Protein AF-A0AAJ0G6F3-F1 (afdb_monomer)

Organism: NCBI:txid702011

Foldseek 3Di:
DPPDFDFWDWAAADQDFQFLGDLQTKTKDAQQADPQLDPVRLQVQLVVQQKHWPDKDFFFAFKKFFLQFKKKKAKQAWKFKKWKRDAPPDDSVSIDIDMDHHRMMIIGAGRIIMGTPDTDPTTMITIITGHVGDDTDIRRRPDGNVVNVVSSVSRVPHDQDCADSRGHNPHPRSVSRVVSVVVVVDDDDDDDDDPDDDDDDDDDDDDDDDDPDPPDPPDPPQLAFQAFFQLAAFEEEFEVCQKFLNVLLQVVSLVSHHAYEYEYQHHDPVSVVVQVPDDQLRYPYDYADLLDLVRLVVSQVVCCVSPVDGGQEYELEFAAQQAQCQAPLNPPDPDDRVRLSNLPVRLVSSVVVSLVSCQSVVHAHEYEYEAAVLLQDDDPRRRSSSVSSVNLLVVQQVCQCCCRRRNYAREYEHEYAEDICSLVVGPDPSVVVNVPDPLWHHYSNQSSVVSNCCGRHRVQGGSWYWYDTSVDTDTDDDDNPPPPPVPPDDDPPDDPPVSCVVVVVSVCVVPVDDDD

pLDDT: mean 82.52, std 22.45, range [24.8, 98.81]

Solvent-accessible surface area (backbone atoms only — not comparable to full-atom values): 28078 Å² total; per-residue (Å²): 130,86,77,80,84,77,81,55,50,80,44,77,44,50,60,54,64,34,29,35,10,32,80,41,54,33,36,37,38,78,68,73,56,63,93,68,48,46,72,68,50,47,42,54,59,24,39,75,21,50,23,40,78,76,46,79,44,56,85,45,68,67,31,28,24,25,29,62,29,47,43,30,43,38,27,50,29,42,35,35,35,35,40,26,28,34,32,89,82,51,64,70,87,75,32,47,73,52,77,48,37,51,26,21,36,40,36,38,42,18,15,37,19,32,28,34,81,45,58,45,96,63,26,31,31,35,42,29,29,51,57,88,53,59,87,71,48,88,40,65,28,75,46,52,58,69,56,19,51,53,38,33,54,46,16,68,69,47,74,81,51,74,39,14,59,86,58,17,72,84,24,68,52,38,55,54,41,51,52,43,53,54,54,67,75,54,69,77,89,75,77,92,77,83,94,79,79,91,82,86,91,82,91,81,88,79,81,90,74,82,88,76,71,85,78,70,80,89,67,77,68,75,60,40,65,58,54,71,42,72,49,57,78,34,32,34,38,26,30,31,21,20,42,38,45,26,26,35,31,47,50,54,40,38,78,50,47,17,29,30,40,30,25,17,81,60,64,38,76,68,46,46,59,49,48,73,71,42,55,64,69,40,32,40,81,42,80,25,55,62,76,38,68,65,38,57,52,44,54,51,56,49,32,32,71,54,59,75,35,72,56,36,31,40,28,46,45,44,66,67,80,44,49,68,95,34,21,87,90,57,60,86,70,95,71,81,58,54,44,44,38,34,42,38,49,26,44,55,51,50,50,54,50,47,53,53,52,23,56,78,65,75,41,63,35,37,36,48,38,60,46,24,48,43,30,80,39,92,41,86,93,42,51,61,39,20,51,24,18,30,49,43,50,53,49,26,44,74,36,23,61,31,5,39,71,64,15,34,26,25,29,27,41,18,44,47,59,55,65,32,57,87,39,71,76,46,92,56,77,66,34,61,60,68,67,60,54,80,93,64,44,33,52,25,53,67,52,16,54,49,52,50,48,51,52,29,37,45,90,50,48,36,20,39,33,34,39,40,47,85,87,48,74,46,78,59,69,88,74,84,73,75,80,74,63,89,63,82,67,89,79,84,74,82,70,74,65,86,72,49,55,65,58,49,50,54,58,46,67,78,56,80,64,81,91,128

Secondary structure (DSSP, 8-state):
-----PPPEEE-----SS----SSPEEEESS-S-SS--HHHHHHHHHTTTEEEEEEE----S-BB-SS--EEEEEEESEEEEEES--TTS-GGGSEEEEEETT-EEEE-TT--EEEEEE-TT-EEEEEEETTPPPPP-B-S---HHHHHHHHHHHHTSPPPSSBTTTBTTSHHHHHHHHHHHHHSS------------------------------GGG-----S------TT-EEEEETTTSHHHHHHHHHHHHTT-EEEEEES---HHHHHHHHHS-TTTEEEEE--TT-HHHHHHHHHHHHHHHSS--SEEEE-------GGG-TTS---SS--HHHIIIIIHHHHHHHHHHHHHHHTT--EEEEEE--GGGTS--GGGHHHHHHHHHHHHHHHHTTTHHHHHSEEEEEEEE-SB-SHHHHT--SGGGGGGGS-GGG-B-HHHHHHHHHHHHH-TTS-TT-EEEE-SS-EEE--SS---------S---PPP-GGGTHHHHHHHHHHHSS---

Sequence (516 aa):
MTSEVKQPEVYWTKPNKHCPNSNLPVLVYRNVLPDDMTELNVSKTISANNWKHGGTFKHYPAAHFHSNTHECYAAISGQTHCLYGVGPLDDESDGVEFDMKAGDIAVHAAGVAHRNTWSSDDYVYMGLYPQGAPKWNNNFCKADEGETKAKEQEAKEVEIPDWDPVYGRDGPLPKIWSEAQSKLYREPELPHIDFSTEGSIHQETTKSFSPYVAITFDKMTQYGPVDDFKLSGKTVAVTGGGGGIGFSFARLCHEKGARVLIGDLKLTSEAEQYVSKAKNSEVAFQKCDVSSWDDLHNLISTSVEKFSAVPDVYAPVAGIYEPAWSNFWNDESSGSYKTLRINVDHPIKFTRLAMRALAGAEKQGVVVLVASTAGIRANYLASLYTASKHAIVGFAKAMGEADVDQGVKINCVLPGLVSTPLWHDREDKLKDWAKFDDRKQLMPDDIGELMVRMVESKEYEGGTCVLKTPYEERIVEEGHTKQVQKMKEYDPSPRPEAALDRIKDVLQGERGKKWT

Radius of gyration: 29.15 Å; Cα contacts (8 Å, |Δi|>4): 1034; chains: 1; bounding box: 57×80×75 Å

InterPro domains:
  IPR002347 Short-chain dehydrogenase/reductase SDR [PF00106] (234-429)
  IPR002347 Short-chain dehydrogenase/reductase SDR [PR00081] (235-252)
  IPR002347 Short-chain dehydrogenase/reductase SDR [PR00081] (359-375)
  IPR002347 Short-chain dehydrogenase/reductase SDR [PR00081] (385-404)
  IPR002347 Short-chain dehydrogenase/reductase SDR [PR00081] (406-423)
  IPR011051 RmlC-like cupin do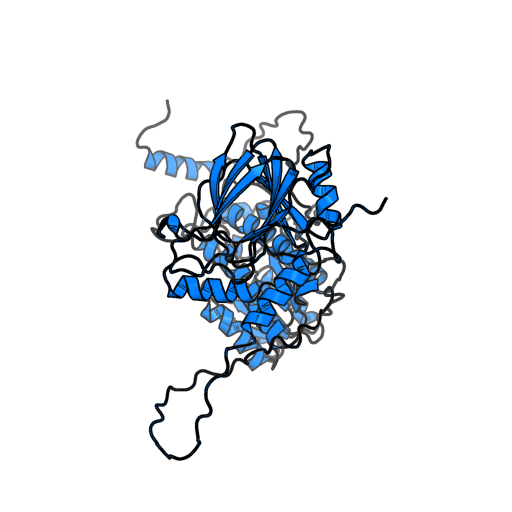main superfamily [SSF51182] (22-141)
  IPR014710 RmlC-like jelly roll fold [G3DSA:2.60.120.10] (45-168)
  IPR020904 Short-chain dehydrogenase/reductase, conserved site [PS00061] (372-400)
  IPR036291 NAD(P)-binding domain superfamily [SSF51735] (228-465)
  IPR047121 Uncharacterized protein YjlB-like [cd02219] (14-173)

Nearest PDB structures (foldseek):
  4cql-assembly3_P  TM=8.386E-01  e=1.102E-15  Homo sapiens
  3a28-assembly1_A  TM=8.212E-01  e=2.376E-15  Corynebacterium glutamicum
  5b1y-assembly1_A  TM=8.169E-01  e=5.122E-14  Aeropyrum pernix K1
  5epo-assembly1_D  TM=8.175E-01  e=2.839E-13  Clostridium sardiniense
  3i4f-assembly1_C  TM=8.319E-01  e=8.223E-12  Bacillus thuringiensis serovar kurstaki str. T03a001

Mean predicted aligned error: 18.14 Å

Structure (mmCIF, N/CA/C/O backbone):
data_AF-A0AAJ0G6F3-F1
#
_entry.id   AF-A0AAJ0G6F3-F1
#
loop_
_atom_site.group_PDB
_atom_site.id
_atom_site.type_symbol
_atom_site.label_atom_id
_atom_site.label_alt_id
_atom_site.label_comp_id
_atom_site.label_asym_id
_atom_site.label_entity_id
_atom_site.label_seq_id
_atom_site.pdbx_PDB_ins_code
_atom_site.Cartn_x
_atom_site.Cartn_y
_atom_site.Cartn_z
_atom_site.occupancy
_atom_site.B_iso_or_equiv
_atom_site.auth_seq_id
_atom_site.auth_comp_id
_atom_site.auth_asym_id
_atom_site.auth_atom_id
_atom_site.pdbx_PDB_model_num
ATOM 1 N N . MET A 1 1 ? -21.183 -36.563 -23.348 1.00 35.53 1 MET A N 1
ATOM 2 C CA . MET A 1 1 ? -20.419 -37.756 -22.932 1.00 35.53 1 MET A CA 1
ATOM 3 C C . MET A 1 1 ? -19.618 -37.326 -21.724 1.00 35.53 1 MET A C 1
ATOM 5 O O . MET A 1 1 ? -18.844 -36.392 -21.857 1.00 35.53 1 MET A O 1
ATOM 9 N N . THR A 1 2 ? -19.891 -37.876 -20.545 1.00 42.22 2 THR A N 1
ATOM 10 C CA . THR A 1 2 ? -19.088 -37.609 -19.344 1.00 42.22 2 THR A CA 1
ATOM 11 C C . THR A 1 2 ? -17.710 -38.217 -19.576 1.00 42.22 2 THR A C 1
ATOM 13 O O . THR A 1 2 ? -17.604 -39.436 -19.695 1.00 42.22 2 THR A O 1
ATOM 16 N N . SER A 1 3 ? -16.686 -37.382 -19.754 1.00 57.78 3 SER A N 1
ATOM 17 C CA . SER A 1 3 ? -15.300 -37.837 -19.859 1.00 57.78 3 SER A CA 1
ATOM 18 C C . SER A 1 3 ? -14.928 -38.584 -18.581 1.00 57.78 3 SER A C 1
ATOM 20 O O . SER A 1 3 ? -15.147 -38.076 -17.484 1.00 57.78 3 SER A O 1
ATOM 22 N N . GLU A 1 4 ? -14.408 -39.797 -18.724 1.00 77.19 4 GLU A N 1
ATOM 23 C CA . GLU A 1 4 ? -13.924 -40.611 -17.612 1.00 77.19 4 GLU A CA 1
ATOM 24 C C . GLU A 1 4 ? -12.799 -39.871 -16.865 1.00 77.19 4 GLU A C 1
ATOM 26 O O . GLU A 1 4 ? -11.843 -39.402 -17.486 1.00 77.19 4 GLU A O 1
ATOM 31 N N . VAL A 1 5 ? -12.927 -39.733 -15.540 1.00 82.88 5 VAL A N 1
ATOM 32 C CA . VAL A 1 5 ? -11.916 -39.080 -14.692 1.00 82.88 5 VAL A CA 1
ATOM 33 C C . VAL A 1 5 ? -10.681 -39.977 -14.624 1.00 82.88 5 VAL A C 1
ATOM 35 O O . VAL A 1 5 ? -10.711 -41.040 -14.000 1.00 82.88 5 VAL A O 1
ATOM 38 N N . LYS A 1 6 ? -9.579 -39.554 -15.251 1.00 88.69 6 LYS A N 1
ATOM 39 C CA . LYS A 1 6 ? -8.294 -40.262 -15.160 1.00 88.69 6 LYS A CA 1
ATOM 40 C C . LYS A 1 6 ? -7.630 -39.965 -13.817 1.00 88.69 6 LYS A C 1
ATOM 42 O O . LYS A 1 6 ? -7.515 -38.803 -13.431 1.00 88.69 6 LYS A O 1
ATOM 47 N N . GLN A 1 7 ? -7.157 -41.008 -13.138 1.00 93.50 7 GLN A N 1
ATOM 48 C CA . GLN A 1 7 ? -6.366 -40.859 -11.914 1.00 93.50 7 GLN A CA 1
ATOM 49 C C . GLN A 1 7 ? -4.972 -40.295 -12.236 1.00 93.50 7 GLN A C 1
ATOM 51 O O . GLN A 1 7 ? -4.376 -40.736 -13.224 1.00 93.50 7 GLN A O 1
ATOM 56 N N . PRO A 1 8 ? -4.448 -39.347 -11.438 1.00 97.25 8 PRO A N 1
ATOM 57 C CA . PRO A 1 8 ? -3.091 -38.854 -11.606 1.00 97.25 8 PRO A CA 1
ATOM 58 C C . PRO A 1 8 ? -2.062 -39.875 -11.112 1.00 97.25 8 PRO A C 1
ATOM 60 O O . PRO A 1 8 ? -2.326 -40.690 -10.225 1.00 97.25 8 PRO A O 1
ATOM 63 N N . GLU A 1 9 ? -0.855 -39.781 -11.654 1.00 98.06 9 GLU A N 1
ATOM 64 C CA . GLU A 1 9 ? 0.337 -40.362 -11.043 1.00 98.06 9 GLU A CA 1
ATOM 65 C C . GLU A 1 9 ? 0.680 -39.576 -9.768 1.00 98.06 9 GLU A C 1
ATOM 67 O O . GLU A 1 9 ? 0.488 -38.360 -9.713 1.00 98.06 9 GLU A O 1
ATOM 72 N N . VAL A 1 10 ? 1.171 -40.266 -8.736 1.00 97.56 10 VAL A N 1
ATOM 73 C CA . VAL A 1 10 ? 1.404 -39.692 -7.403 1.00 97.56 10 VAL A CA 1
ATOM 74 C C . VAL A 1 10 ? 2.879 -39.821 -7.044 1.00 97.56 10 VAL A C 1
ATOM 76 O O . VAL A 1 10 ? 3.397 -40.933 -6.927 1.00 97.56 10 VAL A O 1
ATOM 79 N N . TYR A 1 11 ? 3.537 -38.688 -6.820 1.00 97.06 11 TYR A N 1
ATOM 80 C CA . TYR A 1 11 ? 4.966 -38.594 -6.537 1.00 97.06 11 TYR A CA 1
ATOM 81 C C . TYR A 1 11 ? 5.204 -37.923 -5.181 1.00 97.06 11 TYR A C 1
ATOM 83 O O . TYR A 1 11 ? 4.679 -36.846 -4.905 1.00 97.06 11 TYR A O 1
ATOM 91 N N . TRP A 1 12 ? 5.996 -38.560 -4.317 1.00 95.75 12 TRP A N 1
ATOM 92 C CA . TRP A 1 12 ? 6.216 -38.103 -2.942 1.00 95.75 12 TRP A CA 1
ATOM 93 C C . TRP A 1 12 ? 7.598 -37.492 -2.774 1.00 95.75 12 TRP A C 1
ATOM 95 O O . TRP A 1 12 ? 8.602 -38.183 -2.923 1.00 95.75 12 TRP A O 1
ATOM 105 N N . THR A 1 13 ? 7.645 -36.221 -2.395 1.00 95.25 13 THR A N 1
ATOM 106 C CA . THR A 1 13 ? 8.877 -35.545 -1.976 1.00 95.25 13 THR A CA 1
ATOM 107 C C . THR A 1 13 ? 9.067 -35.655 -0.466 1.00 95.25 13 THR A C 1
ATOM 109 O O . THR A 1 13 ? 8.106 -35.894 0.265 1.00 95.25 13 THR A O 1
ATOM 112 N N . LYS A 1 14 ? 10.297 -35.466 0.020 1.00 91.31 14 LYS A N 1
ATOM 113 C CA . LYS A 1 14 ? 10.610 -35.494 1.456 1.00 91.31 14 LYS A CA 1
ATOM 114 C C . LYS A 1 14 ? 11.148 -34.139 1.917 1.00 91.31 14 LYS A C 1
ATOM 116 O O . LYS A 1 14 ? 11.996 -33.591 1.211 1.00 91.31 14 LYS A O 1
ATOM 121 N N . PRO A 1 15 ? 10.719 -33.614 3.078 1.00 93.00 15 PRO A N 1
ATOM 122 C CA . PRO A 1 15 ? 11.368 -32.467 3.706 1.00 93.00 15 PRO A CA 1
ATOM 123 C C . PRO A 1 15 ? 12.872 -32.687 3.829 1.00 93.00 15 PRO A C 1
ATOM 125 O O . PRO A 1 15 ? 13.317 -33.772 4.210 1.00 93.00 15 PRO A O 1
ATOM 128 N N . ASN A 1 16 ? 13.651 -31.658 3.515 1.00 93.19 16 ASN A N 1
ATOM 129 C CA . ASN A 1 16 ? 15.100 -31.687 3.653 1.00 93.19 16 ASN A CA 1
ATOM 130 C C . ASN A 1 16 ? 15.602 -30.380 4.290 1.00 93.19 16 ASN A C 1
ATOM 132 O O . ASN A 1 16 ? 14.822 -29.554 4.765 1.00 93.19 16 ASN A O 1
ATOM 136 N N . LYS A 1 17 ? 16.925 -30.206 4.343 1.00 93.44 17 LYS A N 1
ATOM 137 C CA . LYS A 1 17 ? 17.564 -29.078 5.025 1.00 93.44 17 LYS A CA 1
ATOM 138 C C . LYS A 1 17 ? 17.166 -27.707 4.463 1.00 93.44 17 LYS A C 1
ATOM 140 O O . LYS A 1 17 ? 17.104 -26.738 5.218 1.00 93.44 17 LYS A O 1
ATOM 145 N N . HIS A 1 18 ? 16.950 -27.635 3.153 1.00 93.19 18 HIS A N 1
ATOM 146 C CA . HIS A 1 18 ? 16.829 -26.393 2.389 1.00 93.19 18 HIS A CA 1
ATOM 147 C C . HIS A 1 18 ? 15.455 -26.215 1.727 1.00 93.19 18 HIS A C 1
ATOM 149 O O . HIS A 1 18 ? 15.126 -25.120 1.257 1.00 93.19 18 HIS A O 1
ATOM 155 N N . CYS A 1 19 ? 14.665 -27.287 1.680 1.00 95.31 19 CYS A N 1
ATOM 156 C CA . CYS A 1 19 ? 13.375 -27.369 1.018 1.00 95.31 19 CYS A CA 1
ATOM 157 C C . CYS A 1 19 ? 12.336 -27.931 2.000 1.00 95.31 19 CYS A C 1
ATOM 159 O O . CYS A 1 19 ? 12.498 -29.062 2.471 1.00 95.31 19 CYS A O 1
ATOM 161 N N . PRO A 1 20 ? 11.245 -27.193 2.285 1.00 95.94 20 PRO A N 1
ATOM 162 C CA . PRO A 1 20 ? 10.193 -27.682 3.166 1.00 95.94 20 PRO A CA 1
ATOM 163 C C . PRO A 1 20 ? 9.560 -28.984 2.679 1.00 95.94 20 PRO A C 1
ATOM 165 O O . PRO A 1 20 ? 9.282 -29.846 3.499 1.00 95.94 20 PRO A O 1
ATOM 168 N N . ASN A 1 21 ? 9.347 -29.098 1.360 1.00 95.88 21 ASN A N 1
ATOM 169 C CA . ASN A 1 21 ? 8.714 -30.212 0.654 1.00 95.88 21 ASN A CA 1
ATOM 170 C C . ASN A 1 21 ? 7.495 -30.771 1.381 1.00 95.88 21 ASN A C 1
ATOM 172 O O . ASN A 1 21 ? 7.598 -31.700 2.179 1.00 95.88 21 ASN A O 1
ATOM 176 N N . SER A 1 22 ? 6.331 -30.204 1.060 1.00 93.81 22 SER A N 1
ATOM 177 C CA . SER A 1 22 ? 5.063 -30.615 1.654 1.00 93.81 22 SER A CA 1
ATOM 178 C C . SER A 1 22 ? 4.884 -32.132 1.671 1.00 93.81 22 SER A C 1
ATOM 180 O O . SER A 1 22 ? 5.237 -32.842 0.731 1.00 93.81 22 SER A O 1
ATOM 182 N N . ASN A 1 23 ? 4.238 -32.606 2.732 1.00 90.94 23 ASN A N 1
ATOM 183 C CA . ASN A 1 23 ? 3.783 -33.986 2.843 1.00 90.94 23 ASN A CA 1
ATOM 184 C C . ASN A 1 23 ? 2.568 -34.281 1.943 1.00 90.94 23 ASN A C 1
ATOM 186 O O . ASN A 1 23 ? 1.995 -35.362 2.026 1.00 90.94 23 ASN A O 1
ATOM 190 N N . LEU A 1 24 ? 2.119 -33.325 1.128 1.00 96.19 24 LEU A N 1
ATOM 191 C CA . LEU A 1 24 ? 1.141 -33.559 0.074 1.00 96.19 24 LEU A CA 1
ATOM 192 C C . LEU A 1 24 ? 1.883 -33.956 -1.211 1.00 96.19 24 LEU A C 1
ATOM 194 O O . LEU A 1 24 ? 2.829 -33.266 -1.598 1.00 96.19 24 LEU A O 1
ATOM 198 N N . PRO A 1 25 ? 1.480 -35.045 -1.885 1.00 97.44 25 PRO A N 1
ATOM 199 C CA . PRO A 1 25 ? 2.199 -35.522 -3.055 1.00 97.44 25 PRO A CA 1
ATOM 200 C C . PRO A 1 25 ? 1.999 -34.605 -4.263 1.00 97.44 25 PRO A C 1
ATOM 202 O O . PRO A 1 25 ? 0.944 -33.990 -4.438 1.00 97.44 25 PRO A O 1
ATOM 205 N N . VAL A 1 26 ? 2.991 -34.598 -5.146 1.00 98.44 26 VAL A N 1
ATOM 206 C CA . VAL A 1 26 ? 2.867 -34.051 -6.497 1.00 98.44 26 VAL A CA 1
ATOM 207 C C . VAL A 1 26 ? 1.963 -34.977 -7.305 1.00 98.44 26 VAL A C 1
ATOM 209 O O . VAL A 1 26 ? 2.150 -36.198 -7.293 1.00 98.44 26 VAL A O 1
ATOM 212 N N . LEU A 1 27 ? 0.981 -34.404 -7.997 1.00 98.56 27 LEU A N 1
ATOM 213 C CA . LEU A 1 27 ? 0.045 -35.142 -8.840 1.00 98.56 27 LEU A CA 1
ATOM 214 C C . LEU A 1 27 ? 0.307 -34.811 -10.306 1.00 98.56 27 LEU A C 1
ATOM 216 O O . LEU A 1 27 ? 0.355 -33.637 -10.671 1.00 98.56 27 LEU A O 1
ATOM 220 N N . VAL A 1 28 ? 0.454 -35.834 -11.147 1.00 98.56 28 VAL A N 1
ATOM 221 C CA . VAL A 1 28 ? 0.714 -35.664 -12.583 1.00 98.56 28 VAL A CA 1
ATOM 222 C C . VAL A 1 28 ? -0.410 -36.297 -13.397 1.00 98.56 28 VAL A C 1
ATOM 224 O O . VAL A 1 28 ? -0.639 -37.504 -13.357 1.00 98.56 28 VAL A O 1
ATOM 227 N N . TYR A 1 29 ? -1.122 -35.470 -14.154 1.00 97.81 29 TYR A N 1
ATOM 228 C CA . TYR A 1 29 ? -2.224 -35.852 -15.027 1.00 97.81 29 TYR A CA 1
ATOM 229 C C . TYR A 1 29 ? -1.735 -35.959 -16.468 1.00 97.81 29 TYR A C 1
ATOM 231 O O . TYR A 1 29 ? -1.170 -35.012 -17.017 1.00 97.81 29 TYR A O 1
ATOM 239 N N . ARG A 1 30 ? -1.994 -37.106 -17.101 1.00 97.06 30 ARG A N 1
ATOM 240 C CA . ARG A 1 30 ? -1.518 -37.402 -18.457 1.00 97.06 30 ARG A CA 1
ATOM 241 C C . ARG A 1 30 ? -2.559 -37.091 -19.525 1.00 97.06 30 ARG A C 1
ATOM 243 O O . ARG A 1 30 ? -3.642 -37.689 -19.527 1.00 97.06 30 ARG A O 1
ATOM 250 N N . ASN A 1 31 ? -2.185 -36.239 -20.479 1.00 96.00 31 ASN A N 1
ATOM 251 C CA . ASN A 1 31 ? -2.989 -35.870 -21.644 1.00 96.00 31 ASN A CA 1
ATOM 252 C C . ASN A 1 31 ? -4.439 -35.502 -21.270 1.00 96.00 31 ASN A C 1
ATOM 254 O O . ASN A 1 31 ? -5.387 -36.243 -21.570 1.00 96.00 31 ASN A O 1
ATOM 258 N N . VAL A 1 32 ? -4.571 -34.407 -20.521 1.00 94.88 32 VAL A N 1
ATOM 259 C CA . VAL A 1 32 ? -5.836 -33.894 -19.967 1.00 94.88 32 VAL A CA 1
ATOM 260 C C . VAL A 1 32 ? -6.198 -32.491 -20.456 1.00 94.88 32 VAL A C 1
ATOM 262 O O . VAL A 1 32 ? -7.319 -32.042 -20.231 1.00 94.88 32 VAL A O 1
ATOM 265 N N . LEU A 1 33 ? -5.275 -31.800 -21.127 1.00 94.19 33 LEU A N 1
ATOM 266 C CA . LEU A 1 33 ? -5.561 -30.524 -21.780 1.00 94.19 33 LEU A CA 1
ATOM 267 C C . LEU A 1 33 ? -6.402 -30.716 -23.056 1.00 94.19 33 LEU A C 1
ATOM 269 O O . LEU A 1 33 ? -6.395 -31.803 -23.637 1.00 94.19 33 LEU A O 1
ATOM 273 N N . PRO A 1 34 ? -7.134 -29.677 -23.505 1.00 89.50 34 PRO A N 1
ATOM 274 C CA . PRO A 1 34 ? -7.869 -29.723 -24.769 1.00 89.50 34 PRO A CA 1
ATOM 275 C C . PRO A 1 34 ? -6.927 -29.900 -25.968 1.00 89.50 34 PRO A C 1
ATOM 277 O O . PRO A 1 34 ? -5.798 -29.424 -25.930 1.00 89.50 34 PRO A O 1
ATOM 280 N N . ASP A 1 35 ? -7.420 -30.493 -27.063 1.00 88.56 35 ASP A N 1
ATOM 281 C CA . ASP A 1 35 ? -6.629 -30.712 -28.290 1.00 88.56 35 ASP A CA 1
ATOM 282 C C . ASP A 1 35 ? -6.031 -29.407 -28.859 1.00 88.56 35 ASP A C 1
ATOM 284 O O . ASP A 1 35 ? -4.900 -29.386 -29.345 1.00 88.56 35 ASP A O 1
ATOM 288 N N . ASP A 1 36 ? -6.779 -28.299 -28.780 1.00 90.62 36 ASP A N 1
ATOM 289 C CA . ASP A 1 36 ? -6.307 -26.959 -29.145 1.00 90.62 36 ASP A CA 1
ATOM 290 C C . ASP A 1 36 ? -5.663 -26.261 -27.934 1.00 90.62 36 ASP A C 1
ATOM 292 O O . ASP A 1 36 ? -6.309 -25.490 -27.212 1.00 90.62 36 ASP A O 1
ATOM 296 N N . MET A 1 37 ? -4.373 -26.544 -27.726 1.00 93.56 37 MET A N 1
ATOM 297 C CA . MET A 1 37 ? -3.557 -26.091 -26.588 1.00 93.56 37 MET A CA 1
ATOM 298 C C . MET A 1 37 ? -3.037 -24.647 -26.714 1.00 93.56 37 MET A C 1
ATOM 300 O O . MET A 1 37 ? -1.913 -24.334 -26.322 1.00 93.56 37 MET A O 1
ATOM 304 N N . THR A 1 38 ? -3.842 -23.725 -27.244 1.00 91.06 38 THR A N 1
ATOM 305 C CA . THR A 1 38 ? -3.511 -22.295 -27.146 1.00 91.06 38 THR A CA 1
ATOM 306 C C . THR A 1 38 ? -3.603 -21.818 -25.696 1.00 91.06 38 THR A C 1
ATOM 308 O O . THR A 1 38 ? -4.461 -22.269 -24.934 1.00 91.06 38 THR A O 1
ATOM 311 N N . GLU A 1 39 ? -2.773 -20.839 -25.323 1.00 89.44 39 GLU A N 1
ATOM 312 C CA . GLU A 1 39 ? -2.785 -20.233 -23.981 1.00 89.44 39 GLU A CA 1
ATOM 313 C C . GLU A 1 39 ? -4.196 -19.783 -23.562 1.00 89.44 39 GLU A C 1
ATOM 315 O O . GLU A 1 39 ? -4.618 -19.989 -22.424 1.00 89.44 39 GLU A O 1
ATOM 320 N N . LEU A 1 40 ? -4.965 -19.231 -24.507 1.00 89.56 40 LEU A N 1
ATOM 321 C CA . LEU A 1 40 ? -6.342 -18.798 -24.284 1.00 89.56 40 LEU A CA 1
ATOM 322 C C . LEU A 1 40 ? -7.276 -19.966 -23.934 1.00 89.56 40 LEU A C 1
ATOM 324 O O . LEU A 1 40 ? -8.086 -19.843 -23.015 1.00 89.56 40 LEU A O 1
ATOM 328 N N . ASN A 1 41 ? -7.204 -21.079 -24.664 1.00 90.69 41 ASN A N 1
ATOM 329 C CA . ASN A 1 41 ? -8.099 -22.217 -24.450 1.00 90.69 41 ASN A CA 1
ATOM 330 C C . ASN A 1 41 ? -7.744 -22.993 -23.187 1.00 90.69 41 ASN A C 1
ATOM 332 O O . ASN A 1 41 ? -8.639 -23.386 -22.436 1.00 90.69 41 ASN A O 1
ATOM 336 N N . VAL A 1 42 ? -6.449 -23.170 -22.926 1.00 91.88 42 VAL A N 1
ATOM 337 C CA . VAL A 1 42 ? -5.970 -23.803 -21.696 1.00 91.88 42 VAL A CA 1
ATOM 338 C C . VAL A 1 42 ? -6.344 -22.944 -20.488 1.00 91.88 42 VAL A C 1
ATOM 340 O O . VAL A 1 42 ? -6.949 -23.467 -19.553 1.00 91.88 42 VAL A O 1
ATOM 343 N N . SER A 1 43 ? -6.132 -21.620 -20.551 1.00 89.44 43 SER A N 1
ATOM 344 C CA . SER A 1 43 ? -6.587 -20.687 -19.505 1.00 89.44 43 SER A CA 1
ATOM 345 C C . SER A 1 43 ? -8.085 -20.819 -19.251 1.00 89.44 43 SER A C 1
ATOM 347 O O . SER A 1 43 ? -8.502 -20.975 -18.113 1.00 89.44 43 SER A O 1
ATOM 349 N N . LYS A 1 44 ? -8.916 -20.800 -20.303 1.00 88.44 44 LYS A N 1
ATOM 350 C CA . LYS A 1 44 ? -10.375 -20.929 -20.157 1.00 88.44 44 LYS A CA 1
ATOM 351 C C . LYS A 1 44 ? -10.785 -22.248 -19.508 1.00 88.44 44 LYS A C 1
ATOM 353 O O . LYS A 1 44 ? -11.676 -22.248 -18.666 1.00 88.44 44 LYS A O 1
ATOM 358 N N . THR A 1 45 ? -10.147 -23.347 -19.906 1.00 87.94 45 THR A N 1
ATOM 359 C CA . THR A 1 45 ? -10.456 -24.686 -19.389 1.00 87.94 45 THR A CA 1
ATOM 360 C C . THR A 1 45 ? -10.119 -24.781 -17.905 1.00 87.94 45 THR A C 1
ATOM 362 O O . THR A 1 45 ? -10.946 -25.217 -17.114 1.00 87.94 45 THR A O 1
ATOM 365 N N . ILE A 1 46 ? -8.937 -24.308 -17.513 1.00 89.25 46 ILE A N 1
ATOM 366 C CA . ILE A 1 46 ? -8.450 -24.429 -16.136 1.00 89.25 46 ILE A CA 1
ATOM 367 C C . ILE A 1 46 ? -9.089 -23.378 -15.213 1.00 89.25 46 ILE A C 1
ATOM 369 O O . ILE A 1 46 ? -9.447 -23.683 -14.077 1.00 89.25 46 ILE A O 1
ATOM 373 N N . SER A 1 47 ? -9.343 -22.159 -15.696 1.00 87.06 47 SER A N 1
ATOM 374 C CA . SER A 1 47 ? -10.044 -21.128 -14.916 1.00 87.06 47 SER A CA 1
ATOM 375 C C . SER A 1 47 ? -11.509 -21.443 -14.653 1.00 87.06 47 SER A C 1
ATOM 377 O O . SER A 1 47 ? -12.039 -20.983 -13.643 1.00 87.06 47 SER A O 1
ATOM 379 N N . ALA A 1 48 ? -12.147 -22.289 -15.467 1.00 88.75 48 ALA A N 1
ATOM 380 C CA . ALA A 1 48 ? -13.461 -22.840 -15.133 1.00 88.75 48 ALA A CA 1
ATOM 381 C C . ALA A 1 48 ? -13.440 -23.686 -13.843 1.00 88.75 48 ALA A C 1
ATOM 383 O O . ALA A 1 48 ? -14.471 -23.822 -13.187 1.00 88.75 48 ALA A O 1
ATOM 384 N N . ASN A 1 49 ? -12.268 -24.192 -13.450 1.00 93.44 49 ASN A N 1
ATOM 385 C CA . ASN A 1 49 ? -12.061 -24.963 -12.231 1.00 93.44 49 ASN A CA 1
ATOM 386 C C . ASN A 1 49 ? -11.501 -24.121 -11.073 1.00 93.44 49 ASN A C 1
ATOM 388 O O . ASN A 1 49 ? -10.944 -24.684 -10.143 1.00 93.44 49 ASN A O 1
ATOM 392 N N . ASN A 1 50 ? -11.626 -22.788 -11.094 1.00 93.75 50 ASN A N 1
ATOM 393 C CA . ASN A 1 50 ? -11.054 -21.897 -10.072 1.00 93.75 50 ASN A CA 1
ATOM 394 C C . ASN A 1 50 ? -9.524 -21.987 -9.953 1.00 93.75 50 ASN A C 1
ATOM 396 O O . ASN A 1 50 ? -8.972 -21.943 -8.855 1.00 93.75 50 ASN A O 1
ATOM 400 N N . TRP A 1 51 ? -8.830 -22.051 -11.087 1.00 95.94 51 TRP A N 1
ATOM 401 C CA . TRP A 1 51 ? -7.380 -21.876 -11.160 1.00 95.94 51 TRP A CA 1
ATOM 402 C C . TRP A 1 51 ? -7.038 -20.755 -12.148 1.00 95.94 51 TRP A C 1
ATOM 404 O O . TRP A 1 51 ? -7.429 -20.782 -13.316 1.00 95.94 51 TRP A O 1
ATOM 414 N N . LYS A 1 52 ? -6.312 -19.735 -11.693 1.00 93.81 52 LYS A N 1
ATOM 415 C CA . LYS A 1 52 ? -5.942 -18.572 -12.507 1.00 93.81 52 LYS A CA 1
ATOM 416 C C . LYS A 1 52 ? -4.594 -18.761 -13.186 1.00 93.81 52 LYS A C 1
ATOM 418 O O . LYS A 1 52 ? -3.650 -19.282 -12.594 1.00 93.81 52 LYS A O 1
ATOM 423 N N . HIS A 1 53 ? -4.498 -18.260 -14.412 1.00 94.25 53 HIS A N 1
ATOM 424 C CA . HIS A 1 53 ? -3.242 -18.162 -15.143 1.00 94.25 53 HIS A CA 1
ATOM 425 C C . HIS A 1 53 ? -2.338 -17.083 -14.526 1.00 94.25 53 HIS A C 1
ATOM 427 O O . HIS A 1 53 ? -2.733 -15.922 -14.427 1.00 94.25 53 HIS A O 1
ATOM 433 N N . GLY A 1 54 ? -1.138 -17.474 -14.087 1.00 90.00 54 GLY A N 1
ATOM 434 C CA . GLY A 1 54 ? -0.134 -16.572 -13.517 1.00 90.00 54 GLY A CA 1
ATOM 435 C C . GLY A 1 54 ? 0.967 -16.162 -14.498 1.00 90.00 54 GLY A C 1
ATOM 436 O O . GLY A 1 54 ? 1.544 -15.085 -14.350 1.00 90.00 54 GLY A O 1
ATOM 437 N N . GLY A 1 55 ? 1.239 -16.974 -15.518 1.00 92.94 55 GLY A N 1
ATOM 438 C CA . GLY A 1 55 ? 2.161 -16.631 -16.596 1.00 92.94 55 GLY A CA 1
ATOM 439 C C . GLY A 1 55 ? 2.546 -17.826 -17.463 1.00 92.94 55 GLY A C 1
ATOM 440 O O . GLY A 1 55 ? 2.411 -18.980 -17.056 1.00 92.94 55 GLY A O 1
ATOM 441 N N . THR A 1 56 ? 3.062 -17.521 -18.651 1.00 95.88 56 THR A N 1
ATOM 442 C CA . THR A 1 56 ? 3.555 -18.506 -19.616 1.00 95.88 56 THR A CA 1
ATOM 443 C C . THR A 1 56 ? 5.077 -18.496 -19.612 1.00 95.88 56 THR A C 1
ATOM 445 O O . THR A 1 56 ? 5.708 -17.447 -19.769 1.00 95.88 56 THR A O 1
ATOM 448 N N . PHE A 1 57 ? 5.674 -19.671 -19.453 1.00 95.88 57 PHE A N 1
ATOM 449 C CA . PHE A 1 57 ? 7.102 -19.843 -19.237 1.00 95.88 57 PHE A CA 1
ATOM 450 C C . PHE A 1 57 ? 7.688 -20.895 -20.180 1.00 95.88 57 PHE A C 1
ATOM 452 O O . PHE A 1 57 ? 6.986 -21.693 -20.801 1.00 95.88 57 PHE A O 1
ATOM 459 N N . LYS A 1 58 ? 9.014 -20.866 -20.293 1.00 97.25 58 LYS A N 1
ATOM 460 C CA . LYS A 1 58 ? 9.830 -21.882 -20.968 1.00 97.25 58 LYS A CA 1
ATOM 461 C C . LYS A 1 58 ? 10.688 -22.592 -19.922 1.00 97.25 58 LYS A C 1
ATOM 463 O O . LYS A 1 58 ? 10.469 -22.404 -18.733 1.00 97.25 58 LYS A O 1
ATOM 468 N N . HIS A 1 59 ? 11.685 -23.355 -20.360 1.00 96.38 59 HIS A N 1
ATOM 469 C CA . HIS A 1 59 ? 12.673 -23.996 -19.492 1.00 96.38 59 HIS A CA 1
ATOM 470 C C . HIS A 1 59 ? 13.136 -23.101 -18.322 1.00 96.38 59 HIS A C 1
ATOM 472 O O . HIS A 1 59 ? 13.696 -22.022 -18.542 1.00 96.38 59 HIS A O 1
ATOM 478 N N . TYR A 1 60 ? 12.927 -23.570 -17.088 1.00 94.88 60 TYR A N 1
ATOM 479 C CA . TYR A 1 60 ? 13.309 -22.877 -15.860 1.00 94.88 60 TYR A CA 1
ATOM 480 C C . TYR A 1 60 ? 14.218 -23.766 -14.985 1.00 94.88 60 TYR A C 1
ATOM 482 O O . TYR A 1 60 ? 13.727 -24.642 -14.266 1.00 94.88 60 TYR A O 1
ATOM 490 N N . PRO A 1 61 ? 15.551 -23.563 -15.016 1.00 95.44 61 PRO A N 1
ATOM 491 C CA . PRO A 1 61 ? 16.506 -24.461 -14.358 1.00 95.44 61 PRO A CA 1
ATOM 492 C C . PRO A 1 61 ? 16.735 -24.167 -12.871 1.00 95.44 61 PRO A C 1
ATOM 494 O O . PRO A 1 61 ? 17.390 -24.941 -12.172 1.00 95.44 61 PRO A O 1
ATOM 497 N N . ALA A 1 62 ? 16.254 -23.031 -12.363 1.00 95.62 62 ALA A N 1
ATOM 498 C CA . ALA A 1 62 ? 16.480 -22.659 -10.973 1.00 95.62 62 ALA A CA 1
ATOM 499 C C . ALA A 1 62 ? 15.481 -23.382 -10.055 1.00 95.62 62 ALA A C 1
ATOM 501 O O . ALA A 1 62 ? 14.278 -23.141 -10.134 1.00 95.62 62 ALA A O 1
ATOM 502 N N . ALA A 1 63 ? 15.991 -24.242 -9.166 1.00 96.56 63 ALA A N 1
ATOM 503 C CA . ALA A 1 63 ? 15.180 -24.888 -8.134 1.00 96.56 63 ALA A CA 1
ATOM 504 C C . ALA A 1 63 ? 14.551 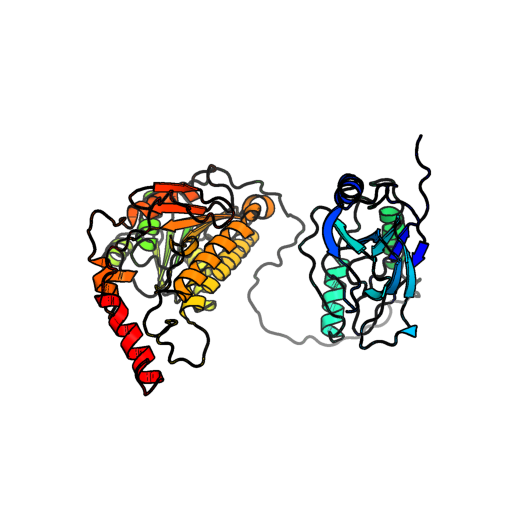-23.838 -7.217 1.00 96.56 63 ALA A C 1
ATOM 506 O O . ALA A 1 63 ? 15.253 -23.007 -6.629 1.00 96.56 63 ALA A O 1
ATOM 507 N N . HIS A 1 64 ? 13.229 -23.881 -7.106 1.00 98.12 64 HIS A N 1
ATOM 508 C CA . HIS A 1 64 ? 12.472 -22.961 -6.274 1.00 98.12 64 HIS A CA 1
ATOM 509 C C . HIS A 1 64 ? 11.213 -23.612 -5.707 1.00 98.12 64 HIS A C 1
ATOM 511 O O . HIS A 1 64 ? 10.797 -24.677 -6.152 1.00 98.12 64 HIS A O 1
ATOM 517 N N . PHE A 1 65 ? 10.621 -22.961 -4.708 1.00 98.19 65 PHE A N 1
ATOM 518 C CA . PHE A 1 65 ? 9.292 -23.278 -4.199 1.00 98.19 65 PHE A CA 1
ATOM 519 C C . PHE A 1 65 ? 8.550 -22.009 -3.775 1.00 98.19 65 PHE A C 1
ATOM 521 O O . PHE A 1 65 ? 9.158 -20.987 -3.422 1.00 98.19 65 PHE A O 1
ATOM 528 N N . HIS A 1 66 ? 7.226 -22.119 -3.728 1.00 97.94 66 HIS A N 1
ATOM 529 C CA . HIS A 1 66 ? 6.333 -21.112 -3.166 1.00 97.94 66 HIS A CA 1
ATOM 530 C C . HIS A 1 66 ? 5.828 -21.602 -1.818 1.00 97.94 66 HIS A C 1
ATOM 532 O O . HIS A 1 66 ? 5.187 -22.644 -1.754 1.00 97.94 66 HIS A O 1
ATOM 538 N N . SER A 1 67 ? 6.123 -20.898 -0.728 1.00 96.88 67 SER A N 1
ATOM 539 C CA . SER A 1 67 ? 5.620 -21.283 0.598 1.00 96.88 67 SER A CA 1
ATOM 540 C C . SER A 1 67 ? 4.204 -20.786 0.863 1.00 96.88 67 SER A C 1
ATOM 542 O O . SER A 1 67 ? 3.590 -21.251 1.804 1.00 96.88 67 SER A O 1
ATOM 544 N N . ASN A 1 68 ? 3.667 -19.875 0.050 1.00 96.81 68 ASN A N 1
ATOM 545 C CA . ASN A 1 68 ? 2.370 -19.240 0.297 1.00 96.81 68 ASN A CA 1
ATOM 546 C C . ASN A 1 68 ? 1.258 -19.639 -0.689 1.00 96.81 68 ASN A C 1
ATOM 548 O O . ASN A 1 68 ? 0.162 -19.089 -0.616 1.00 96.81 68 ASN A O 1
ATOM 552 N N . THR A 1 69 ? 1.523 -20.537 -1.643 1.00 97.69 69 THR A N 1
ATOM 553 C CA . THR A 1 69 ? 0.505 -21.021 -2.587 1.00 97.69 69 THR A CA 1
ATOM 554 C C . THR A 1 69 ? 0.870 -22.373 -3.186 1.00 97.69 69 THR A C 1
ATOM 556 O O . THR A 1 69 ? 2.044 -22.686 -3.373 1.00 97.69 69 THR A O 1
ATOM 559 N N . HIS A 1 70 ? -0.156 -23.147 -3.538 1.00 98.25 70 HIS A N 1
ATOM 560 C CA . HIS A 1 70 ? -0.046 -24.278 -4.455 1.00 98.25 70 HIS A CA 1
ATOM 561 C C . HIS A 1 70 ? 0.144 -23.797 -5.889 1.00 98.25 70 HIS A C 1
ATOM 563 O O . HIS A 1 70 ? -0.240 -22.673 -6.224 1.00 98.25 70 HIS A O 1
ATOM 569 N N . GLU A 1 71 ? 0.695 -24.655 -6.735 1.00 97.75 71 GLU A N 1
ATOM 570 C CA . GLU A 1 71 ? 0.976 -24.322 -8.124 1.00 97.75 71 GLU A CA 1
ATOM 571 C C . GLU A 1 71 ? 0.746 -25.525 -9.036 1.00 97.75 71 GLU A C 1
ATOM 573 O O . GLU A 1 71 ? 0.877 -26.683 -8.642 1.00 97.75 71 GLU A O 1
ATOM 578 N N . CYS A 1 72 ? 0.364 -25.220 -10.269 1.00 96.75 72 CYS A N 1
ATOM 579 C CA . CYS A 1 72 ? 0.057 -26.162 -11.321 1.00 96.75 72 CYS A CA 1
ATOM 580 C C . CYS A 1 72 ? 0.790 -25.748 -12.602 1.00 96.75 72 CYS A C 1
ATOM 582 O O . CYS A 1 72 ? 0.645 -24.623 -13.078 1.00 96.75 72 CYS A O 1
ATOM 584 N N . TYR A 1 73 ? 1.552 -26.665 -13.187 1.00 97.56 73 TYR A N 1
ATOM 585 C CA . TYR A 1 73 ? 2.177 -26.528 -14.497 1.00 97.56 73 TYR A CA 1
ATOM 586 C C . TYR A 1 73 ? 1.336 -27.248 -15.542 1.00 97.56 73 TYR A C 1
ATOM 588 O O . TYR A 1 73 ? 1.156 -28.459 -15.459 1.00 97.56 73 TYR A O 1
ATOM 596 N N . ALA A 1 74 ? 0.863 -26.518 -16.550 1.00 97.88 74 ALA A N 1
ATOM 597 C CA . ALA A 1 74 ? 0.220 -27.094 -17.729 1.00 97.88 74 ALA A CA 1
ATOM 598 C C . ALA A 1 74 ? 1.156 -26.986 -18.935 1.00 97.88 74 ALA A C 1
ATOM 600 O O . ALA A 1 74 ? 1.413 -25.884 -19.419 1.00 97.88 74 ALA A O 1
ATOM 601 N N . ALA A 1 75 ? 1.680 -28.113 -19.418 1.00 97.94 75 ALA A N 1
ATOM 602 C CA . ALA A 1 75 ? 2.555 -28.137 -20.586 1.00 97.94 75 ALA A CA 1
ATOM 603 C C . ALA A 1 75 ? 1.716 -27.998 -21.865 1.00 97.94 75 ALA A C 1
ATOM 605 O O . ALA A 1 75 ? 0.910 -28.873 -22.179 1.00 97.94 75 ALA A O 1
ATOM 606 N N . ILE A 1 76 ? 1.908 -26.908 -22.611 1.00 97.75 76 ILE A N 1
ATOM 607 C CA . ILE A 1 76 ? 1.112 -26.591 -23.811 1.00 97.75 76 ILE A CA 1
ATOM 608 C C . ILE A 1 76 ? 1.875 -26.827 -25.122 1.00 97.75 76 ILE A C 1
ATOM 610 O O . ILE A 1 76 ? 1.269 -26.888 -26.187 1.00 97.75 76 ILE A O 1
ATOM 614 N N . SER A 1 77 ? 3.201 -26.974 -25.056 1.00 97.81 77 SER A N 1
ATOM 615 C CA . SER A 1 77 ? 4.069 -27.272 -26.200 1.00 97.81 77 SER A CA 1
ATOM 616 C C . SER A 1 77 ? 5.340 -27.986 -25.735 1.00 97.81 77 SER A C 1
ATOM 618 O O . SER A 1 77 ? 5.778 -27.774 -24.604 1.00 97.81 77 SER A O 1
ATOM 620 N N . GLY A 1 78 ? 5.937 -28.808 -26.602 1.00 98.00 78 GLY A N 1
ATOM 621 C CA . GLY A 1 78 ? 7.195 -29.515 -26.349 1.00 98.00 78 GLY A CA 1
ATOM 622 C C . GLY A 1 78 ? 7.152 -30.545 -25.214 1.00 98.00 78 GLY A C 1
ATOM 623 O O . GLY A 1 78 ? 6.099 -31.082 -24.862 1.00 98.00 78 GLY A O 1
ATOM 624 N N . GLN A 1 79 ? 8.325 -30.839 -24.651 1.00 98.31 79 GLN A N 1
ATOM 625 C CA . GLN A 1 79 ? 8.518 -31.782 -23.546 1.00 98.31 79 GLN A CA 1
ATOM 626 C C . GLN A 1 79 ? 9.644 -31.338 -22.606 1.00 98.31 79 GLN A C 1
ATOM 628 O O . GLN A 1 79 ? 10.553 -30.610 -23.003 1.00 98.31 79 GLN A O 1
ATOM 633 N N . THR A 1 80 ? 9.593 -31.787 -21.356 1.00 98.56 80 THR A N 1
ATOM 634 C CA . THR A 1 80 ? 10.545 -31.426 -20.303 1.00 98.56 80 THR A CA 1
ATOM 635 C C . THR A 1 80 ? 10.806 -32.600 -19.367 1.00 98.56 80 THR A C 1
ATOM 637 O O . THR A 1 80 ? 9.933 -33.445 -19.174 1.00 98.56 80 THR A O 1
ATOM 640 N N . HIS A 1 81 ? 11.995 -32.612 -18.772 1.00 98.56 81 HIS A N 1
ATOM 641 C CA . HIS A 1 81 ? 12.343 -33.458 -17.640 1.00 98.56 81 HIS A CA 1
ATOM 642 C C . HIS A 1 81 ? 12.286 -32.608 -16.365 1.00 98.56 81 HIS A C 1
ATOM 644 O O . HIS A 1 81 ? 12.908 -31.539 -16.277 1.00 98.56 81 HIS A O 1
ATOM 650 N N . CYS A 1 82 ? 11.490 -33.053 -15.398 1.00 98.06 82 CYS A N 1
ATOM 651 C CA . CYS A 1 82 ? 11.226 -32.348 -14.152 1.00 98.06 82 CYS A CA 1
ATOM 652 C C . CYS A 1 82 ? 11.965 -33.015 -12.995 1.00 98.06 82 CYS A C 1
ATOM 654 O O . CYS A 1 82 ? 11.927 -34.234 -12.875 1.00 98.06 82 CYS A O 1
ATOM 656 N N . LEU A 1 83 ? 12.559 -32.206 -12.114 1.00 98.19 83 LEU A N 1
ATOM 657 C CA . LEU A 1 83 ? 13.126 -32.656 -10.842 1.00 98.19 83 LEU A CA 1
ATOM 658 C C . LEU A 1 83 ? 12.452 -31.907 -9.696 1.00 98.19 83 LEU A C 1
ATOM 660 O O . LEU A 1 83 ? 12.434 -30.673 -9.675 1.00 98.19 83 LEU A O 1
ATOM 664 N N . TYR A 1 84 ? 11.908 -32.670 -8.755 1.00 98.31 84 TYR A N 1
ATOM 665 C CA . TYR A 1 84 ? 11.151 -32.188 -7.608 1.00 98.31 84 TYR A CA 1
ATOM 666 C C . TYR A 1 84 ? 11.785 -32.652 -6.293 1.00 98.31 84 TYR A C 1
ATOM 668 O O . TYR A 1 84 ? 12.443 -33.686 -6.230 1.00 98.31 84 TYR A O 1
ATOM 676 N N . GLY A 1 85 ? 11.554 -31.903 -5.217 1.00 96.94 85 GLY A N 1
ATOM 677 C CA . GLY A 1 85 ? 11.940 -32.277 -3.856 1.00 96.94 85 GLY A CA 1
ATOM 678 C C . GLY A 1 85 ? 13.373 -31.929 -3.450 1.00 96.94 85 GLY A C 1
ATOM 679 O O . GLY A 1 85 ? 13.736 -32.165 -2.303 1.00 96.94 85 GLY A O 1
ATOM 680 N N . VAL A 1 86 ? 14.187 -31.356 -4.334 1.00 96.75 86 VAL A N 1
ATOM 681 C CA . VAL A 1 86 ? 15.596 -31.046 -4.043 1.00 96.75 86 VAL A CA 1
ATOM 682 C C . VAL A 1 86 ? 16.009 -29.682 -4.590 1.00 96.75 86 VAL A C 1
ATOM 684 O O . VAL A 1 86 ? 15.576 -29.251 -5.662 1.00 96.75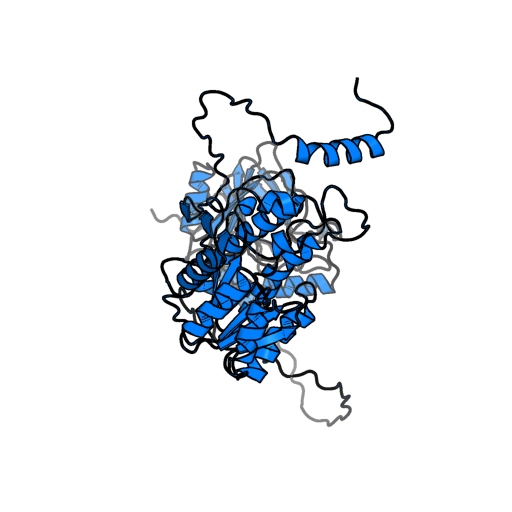 86 VAL A O 1
ATOM 687 N N . GLY A 1 87 ? 16.847 -28.992 -3.822 1.00 94.56 87 GLY A N 1
ATOM 688 C CA . GLY A 1 87 ? 17.484 -27.729 -4.159 1.00 94.56 87 GLY A CA 1
ATOM 689 C C . GLY A 1 87 ? 18.914 -27.901 -4.684 1.00 94.56 87 GLY A C 1
ATOM 690 O O . GLY A 1 87 ? 19.427 -29.009 -4.785 1.00 94.56 87 GLY A O 1
ATOM 691 N N . PRO A 1 88 ? 19.619 -26.797 -4.993 1.00 92.75 88 PRO A N 1
ATOM 692 C CA . PRO A 1 88 ? 20.988 -26.839 -5.512 1.00 92.75 88 PRO A CA 1
ATOM 693 C C . PRO A 1 88 ? 22.043 -27.230 -4.461 1.00 92.75 88 PRO A C 1
ATOM 695 O O . PRO A 1 88 ? 23.216 -27.344 -4.803 1.00 92.75 88 PRO A O 1
ATOM 698 N N . LEU A 1 89 ? 21.650 -27.338 -3.188 1.00 92.75 89 LEU A N 1
ATOM 699 C CA . LEU A 1 89 ? 22.513 -27.723 -2.067 1.00 92.75 89 LEU A CA 1
ATOM 700 C C . LEU A 1 89 ? 22.234 -29.152 -1.569 1.00 92.75 89 LEU A C 1
ATOM 702 O O . LEU A 1 89 ? 22.928 -29.615 -0.667 1.00 92.75 89 LEU A O 1
ATOM 706 N N . ASP A 1 90 ? 21.228 -29.818 -2.137 1.00 91.19 90 ASP A N 1
ATOM 707 C CA . ASP A 1 90 ? 20.819 -31.174 -1.775 1.00 91.19 90 ASP A CA 1
ATOM 708 C C . ASP A 1 90 ? 21.437 -32.201 -2.743 1.00 91.19 90 ASP A C 1
ATOM 710 O O . ASP A 1 90 ? 21.902 -31.845 -3.830 1.00 91.19 90 ASP A O 1
ATOM 714 N N . ASP A 1 91 ? 21.443 -33.480 -2.360 1.00 89.94 91 ASP A N 1
ATOM 715 C CA . ASP A 1 91 ? 21.797 -34.572 -3.271 1.00 89.94 91 ASP A CA 1
ATOM 716 C C . ASP A 1 91 ? 20.648 -34.789 -4.265 1.00 89.94 91 ASP A C 1
ATOM 718 O O . ASP A 1 91 ? 19.516 -35.060 -3.868 1.00 89.94 91 ASP A O 1
ATOM 722 N N . GLU A 1 92 ? 20.918 -34.663 -5.567 1.00 87.56 92 GLU A N 1
ATOM 723 C CA . GLU A 1 92 ? 19.880 -34.800 -6.597 1.00 87.56 92 GLU A CA 1
ATOM 724 C C . GLU A 1 92 ? 19.219 -36.188 -6.589 1.00 87.56 92 GLU A C 1
ATOM 726 O O . GLU A 1 92 ? 18.050 -36.298 -6.955 1.00 87.56 92 GLU A O 1
ATOM 731 N N . SER A 1 93 ? 19.917 -37.227 -6.108 1.00 89.06 93 SER A N 1
ATOM 732 C CA . SER A 1 93 ? 19.377 -38.590 -6.017 1.00 89.06 93 SER A CA 1
ATOM 733 C C . SER A 1 93 ? 18.271 -38.766 -4.967 1.00 89.06 93 SER A C 1
ATOM 735 O O . SER A 1 93 ? 17.537 -39.754 -5.022 1.00 89.06 93 SER A O 1
ATOM 737 N N . ASP A 1 94 ? 18.107 -37.802 -4.054 1.00 89.06 94 ASP A N 1
ATOM 738 C CA . ASP A 1 94 ? 16.987 -37.751 -3.104 1.00 89.06 94 ASP A CA 1
ATOM 739 C C . ASP A 1 94 ? 15.715 -37.136 -3.715 1.00 89.06 94 ASP A C 1
ATOM 741 O O . ASP A 1 94 ? 14.639 -37.170 -3.105 1.00 89.06 94 ASP A O 1
ATOM 745 N N . GLY A 1 95 ? 15.835 -36.552 -4.909 1.00 93.81 95 GLY A N 1
ATOM 746 C CA . GLY A 1 95 ? 14.736 -35.943 -5.639 1.00 93.81 95 GLY A CA 1
ATOM 747 C C . GLY A 1 95 ? 13.842 -36.956 -6.343 1.00 93.81 95 GLY A C 1
ATOM 748 O O . GLY A 1 95 ? 14.119 -38.152 -6.432 1.00 93.81 95 GLY A O 1
ATOM 749 N N . VAL A 1 96 ? 12.726 -36.450 -6.859 1.00 96.88 96 VAL A N 1
ATOM 750 C CA . VAL A 1 96 ? 11.785 -37.226 -7.662 1.00 96.88 96 VAL A CA 1
ATOM 751 C C . VAL A 1 96 ? 11.734 -36.660 -9.066 1.00 96.88 96 VAL A C 1
ATOM 753 O O . VAL A 1 96 ? 11.539 -35.458 -9.252 1.00 96.88 96 VAL A O 1
ATOM 756 N N . GLU A 1 97 ? 11.884 -37.545 -10.044 1.00 97.31 97 GLU A N 1
ATOM 757 C CA . GLU A 1 97 ? 11.958 -37.194 -11.455 1.00 97.31 97 GLU A CA 1
ATOM 758 C C . GLU A 1 97 ? 10.794 -37.784 -12.244 1.00 97.31 97 GLU A C 1
ATOM 760 O O . GLU A 1 97 ? 10.355 -38.913 -12.007 1.00 97.31 97 GLU A O 1
ATOM 765 N N . PHE A 1 98 ? 10.303 -37.014 -13.209 1.00 98.12 98 PHE A N 1
ATOM 766 C CA . PHE A 1 98 ? 9.346 -37.475 -14.207 1.00 98.12 98 PHE A CA 1
ATOM 767 C C . PHE A 1 98 ? 9.386 -36.570 -15.437 1.00 98.12 98 PHE A C 1
ATOM 769 O O . PHE A 1 98 ? 9.724 -35.388 -15.360 1.00 98.12 98 PHE A O 1
ATOM 776 N N . ASP A 1 99 ? 8.998 -37.119 -16.583 1.00 98.25 99 ASP A N 1
ATOM 777 C CA . ASP A 1 99 ? 8.840 -36.339 -17.807 1.00 98.25 99 ASP A CA 1
ATOM 778 C C . ASP A 1 99 ? 7.450 -35.713 -17.874 1.00 98.25 99 ASP A C 1
ATOM 780 O O . ASP A 1 99 ? 6.474 -36.292 -17.393 1.00 98.25 99 ASP A O 1
ATOM 784 N N . MET A 1 100 ? 7.342 -34.563 -18.533 1.00 98.31 100 MET A N 1
ATOM 785 C CA . MET A 1 100 ? 6.078 -33.978 -18.979 1.00 98.31 100 MET A CA 1
ATOM 786 C C . MET A 1 100 ? 6.159 -33.634 -20.462 1.00 98.31 100 MET A C 1
ATOM 788 O O . MET A 1 100 ? 7.212 -33.253 -20.971 1.00 98.31 100 MET A O 1
ATOM 792 N N . LYS A 1 101 ? 5.027 -33.714 -21.156 1.00 98.19 101 LYS A N 1
ATOM 793 C CA . LYS A 1 101 ? 4.882 -33.266 -22.547 1.00 98.19 101 LYS A CA 1
ATOM 794 C C . LYS A 1 101 ? 3.614 -32.447 -22.727 1.00 98.19 101 LYS A C 1
ATOM 796 O O . LYS A 1 101 ? 2.747 -32.458 -21.856 1.00 98.19 101 LYS A O 1
ATOM 801 N N . ALA A 1 102 ? 3.499 -31.777 -23.871 1.00 98.12 102 ALA A N 1
ATOM 802 C CA . ALA A 1 102 ? 2.281 -31.084 -24.270 1.00 98.12 102 ALA A CA 1
ATOM 803 C C . ALA A 1 102 ? 1.044 -31.973 -24.038 1.00 98.12 102 ALA A C 1
ATOM 805 O O . ALA A 1 102 ? 0.989 -33.108 -24.519 1.00 98.12 102 ALA A O 1
ATOM 806 N N . GLY A 1 103 ? 0.091 -31.462 -23.260 1.00 97.25 103 GLY A N 1
ATOM 807 C CA . GLY A 1 103 ? -1.109 -32.183 -22.839 1.00 97.25 103 GLY A CA 1
ATOM 808 C C . GLY A 1 103 ? -1.123 -32.581 -21.361 1.00 97.25 103 GLY A C 1
ATOM 809 O O . GLY A 1 103 ? -2.201 -32.831 -20.814 1.00 97.25 103 GLY A O 1
ATOM 810 N N . ASP A 1 104 ? 0.040 -32.637 -20.711 1.00 98.38 104 ASP A N 1
ATOM 811 C CA . ASP A 1 104 ? 0.173 -33.048 -19.314 1.00 98.38 104 ASP A CA 1
ATOM 812 C C . ASP A 1 104 ? 0.046 -31.863 -18.344 1.00 98.38 104 ASP A C 1
ATOM 814 O O . ASP A 1 104 ? 0.411 -30.723 -18.655 1.00 98.38 104 ASP A O 1
ATOM 818 N N . ILE A 1 105 ? -0.428 -32.158 -17.132 1.00 97.94 105 ILE A N 1
ATOM 819 C CA . ILE A 1 105 ? -0.459 -31.225 -16.004 1.00 97.94 105 ILE A CA 1
ATOM 820 C C . ILE A 1 105 ? 0.275 -31.834 -14.811 1.00 97.94 105 ILE A C 1
ATOM 822 O O . ILE A 1 105 ? 0.017 -32.982 -14.469 1.00 97.94 105 ILE A O 1
ATOM 826 N N . ALA A 1 106 ? 1.129 -31.062 -14.143 1.00 98.38 106 ALA A N 1
ATOM 827 C CA . ALA A 1 106 ? 1.665 -31.396 -12.826 1.00 98.38 106 ALA A CA 1
ATOM 828 C C . ALA A 1 106 ? 1.198 -30.357 -11.809 1.00 98.38 106 ALA A C 1
ATOM 830 O O . ALA A 1 106 ? 1.274 -29.162 -12.073 1.00 98.38 106 ALA A O 1
ATOM 831 N N . VAL A 1 107 ? 0.717 -30.798 -10.654 1.00 98.25 107 VAL A N 1
ATOM 832 C CA . VAL A 1 107 ? 0.281 -29.922 -9.564 1.00 98.25 107 VAL A CA 1
ATOM 833 C C . VAL A 1 107 ? 0.975 -30.327 -8.279 1.00 98.25 107 VAL A C 1
ATOM 835 O O . VAL A 1 107 ? 1.042 -31.505 -7.922 1.00 98.25 107 VAL A O 1
ATOM 838 N N . HIS A 1 108 ? 1.521 -29.335 -7.591 1.00 98.19 108 HIS A N 1
ATOM 839 C CA . HIS A 1 108 ? 2.345 -29.516 -6.409 1.00 98.19 108 HIS A CA 1
ATOM 840 C C . HIS A 1 108 ? 1.941 -28.542 -5.313 1.00 98.19 108 HIS A C 1
ATOM 842 O O . HIS A 1 108 ? 1.475 -27.424 -5.550 1.00 98.19 108 HIS A O 1
ATOM 848 N N . ALA A 1 109 ? 2.089 -29.008 -4.077 1.00 98.12 109 ALA A N 1
ATOM 849 C CA . ALA A 1 109 ? 1.707 -28.234 -2.916 1.00 98.12 109 ALA A CA 1
ATOM 850 C C . ALA A 1 109 ? 2.723 -27.124 -2.600 1.00 98.12 109 ALA A C 1
ATOM 852 O O . ALA A 1 109 ? 3.852 -27.113 -3.096 1.00 98.12 109 ALA A O 1
ATOM 853 N N . ALA A 1 110 ? 2.318 -26.194 -1.733 1.00 98.12 110 ALA A N 1
ATOM 854 C CA . ALA A 1 110 ? 3.192 -25.132 -1.268 1.00 98.12 110 ALA A CA 1
ATOM 855 C C . ALA A 1 110 ? 4.406 -25.753 -0.565 1.00 98.12 110 ALA A C 1
ATOM 857 O O . ALA A 1 110 ? 4.298 -26.787 0.089 1.00 98.12 110 ALA A O 1
ATOM 858 N N . GLY A 1 111 ? 5.579 -25.151 -0.717 1.00 97.25 111 GLY A N 1
ATOM 859 C CA . GLY A 1 111 ? 6.825 -25.636 -0.131 1.00 97.25 111 GLY A CA 1
ATOM 860 C C . GLY A 1 111 ? 7.520 -26.752 -0.915 1.00 97.25 111 GLY A C 1
ATOM 861 O O . GLY A 1 111 ? 8.642 -27.096 -0.555 1.00 97.25 111 GLY A O 1
ATOM 862 N N . VAL A 1 112 ? 6.913 -27.311 -1.970 1.00 98.38 112 VAL A N 1
ATOM 863 C CA . VAL A 1 112 ? 7.551 -28.343 -2.806 1.00 98.38 112 VAL A CA 1
ATOM 864 C C . VAL A 1 112 ? 8.545 -27.708 -3.780 1.00 98.38 112 VAL A C 1
ATOM 866 O O . VAL A 1 112 ? 8.160 -26.933 -4.660 1.00 98.38 112 VAL A O 1
ATOM 869 N N . ALA A 1 113 ? 9.827 -28.044 -3.621 1.00 98.19 113 ALA A N 1
ATOM 870 C CA . ALA A 1 113 ? 10.892 -27.590 -4.510 1.00 98.19 113 ALA A CA 1
ATOM 871 C C . ALA A 1 113 ? 10.780 -28.239 -5.890 1.00 98.19 113 ALA A C 1
ATOM 873 O O . ALA A 1 113 ? 10.507 -29.434 -5.988 1.00 98.19 113 ALA A O 1
ATOM 874 N N . HIS A 1 114 ? 10.999 -27.462 -6.949 1.00 98.44 114 HIS A N 1
ATOM 875 C CA . HIS A 1 114 ? 10.891 -27.947 -8.321 1.00 98.44 114 HIS A CA 1
ATOM 876 C C . HIS A 1 114 ? 11.731 -27.128 -9.315 1.00 98.44 114 HIS A C 1
ATOM 878 O O . HIS A 1 114 ? 12.035 -25.951 -9.090 1.00 98.44 114 HIS A O 1
ATOM 884 N N . ARG A 1 115 ? 12.130 -27.773 -10.421 1.00 97.44 115 ARG A N 1
ATOM 885 C CA . ARG A 1 115 ? 12.781 -27.164 -11.599 1.00 97.44 115 ARG A CA 1
ATOM 886 C C . ARG A 1 115 ? 12.684 -28.061 -12.835 1.00 97.44 115 ARG A C 1
ATOM 888 O O . ARG A 1 115 ? 12.399 -29.253 -12.732 1.00 97.44 115 ARG A O 1
ATOM 895 N N . ASN A 1 116 ? 13.034 -27.507 -13.996 1.00 97.31 116 ASN A N 1
ATOM 896 C CA . ASN A 1 116 ? 13.350 -28.293 -15.188 1.00 97.31 116 ASN A CA 1
ATOM 897 C C . ASN A 1 116 ? 14.852 -28.602 -15.240 1.00 97.31 116 ASN A C 1
ATOM 899 O O . ASN A 1 116 ? 15.675 -27.702 -15.093 1.00 97.31 116 ASN A O 1
ATOM 903 N N . THR A 1 117 ? 15.224 -29.851 -15.497 1.00 96.94 117 THR A N 1
ATOM 904 C CA . THR A 1 117 ? 16.628 -30.255 -15.720 1.00 96.94 117 THR A CA 1
ATOM 905 C C . THR A 1 117 ? 16.961 -30.341 -17.206 1.00 96.94 117 THR A C 1
ATOM 907 O O . THR A 1 117 ? 18.106 -30.137 -17.604 1.00 96.94 117 THR A O 1
ATOM 910 N N . TRP A 1 118 ? 15.947 -30.552 -18.046 1.00 98.19 118 TRP A N 1
ATOM 911 C CA . TRP A 1 118 ? 16.054 -30.519 -19.500 1.00 98.19 118 TRP A CA 1
ATOM 912 C C . TRP A 1 118 ? 14.705 -30.150 -20.127 1.00 98.19 118 TRP A C 1
ATOM 914 O O . TRP A 1 118 ? 13.667 -30.500 -19.577 1.00 98.19 118 TRP A O 1
ATOM 924 N N . SER A 1 119 ? 14.692 -29.470 -21.275 1.00 98.25 119 SER A N 1
ATOM 925 C CA . SER A 1 119 ? 13.469 -29.253 -22.064 1.00 98.25 119 SER A CA 1
ATOM 926 C C . SER A 1 119 ? 13.776 -29.191 -23.561 1.00 98.25 119 SER A C 1
ATOM 928 O O . SER A 1 119 ? 14.887 -28.824 -23.944 1.00 98.25 119 SER A O 1
ATOM 930 N N . SER A 1 120 ? 12.796 -29.515 -24.409 1.00 98.06 120 SER A N 1
ATOM 931 C CA . SER A 1 120 ? 12.881 -29.270 -25.853 1.00 98.06 120 SER A CA 1
ATOM 932 C C . SER A 1 120 ? 12.813 -27.769 -26.178 1.00 98.06 120 SER A C 1
ATOM 934 O O . SER A 1 120 ? 12.287 -26.975 -25.396 1.00 98.06 120 SER A O 1
ATOM 936 N N . ASP A 1 121 ? 13.327 -27.362 -27.344 1.00 96.25 121 ASP A N 1
ATOM 937 C CA . ASP A 1 121 ? 13.405 -25.945 -27.757 1.00 96.25 121 ASP A CA 1
ATOM 938 C C . ASP A 1 121 ? 12.032 -25.255 -27.855 1.00 96.25 121 ASP A C 1
ATOM 940 O O . ASP A 1 121 ? 11.898 -24.042 -27.660 1.00 96.25 121 ASP A O 1
ATOM 944 N N . ASP A 1 122 ? 11.006 -26.041 -28.170 1.00 97.00 122 ASP A N 1
ATOM 945 C CA . ASP A 1 122 ? 9.611 -25.632 -28.287 1.00 97.00 122 ASP A CA 1
ATOM 946 C C . ASP A 1 122 ? 8.823 -25.786 -26.976 1.00 97.00 122 ASP A C 1
ATOM 948 O O . ASP A 1 122 ? 7.614 -25.547 -26.976 1.00 97.00 122 ASP A O 1
ATOM 952 N N . TYR A 1 123 ? 9.471 -26.170 -25.868 1.00 98.31 123 TYR A N 1
ATOM 953 C CA . TYR A 1 123 ? 8.794 -26.359 -24.590 1.00 98.31 123 TYR A CA 1
ATOM 954 C C . TYR A 1 123 ? 8.232 -25.044 -24.048 1.00 98.31 123 TYR A C 1
ATOM 956 O O . TYR A 1 123 ? 8.951 -24.056 -23.855 1.00 98.31 123 TYR A O 1
ATOM 964 N N . VAL A 1 124 ? 6.928 -25.057 -23.780 1.00 97.44 124 VAL A N 1
ATOM 965 C CA . VAL A 1 124 ? 6.190 -23.955 -23.165 1.00 97.44 124 VAL A CA 1
ATOM 966 C C . VAL A 1 124 ? 5.188 -24.543 -22.183 1.00 97.44 124 VAL A C 1
ATOM 968 O O . VAL A 1 124 ? 4.450 -25.472 -22.520 1.00 97.44 124 VAL A O 1
ATOM 971 N N . TYR A 1 125 ? 5.130 -23.972 -20.985 1.00 98.06 125 TYR A N 1
ATOM 972 C CA . TYR A 1 125 ? 4.126 -24.317 -19.988 1.00 98.06 125 TYR A CA 1
ATOM 973 C C . TYR A 1 125 ? 3.489 -23.073 -19.385 1.00 98.06 125 TYR A C 1
ATOM 975 O O . TYR A 1 125 ? 4.058 -21.982 -19.403 1.00 98.06 125 TYR A O 1
ATOM 983 N N . MET A 1 126 ? 2.296 -23.250 -18.837 1.00 97.38 126 MET A N 1
ATOM 984 C CA . MET A 1 126 ? 1.584 -22.225 -18.091 1.00 97.38 126 MET A CA 1
ATOM 985 C C . MET A 1 126 ? 1.684 -22.515 -16.597 1.00 97.38 126 MET A C 1
ATOM 987 O O . MET A 1 126 ? 1.378 -23.628 -16.166 1.00 97.38 126 MET A O 1
ATOM 991 N N . GLY A 1 127 ? 2.092 -21.510 -15.824 1.00 96.56 127 GLY A N 1
ATOM 992 C CA . GLY A 1 127 ? 2.015 -21.507 -14.367 1.00 96.56 127 GLY A CA 1
ATOM 993 C C . GLY A 1 127 ? 0.627 -21.059 -13.923 1.00 96.56 127 GLY A C 1
ATOM 994 O O . GLY A 1 127 ? 0.148 -19.986 -14.308 1.00 96.56 127 GLY A O 1
ATOM 995 N N . LEU A 1 128 ? -0.042 -21.903 -13.150 1.00 96.19 128 LEU A N 1
ATOM 996 C CA . LEU A 1 128 ? -1.430 -21.749 -12.735 1.00 96.19 128 LEU A CA 1
ATOM 997 C C . LEU A 1 128 ? -1.519 -21.884 -11.219 1.00 96.19 128 LEU A C 1
ATOM 999 O O . LEU A 1 128 ? -0.827 -22.701 -10.616 1.00 96.19 128 LEU A O 1
ATOM 1003 N N . TYR A 1 129 ? -2.401 -21.106 -10.605 1.00 97.31 129 TYR A N 1
ATOM 1004 C CA . TYR A 1 129 ? -2.533 -21.033 -9.150 1.00 97.31 129 TYR A CA 1
ATOM 1005 C C . TYR A 1 129 ? -4.008 -21.096 -8.759 1.00 97.31 129 TYR A C 1
ATOM 1007 O O . TYR A 1 129 ? -4.840 -20.631 -9.545 1.00 97.31 129 TYR A O 1
ATOM 1015 N N . PRO A 1 130 ? -4.367 -21.602 -7.568 1.00 96.25 130 PRO A N 1
ATOM 1016 C CA . PRO A 1 130 ? -5.747 -21.550 -7.102 1.00 96.25 130 PRO A CA 1
ATOM 1017 C C . PRO A 1 130 ? -6.309 -20.121 -7.163 1.00 96.25 130 PRO A C 1
ATOM 1019 O O . PRO A 1 130 ? -5.609 -19.130 -6.927 1.00 96.25 130 PRO A O 1
ATOM 1022 N N . GLN A 1 131 ? -7.584 -19.984 -7.511 1.00 90.62 131 GLN A N 1
ATOM 1023 C CA . GLN A 1 131 ? -8.273 -18.698 -7.511 1.00 90.62 131 GLN A CA 1
ATOM 1024 C C . GLN A 1 131 ? -8.253 -18.124 -6.088 1.00 90.62 131 GLN A C 1
ATOM 1026 O O . GLN A 1 131 ? -8.527 -18.829 -5.125 1.00 90.62 131 GLN A O 1
ATOM 1031 N N . GLY A 1 132 ? -7.901 -16.845 -5.952 1.00 89.00 132 GLY A N 1
ATOM 1032 C CA . GLY A 1 132 ? -7.708 -16.216 -4.638 1.00 89.00 132 GLY A CA 1
ATOM 1033 C C . GLY A 1 132 ? -6.332 -16.456 -4.008 1.00 89.00 132 GLY A C 1
ATOM 1034 O O . GLY A 1 132 ? -6.005 -15.776 -3.040 1.00 89.00 132 GLY A O 1
ATOM 1035 N N . ALA A 1 133 ? -5.479 -17.315 -4.588 1.00 87.62 133 ALA A N 1
ATOM 1036 C CA . ALA A 1 133 ? -4.106 -17.465 -4.116 1.00 87.62 133 ALA A CA 1
ATOM 1037 C C . ALA A 1 133 ? -3.371 -16.110 -4.106 1.00 87.62 133 ALA A C 1
ATOM 1039 O O . ALA A 1 133 ? -3.513 -15.330 -5.070 1.00 87.62 133 ALA A O 1
ATOM 1040 N N . PRO A 1 134 ? -2.567 -15.822 -3.064 1.00 89.62 134 PRO A N 1
ATOM 1041 C CA . PRO A 1 134 ? -1.761 -14.612 -3.013 1.00 89.62 134 PRO A CA 1
ATOM 1042 C C . PRO A 1 134 ? -0.746 -14.604 -4.159 1.00 89.62 134 PRO A C 1
ATOM 1044 O O . PRO A 1 134 ? -0.525 -15.601 -4.850 1.00 89.62 134 PRO A O 1
ATOM 1047 N N . LYS A 1 135 ? -0.079 -13.468 -4.370 1.00 91.06 135 LYS A N 1
ATOM 1048 C CA . LYS A 1 135 ? 1.081 -13.459 -5.263 1.00 91.06 135 LYS A CA 1
ATOM 1049 C C . LYS A 1 135 ? 2.139 -14.416 -4.703 1.00 91.06 135 LYS A C 1
ATOM 1051 O O . LYS A 1 135 ? 2.564 -14.253 -3.557 1.00 91.06 135 LYS A O 1
ATOM 1056 N N . TRP A 1 136 ? 2.547 -15.396 -5.504 1.00 91.38 136 TRP A N 1
ATOM 1057 C CA . TRP A 1 136 ? 3.512 -16.411 -5.098 1.00 91.38 136 TRP A CA 1
ATOM 1058 C C . TRP A 1 136 ? 4.850 -15.776 -4.705 1.00 91.38 136 TRP A C 1
ATOM 1060 O O . TRP A 1 136 ? 5.323 -14.823 -5.336 1.00 91.38 136 TRP A O 1
ATOM 1070 N N . ASN A 1 137 ? 5.456 -16.287 -3.636 1.00 94.44 137 ASN A N 1
ATOM 1071 C CA . ASN A 1 137 ? 6.809 -15.918 -3.238 1.00 94.44 137 ASN A CA 1
ATOM 1072 C C . ASN A 1 137 ? 7.831 -16.876 -3.870 1.00 94.44 137 ASN A C 1
ATOM 1074 O O . ASN A 1 137 ? 7.559 -18.052 -4.050 1.00 94.44 137 ASN A O 1
ATOM 1078 N N . ASN A 1 138 ? 9.020 -16.392 -4.224 1.00 93.81 138 ASN A N 1
ATOM 1079 C CA . ASN A 1 138 ? 10.059 -17.241 -4.815 1.00 93.81 138 ASN A CA 1
ATOM 1080 C C . ASN A 1 138 ? 11.145 -17.519 -3.781 1.00 93.81 138 ASN A C 1
ATOM 1082 O O . ASN A 1 138 ? 11.915 -16.618 -3.444 1.00 93.81 138 ASN A O 1
ATOM 1086 N N . ASN A 1 139 ? 11.216 -18.758 -3.297 1.00 96.62 139 ASN A N 1
ATOM 1087 C CA . ASN A 1 139 ? 12.272 -19.219 -2.401 1.00 96.62 139 ASN A CA 1
ATOM 1088 C C . ASN A 1 139 ? 13.196 -20.161 -3.177 1.00 96.62 139 ASN A C 1
ATOM 1090 O O . ASN A 1 139 ? 12.736 -21.142 -3.747 1.00 96.62 139 ASN A O 1
ATOM 1094 N N . PHE A 1 140 ? 14.497 -19.873 -3.202 1.00 96.19 140 PHE A N 1
ATOM 1095 C CA . PHE A 1 140 ? 15.457 -20.531 -4.104 1.00 96.19 140 PHE A CA 1
ATOM 1096 C C . PHE A 1 140 ? 16.245 -21.681 -3.459 1.00 96.19 140 PHE A C 1
ATOM 1098 O O . PHE A 1 140 ? 17.384 -21.930 -3.851 1.00 96.19 140 PHE A O 1
ATOM 1105 N N . CYS A 1 141 ? 15.671 -22.348 -2.452 1.00 93.38 141 CYS A N 1
ATOM 1106 C CA . CYS A 1 141 ? 16.244 -23.546 -1.818 1.00 93.38 141 CYS A CA 1
ATOM 1107 C C . CYS A 1 141 ? 17.678 -23.349 -1.271 1.00 93.38 141 CYS A C 1
ATOM 1109 O O . CYS A 1 141 ? 18.563 -24.176 -1.477 1.00 93.38 141 CYS A O 1
ATOM 1111 N N . LYS A 1 142 ? 17.937 -22.198 -0.635 1.00 91.38 142 LYS A N 1
ATOM 1112 C CA . LYS A 1 142 ? 19.250 -21.828 -0.056 1.00 91.38 142 LYS A CA 1
ATOM 1113 C C . LYS A 1 142 ? 19.173 -21.401 1.411 1.00 91.38 142 LYS A C 1
ATOM 1115 O O . LYS A 1 142 ? 20.182 -20.984 1.974 1.00 91.38 142 LYS A O 1
ATOM 1120 N N . ALA A 1 143 ? 17.980 -21.459 1.993 1.00 84.94 143 ALA A N 1
ATOM 1121 C CA . ALA A 1 143 ? 17.729 -21.101 3.379 1.00 84.94 143 ALA A CA 1
ATOM 1122 C C . ALA A 1 143 ? 18.426 -22.087 4.329 1.00 84.94 143 ALA A C 1
ATOM 1124 O O . ALA A 1 143 ? 18.656 -23.244 3.970 1.00 84.94 143 ALA A O 1
ATOM 1125 N N . ASP A 1 144 ? 18.763 -21.645 5.539 1.00 90.38 144 ASP A N 1
ATOM 1126 C CA . ASP A 1 144 ? 19.182 -22.564 6.600 1.00 90.38 144 ASP A CA 1
ATOM 1127 C C . ASP A 1 144 ? 17.983 -23.346 7.175 1.00 90.38 144 ASP A C 1
ATOM 1129 O O . ASP A 1 144 ? 16.835 -23.129 6.787 1.00 90.38 144 ASP A O 1
ATOM 1133 N N . GLU A 1 145 ? 18.230 -24.282 8.095 1.00 87.75 145 GLU A N 1
ATOM 1134 C CA . GLU A 1 145 ? 17.168 -25.121 8.676 1.00 87.75 145 GLU A CA 1
ATOM 1135 C C . GLU A 1 145 ? 16.120 -24.322 9.456 1.00 87.75 145 GLU A C 1
ATOM 1137 O O . GLU A 1 145 ? 14.953 -24.711 9.496 1.00 87.75 145 GLU A O 1
ATOM 1142 N N . GLY A 1 146 ? 16.519 -23.223 10.101 1.00 88.75 146 GLY A N 1
ATOM 1143 C CA . GLY A 1 146 ? 15.609 -22.393 10.884 1.00 88.75 146 GLY A CA 1
ATOM 1144 C C . GLY A 1 146 ? 14.643 -21.642 9.976 1.00 88.75 146 GLY A C 1
ATOM 1145 O O . GLY A 1 146 ? 13.429 -21.680 10.187 1.00 88.75 146 GLY A O 1
ATOM 1146 N N . GLU A 1 147 ? 15.171 -21.015 8.926 1.00 90.19 147 GLU A N 1
ATOM 1147 C CA . GLU A 1 147 ? 14.361 -20.341 7.913 1.00 90.19 147 GLU A CA 1
ATOM 1148 C C . GLU A 1 147 ? 13.517 -21.342 7.105 1.00 90.19 147 GLU A C 1
ATOM 1150 O O . GLU A 1 147 ? 12.330 -21.099 6.882 1.00 90.19 147 GLU A O 1
ATOM 1155 N N . THR A 1 148 ? 14.067 -22.508 6.751 1.00 92.38 148 THR A N 1
ATOM 1156 C CA . THR A 1 148 ? 13.327 -23.573 6.051 1.00 92.38 148 THR A CA 1
ATOM 1157 C C . THR A 1 148 ? 12.147 -24.071 6.885 1.00 92.38 148 THR A C 1
ATOM 1159 O O . THR A 1 148 ? 11.049 -24.211 6.352 1.00 92.38 148 THR A O 1
ATOM 1162 N N . LYS A 1 149 ? 12.308 -24.239 8.205 1.00 91.44 149 LYS A N 1
ATOM 1163 C CA . LYS A 1 149 ? 11.191 -24.572 9.108 1.00 91.44 149 LYS A CA 1
ATOM 1164 C C . LYS A 1 149 ? 10.132 -23.475 9.171 1.00 91.44 149 LYS A C 1
ATOM 1166 O O . LYS A 1 149 ? 8.948 -23.788 9.212 1.00 91.44 149 LYS A O 1
ATOM 1171 N N . ALA A 1 150 ? 10.517 -22.199 9.158 1.00 91.12 150 ALA A N 1
ATOM 1172 C CA . ALA A 1 150 ? 9.540 -21.108 9.098 1.00 91.12 150 ALA A CA 1
ATOM 1173 C C . ALA A 1 150 ? 8.736 -21.151 7.786 1.00 91.12 150 ALA A C 1
ATOM 1175 O O . ALA A 1 150 ? 7.518 -20.975 7.794 1.00 91.12 150 ALA A O 1
ATOM 1176 N N . LYS A 1 151 ? 9.405 -21.463 6.670 1.00 95.00 151 LYS A N 1
ATOM 1177 C CA . LYS A 1 151 ? 8.771 -21.661 5.360 1.00 95.00 151 LYS A CA 1
ATOM 1178 C C . LYS A 1 151 ? 7.893 -22.905 5.296 1.00 95.00 151 LYS A C 1
ATOM 1180 O O . LYS A 1 151 ? 6.882 -22.892 4.605 1.00 95.00 151 LYS A O 1
ATOM 1185 N N . GLU A 1 152 ? 8.248 -23.951 6.031 1.00 94.25 152 GLU A N 1
ATOM 1186 C CA . GLU A 1 152 ? 7.417 -25.138 6.208 1.00 94.25 152 GLU A CA 1
ATOM 1187 C C . GLU A 1 152 ? 6.109 -24.811 6.935 1.00 94.25 152 GLU A C 1
ATOM 1189 O O . GLU A 1 152 ? 5.058 -25.287 6.516 1.00 94.25 152 GLU A O 1
ATOM 1194 N N . GLN A 1 153 ? 6.147 -23.984 7.987 1.00 92.38 153 GLN A N 1
ATOM 1195 C CA . GLN A 1 153 ? 4.921 -23.555 8.671 1.00 92.38 153 GLN A CA 1
ATOM 1196 C C . GLN A 1 153 ? 4.034 -22.712 7.749 1.00 92.38 153 GLN A C 1
ATOM 1198 O O . GLN A 1 153 ? 2.851 -23.007 7.635 1.00 92.38 153 GLN A O 1
ATOM 1203 N N . GLU A 1 154 ? 4.615 -21.758 7.010 1.00 93.88 154 GLU A N 1
ATOM 1204 C CA . GLU A 1 154 ? 3.888 -20.970 5.999 1.00 93.88 154 GLU A CA 1
ATOM 1205 C C . GLU A 1 154 ? 3.222 -21.885 4.950 1.00 93.88 154 GLU A C 1
ATOM 1207 O O . GLU A 1 154 ? 2.049 -21.722 4.635 1.00 93.88 154 GLU A O 1
ATOM 1212 N N . ALA A 1 155 ? 3.933 -22.914 4.473 1.00 94.50 155 ALA A N 1
ATOM 1213 C CA . ALA A 1 155 ? 3.399 -23.875 3.506 1.00 94.50 155 ALA A CA 1
ATOM 1214 C C . ALA A 1 155 ? 2.273 -24.761 4.062 1.00 94.50 155 ALA A C 1
ATOM 1216 O O . ALA A 1 155 ? 1.384 -25.150 3.305 1.00 94.50 155 ALA A O 1
ATOM 1217 N N . LYS A 1 156 ? 2.293 -25.083 5.363 1.00 92.56 156 LYS A N 1
ATOM 1218 C CA . LYS A 1 156 ? 1.236 -25.864 6.032 1.00 92.56 156 LYS A CA 1
ATOM 1219 C C . LYS A 1 156 ? -0.062 -25.080 6.217 1.00 92.56 156 LYS A C 1
ATOM 1221 O O . LYS A 1 156 ? -1.111 -25.704 6.338 1.00 92.56 156 LYS A O 1
ATOM 1226 N N . GLU A 1 157 ? 0.014 -23.751 6.244 1.00 92.69 157 GLU A N 1
ATOM 1227 C CA . GLU A 1 157 ? -1.152 -22.865 6.340 1.00 92.69 157 GLU A CA 1
ATOM 1228 C C . GLU A 1 157 ? -1.901 -22.728 5.004 1.00 92.69 157 GLU A C 1
ATOM 1230 O O . GLU A 1 157 ? -3.037 -22.258 4.986 1.00 92.69 157 GLU A O 1
ATOM 1235 N N . VAL A 1 158 ? -1.302 -23.152 3.884 1.00 95.50 158 VAL A N 1
ATOM 1236 C CA . VAL A 1 158 ? -1.962 -23.121 2.574 1.00 95.50 158 VAL A CA 1
ATOM 1237 C C . VAL A 1 158 ? -3.006 -24.236 2.499 1.00 95.50 158 VAL A C 1
ATOM 1239 O O . VAL A 1 158 ? -2.674 -25.423 2.521 1.00 95.50 158 VAL A O 1
ATOM 1242 N N . GLU A 1 159 ? -4.276 -23.841 2.416 1.00 95.38 159 GLU A N 1
ATOM 1243 C CA . GLU A 1 159 ? -5.411 -24.761 2.367 1.00 95.38 159 GLU A CA 1
ATOM 1244 C C . GLU A 1 159 ? -5.433 -25.598 1.085 1.00 95.38 159 GLU A C 1
ATOM 1246 O O . GLU A 1 159 ? -5.194 -25.103 -0.020 1.00 95.38 159 GLU A O 1
ATOM 1251 N N . ILE A 1 160 ? -5.812 -26.870 1.239 1.00 96.00 160 ILE A N 1
ATOM 1252 C CA . ILE A 1 160 ? -6.053 -27.771 0.111 1.00 96.00 160 ILE A CA 1
ATOM 1253 C C . ILE A 1 160 ? -7.193 -27.186 -0.738 1.00 96.00 160 ILE A C 1
ATOM 1255 O O . ILE A 1 160 ? -8.277 -26.957 -0.203 1.00 96.00 160 ILE A O 1
ATOM 1259 N N . PRO A 1 161 ? -6.998 -26.976 -2.053 1.00 95.06 161 PRO A N 1
ATOM 1260 C CA . PRO A 1 161 ? -8.032 -26.416 -2.906 1.00 95.06 161 PRO A CA 1
ATOM 1261 C C . PRO A 1 161 ? -9.247 -27.338 -2.986 1.00 95.06 161 PRO A C 1
ATOM 1263 O O . PRO A 1 161 ? -9.108 -28.535 -3.225 1.00 95.06 161 PRO A O 1
ATOM 1266 N N . ASP A 1 162 ? -10.442 -26.753 -2.909 1.00 94.69 162 ASP A N 1
ATOM 1267 C CA . ASP A 1 162 ? -11.717 -27.440 -3.162 1.00 94.69 162 ASP A CA 1
ATOM 1268 C C . ASP A 1 162 ? -11.855 -27.958 -4.605 1.00 94.69 162 ASP A C 1
ATOM 1270 O O . ASP A 1 162 ? -12.722 -28.785 -4.893 1.00 94.69 162 ASP A O 1
ATOM 1274 N N . TRP A 1 163 ? -11.066 -27.412 -5.535 1.00 95.94 163 TRP A N 1
ATOM 1275 C CA . TRP A 1 163 ? -11.175 -27.678 -6.965 1.00 95.94 163 TRP A CA 1
ATOM 1276 C C . TRP A 1 163 ? -9.871 -28.242 -7.514 1.00 95.94 163 TRP A C 1
ATOM 1278 O O . T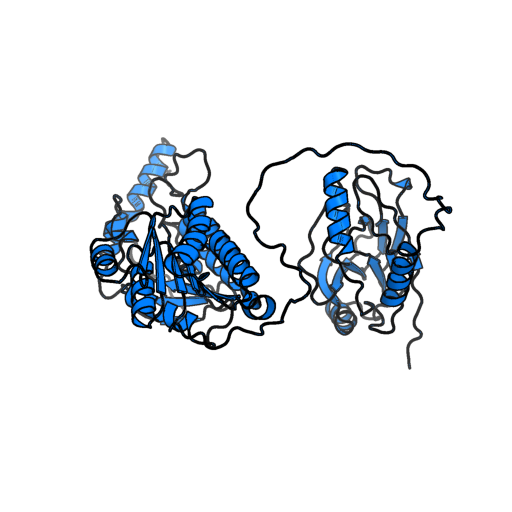RP A 1 163 ? -8.812 -27.623 -7.425 1.00 95.94 163 TRP A O 1
ATOM 1288 N N . ASP A 1 164 ? -9.971 -29.396 -8.156 1.00 97.00 164 ASP A N 1
ATOM 1289 C CA . ASP A 1 164 ? -8.924 -29.957 -8.994 1.00 97.00 164 ASP A CA 1
ATOM 1290 C C . ASP A 1 164 ? -8.742 -29.109 -10.272 1.00 97.00 164 ASP A C 1
ATOM 1292 O O . ASP A 1 164 ? -9.745 -28.736 -10.889 1.00 97.00 164 ASP A O 1
ATOM 1296 N N . PRO A 1 165 ? -7.504 -28.816 -10.715 1.00 95.19 165 PRO A N 1
ATOM 1297 C CA . PRO A 1 165 ? -7.269 -27.973 -11.891 1.00 95.19 165 PRO A CA 1
ATOM 1298 C C . PRO A 1 165 ? -7.816 -28.572 -13.196 1.00 95.19 165 PRO A C 1
ATOM 1300 O O . PRO A 1 165 ? -8.108 -27.829 -14.134 1.00 95.19 165 PRO A O 1
ATOM 1303 N N . VAL A 1 166 ? -7.994 -29.895 -13.263 1.00 94.56 166 VAL A N 1
ATOM 1304 C CA . VAL A 1 166 ? -8.469 -30.623 -14.446 1.00 94.56 166 VAL A CA 1
ATOM 1305 C C . VAL A 1 166 ? -9.972 -30.880 -14.376 1.00 94.56 166 VAL A C 1
ATOM 1307 O O . VAL A 1 166 ? -10.695 -30.586 -15.328 1.00 94.56 166 VAL A O 1
ATOM 1310 N N . TYR A 1 167 ? -10.448 -31.430 -13.258 1.00 94.38 167 TYR A N 1
ATOM 1311 C CA . TYR A 1 167 ? -11.812 -31.967 -13.144 1.00 94.38 167 TYR A CA 1
ATOM 1312 C C . TYR A 1 167 ? -12.715 -31.195 -12.166 1.00 94.38 167 TYR A C 1
ATOM 1314 O O . TYR A 1 167 ? -13.857 -31.595 -11.937 1.00 94.38 167 TYR A O 1
ATOM 1322 N N . GLY A 1 168 ? -12.233 -30.096 -11.585 1.00 92.75 168 GLY A N 1
ATOM 1323 C CA . GLY A 1 168 ? -12.994 -29.276 -10.647 1.00 92.75 168 GLY A CA 1
ATOM 1324 C C . GLY A 1 168 ? -13.281 -29.981 -9.317 1.00 92.75 168 GLY A C 1
ATOM 1325 O O . GLY A 1 168 ? -12.442 -30.720 -8.808 1.00 92.75 168 GLY A O 1
ATOM 1326 N N . ARG A 1 169 ? -14.453 -29.742 -8.713 1.00 90.69 169 ARG A N 1
ATOM 1327 C CA . ARG A 1 169 ? -14.787 -30.255 -7.362 1.00 90.69 169 ARG A CA 1
ATOM 1328 C C . ARG A 1 169 ? -14.746 -31.779 -7.229 1.00 90.69 169 ARG A C 1
ATOM 1330 O O . ARG A 1 169 ? -14.450 -32.285 -6.154 1.00 90.69 169 ARG A O 1
ATOM 1337 N N . ASP A 1 170 ? -15.040 -32.494 -8.311 1.00 88.50 170 ASP A N 1
ATOM 1338 C CA . ASP A 1 170 ? -15.098 -33.960 -8.320 1.00 88.50 170 ASP A CA 1
ATOM 1339 C C . ASP A 1 170 ? -13.759 -34.602 -8.719 1.00 88.50 170 ASP A C 1
ATOM 1341 O O . ASP A 1 170 ? -13.673 -35.816 -8.930 1.00 8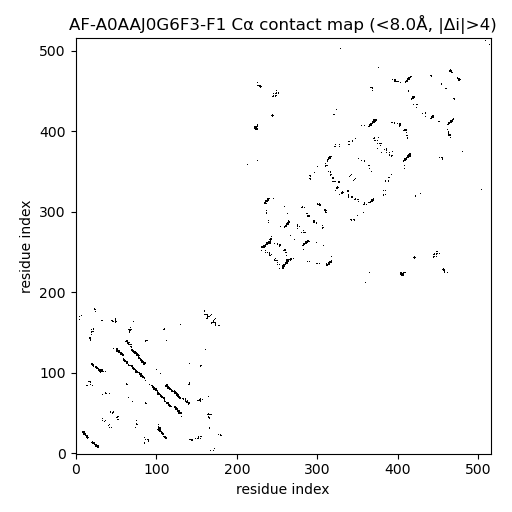8.50 170 ASP A O 1
ATOM 1345 N N . GLY A 1 171 ? -12.706 -33.794 -8.867 1.00 94.12 171 GLY A N 1
ATOM 1346 C CA . GLY A 1 171 ? -11.403 -34.282 -9.277 1.00 94.12 171 GLY A CA 1
ATOM 1347 C C . GLY A 1 171 ? -10.622 -35.003 -8.174 1.00 94.12 171 GLY A C 1
ATOM 1348 O O . GLY A 1 171 ? -10.963 -34.928 -6.993 1.00 94.12 171 GLY A O 1
ATOM 1349 N N . PRO A 1 172 ? -9.552 -35.728 -8.542 1.00 96.06 172 PRO A N 1
ATOM 1350 C CA . PRO A 1 172 ? -8.766 -36.504 -7.587 1.00 96.06 172 PRO A CA 1
ATOM 1351 C C . PRO A 1 172 ? -8.006 -35.665 -6.548 1.00 96.06 172 PRO A C 1
ATOM 1353 O O . PRO A 1 172 ? -7.809 -36.151 -5.433 1.00 96.06 172 PRO A O 1
ATOM 1356 N N . LEU A 1 173 ? -7.589 -34.432 -6.874 1.00 97.44 173 LEU A N 1
ATOM 1357 C CA . LEU A 1 173 ? -6.688 -33.641 -6.026 1.00 97.44 173 LEU A CA 1
ATOM 1358 C C . LEU A 1 173 ? -7.212 -33.400 -4.603 1.00 97.44 173 LEU A C 1
ATOM 1360 O O . LEU A 1 173 ? -6.500 -33.797 -3.675 1.00 97.44 173 LEU A O 1
ATOM 1364 N N . PRO A 1 174 ? -8.414 -32.819 -4.382 1.00 95.94 174 PRO A N 1
ATOM 1365 C CA . PRO A 1 174 ? -8.876 -32.508 -3.029 1.00 95.94 174 PRO A CA 1
ATOM 1366 C C . PRO A 1 174 ? -8.913 -33.763 -2.154 1.00 95.94 174 PRO A C 1
ATOM 1368 O O . PRO A 1 174 ? -8.434 -33.766 -1.024 1.00 95.94 174 PRO A O 1
ATOM 1371 N N . LYS A 1 175 ? -9.380 -34.884 -2.717 1.00 94.62 175 LYS A N 1
ATOM 1372 C CA . LYS A 1 175 ? -9.452 -36.165 -2.013 1.00 94.62 175 LYS A CA 1
ATOM 1373 C C . LYS A 1 175 ? -8.070 -36.723 -1.673 1.00 94.62 175 LYS A C 1
ATOM 1375 O O . LYS A 1 175 ? -7.838 -37.084 -0.521 1.00 94.62 175 LYS A O 1
ATOM 1380 N N . ILE A 1 176 ? -7.160 -36.806 -2.648 1.00 96.62 176 ILE A N 1
ATOM 1381 C CA . ILE A 1 176 ? -5.818 -37.371 -2.433 1.00 96.62 176 ILE A CA 1
ATOM 1382 C C . ILE A 1 176 ? -5.054 -36.540 -1.398 1.00 96.62 176 ILE A C 1
ATOM 1384 O O . ILE A 1 176 ? -4.436 -37.105 -0.493 1.00 96.62 176 ILE A O 1
ATOM 1388 N N . TRP A 1 177 ? -5.115 -35.210 -1.496 1.00 97.06 177 TRP A N 1
ATOM 1389 C CA . TRP A 1 177 ? -4.427 -34.322 -0.563 1.00 97.06 177 TRP A CA 1
ATOM 1390 C C . TRP A 1 177 ? -5.057 -34.342 0.832 1.00 97.06 177 TRP A C 1
ATOM 1392 O O . TRP A 1 177 ? -4.318 -34.443 1.810 1.00 97.06 177 TRP A O 1
ATOM 1402 N N . SER A 1 178 ? -6.388 -34.350 0.969 1.00 93.31 178 SER A N 1
ATOM 1403 C CA . SER A 1 178 ? -7.027 -34.461 2.290 1.00 93.31 178 SER A CA 1
ATOM 1404 C C . SER A 1 178 ? -6.758 -35.818 2.947 1.00 93.31 178 SER A C 1
ATOM 1406 O O . SER A 1 178 ? -6.504 -35.886 4.150 1.00 93.31 178 SER A O 1
ATOM 1408 N N . GLU A 1 179 ? -6.746 -36.911 2.177 1.00 92.06 179 GLU A N 1
ATOM 1409 C CA . GLU A 1 179 ? -6.364 -38.231 2.688 1.00 92.06 179 GLU A CA 1
ATOM 1410 C C . GLU A 1 179 ? -4.901 -38.252 3.151 1.00 92.06 179 GLU A C 1
ATOM 1412 O O . GLU A 1 179 ? -4.621 -38.744 4.247 1.00 92.06 179 GLU A O 1
ATOM 1417 N N . ALA A 1 180 ? -3.977 -37.691 2.362 1.00 90.12 180 ALA A N 1
ATOM 1418 C CA . ALA A 1 180 ? -2.568 -37.555 2.734 1.00 90.12 180 ALA A CA 1
ATOM 1419 C C . ALA A 1 180 ? -2.397 -36.731 4.020 1.00 90.12 180 ALA A C 1
ATOM 1421 O O . ALA A 1 180 ? -1.711 -37.170 4.944 1.00 90.12 180 ALA A O 1
ATOM 1422 N N . GLN A 1 181 ? -3.094 -35.596 4.125 1.00 87.19 181 GLN A N 1
ATOM 1423 C CA . GLN A 1 181 ? -3.069 -34.738 5.307 1.00 87.19 181 GLN A CA 1
ATOM 1424 C C . GLN A 1 181 ? -3.624 -35.458 6.544 1.00 87.19 181 GLN A C 1
ATOM 1426 O O . GLN A 1 181 ? -3.011 -35.428 7.608 1.00 87.19 181 GLN A O 1
ATOM 1431 N N . SER A 1 182 ? -4.738 -36.185 6.412 1.00 80.44 182 SER A N 1
ATOM 1432 C CA . SER A 1 182 ? -5.353 -36.921 7.526 1.00 80.44 182 SER A CA 1
ATOM 1433 C C . SER A 1 182 ? -4.479 -38.059 8.072 1.00 80.44 182 SER A C 1
ATOM 1435 O O . SER A 1 182 ? -4.529 -38.359 9.267 1.00 80.44 182 SER A O 1
ATOM 1437 N N . LYS A 1 183 ? -3.652 -38.680 7.219 1.00 74.94 183 LYS A N 1
ATOM 1438 C CA . LYS A 1 183 ? -2.705 -39.728 7.625 1.00 74.94 183 LYS A CA 1
ATOM 1439 C C . LYS A 1 183 ? -1.555 -39.181 8.475 1.00 74.94 183 LYS A C 1
ATOM 1441 O O . LYS A 1 183 ? -1.009 -39.943 9.260 1.00 74.94 183 LYS A O 1
ATOM 1446 N N . LEU A 1 184 ? -1.234 -37.888 8.377 1.00 60.22 184 LEU A N 1
ATOM 1447 C CA . LEU A 1 184 ? -0.233 -37.226 9.230 1.00 60.22 184 LEU A CA 1
ATOM 1448 C C . LEU A 1 184 ? -0.766 -36.934 10.639 1.00 60.22 184 LEU A C 1
ATOM 1450 O O . LEU A 1 184 ? -0.001 -36.957 11.594 1.00 60.22 184 LEU A O 1
ATOM 1454 N N . TYR A 1 185 ? -2.075 -36.693 10.783 1.00 49.44 185 TYR A N 1
ATOM 1455 C CA . TYR A 1 185 ? -2.725 -36.467 12.085 1.00 49.44 185 TYR A CA 1
ATOM 1456 C C . TYR A 1 185 ? -3.036 -37.762 12.853 1.00 49.44 185 TYR A C 1
ATOM 1458 O O . TYR A 1 185 ? -3.449 -37.713 14.011 1.00 49.44 185 TYR A O 1
ATOM 1466 N N . ARG A 1 186 ? -2.832 -38.928 12.230 1.00 40.06 186 ARG A N 1
ATOM 1467 C CA . ARG A 1 186 ? -2.798 -40.226 12.910 1.00 40.06 186 ARG A CA 1
ATOM 1468 C C . ARG A 1 186 ? -1.339 -40.588 13.175 1.00 40.06 186 ARG A C 1
ATOM 1470 O O . ARG A 1 186 ? -0.725 -41.280 12.370 1.00 40.06 186 ARG A O 1
ATOM 1477 N N . GLU A 1 187 ? -0.775 -40.112 14.281 1.00 36.84 187 GLU A N 1
ATOM 1478 C CA . GLU A 1 187 ? 0.521 -40.634 14.725 1.00 36.84 187 GLU A CA 1
ATOM 1479 C C . GLU A 1 187 ? 0.436 -42.144 15.043 1.00 36.84 187 GLU A C 1
ATOM 1481 O O . GLU A 1 187 ? -0.648 -42.653 15.359 1.00 36.84 187 GLU A O 1
ATOM 1486 N N . PRO A 1 188 ? 1.564 -42.879 14.955 1.00 38.09 188 PRO A N 1
ATOM 1487 C CA . PRO A 1 188 ? 1.642 -44.268 15.391 1.00 38.09 188 PRO A CA 1
ATOM 1488 C C . PRO A 1 188 ? 1.351 -44.346 16.892 1.00 38.09 188 PRO A C 1
ATOM 1490 O O . PRO A 1 188 ? 1.748 -43.459 17.643 1.00 38.09 188 PRO A O 1
ATOM 1493 N N . GLU A 1 189 ? 0.687 -45.415 17.330 1.00 37.75 189 GLU A N 1
ATOM 1494 C CA . GLU A 1 189 ? 0.423 -45.701 18.745 1.00 37.75 189 GLU A CA 1
ATOM 1495 C C . GLU A 1 189 ? 1.673 -45.462 19.616 1.00 37.75 189 GLU A C 1
ATOM 1497 O O . GLU A 1 189 ? 2.644 -46.220 19.564 1.00 37.75 189 GLU A O 1
ATOM 1502 N N . LEU A 1 190 ? 1.653 -44.399 20.427 1.00 32.69 190 LEU A N 1
ATOM 1503 C CA . LEU A 1 190 ? 2.635 -44.188 21.487 1.00 32.69 190 LEU A CA 1
ATOM 1504 C C . LEU A 1 190 ? 2.314 -45.136 22.658 1.00 32.69 190 LEU A C 1
ATOM 1506 O O . LEU A 1 190 ? 1.143 -45.293 23.017 1.00 32.69 190 LEU A O 1
ATOM 1510 N N . PRO A 1 191 ? 3.325 -45.782 23.265 1.00 34.62 191 PRO A N 1
ATOM 1511 C CA . PRO A 1 191 ? 3.111 -46.783 24.301 1.00 34.62 191 PRO A CA 1
ATOM 1512 C C . PRO A 1 191 ? 2.548 -46.143 25.573 1.00 34.62 191 PRO A C 1
ATOM 1514 O O . PRO A 1 191 ? 2.925 -45.032 25.945 1.00 34.62 191 PRO A O 1
ATOM 1517 N N . HIS A 1 192 ? 1.669 -46.875 26.262 1.00 29.39 192 HIS A N 1
ATOM 1518 C CA . HIS A 1 192 ? 1.159 -46.523 27.586 1.00 29.39 192 HIS A CA 1
ATOM 1519 C C . HIS A 1 192 ? 2.309 -46.157 28.541 1.00 29.39 192 HIS A C 1
ATOM 1521 O O . HIS A 1 192 ? 3.123 -47.013 28.889 1.00 29.39 192 HIS A O 1
ATOM 1527 N N . ILE A 1 193 ? 2.347 -44.898 28.986 1.00 30.03 193 ILE A N 1
ATOM 1528 C CA . ILE A 1 193 ? 3.205 -44.440 30.083 1.00 30.03 193 ILE A CA 1
ATOM 1529 C C . ILE A 1 193 ? 2.330 -44.281 31.328 1.00 30.03 193 ILE A C 1
ATOM 1531 O O . ILE A 1 193 ? 1.340 -43.549 31.327 1.00 30.03 193 ILE A O 1
ATOM 1535 N N . ASP A 1 194 ? 2.705 -45.024 32.364 1.00 30.84 194 ASP A N 1
ATOM 1536 C CA . ASP A 1 194 ? 2.107 -45.040 33.696 1.00 30.84 194 ASP A CA 1
ATOM 1537 C C . ASP A 1 194 ? 2.493 -43.770 34.475 1.00 30.84 194 ASP A C 1
ATOM 1539 O O . ASP A 1 194 ? 3.671 -43.414 34.575 1.00 30.84 194 ASP A O 1
ATOM 1543 N N . PHE A 1 195 ? 1.499 -43.068 35.021 1.00 31.73 195 PHE A N 1
ATOM 1544 C CA . PHE A 1 195 ? 1.698 -41.856 35.814 1.00 31.73 195 PHE A CA 1
ATOM 1545 C C . PHE A 1 195 ? 1.938 -42.218 37.280 1.00 31.73 195 PHE A C 1
ATOM 1547 O O . PHE A 1 195 ? 1.068 -42.054 38.135 1.00 31.73 195 PHE A O 1
ATOM 1554 N N . SER A 1 196 ? 3.158 -42.646 37.591 1.00 29.92 196 SER A N 1
ATOM 1555 C CA . SER A 1 196 ? 3.637 -42.680 38.970 1.00 29.92 196 SER A CA 1
ATOM 1556 C C . SER A 1 196 ? 5.123 -42.342 39.048 1.00 29.92 196 SER A C 1
ATOM 1558 O O . SER A 1 196 ? 5.950 -43.242 39.062 1.00 29.92 196 SER A O 1
ATOM 1560 N N . THR A 1 197 ? 5.459 -41.051 39.108 1.00 29.88 197 THR A N 1
ATOM 1561 C CA . THR A 1 197 ? 6.550 -40.517 39.951 1.00 29.88 197 THR A CA 1
ATOM 1562 C C . THR A 1 197 ? 6.584 -38.991 39.866 1.00 29.88 197 THR A C 1
ATOM 1564 O O . THR A 1 197 ? 6.631 -38.418 38.780 1.00 29.88 197 THR A O 1
ATOM 1567 N N . GLU A 1 198 ? 6.572 -38.348 41.032 1.00 39.31 198 GLU A N 1
ATOM 1568 C CA . GLU A 1 198 ? 6.833 -36.922 41.228 1.00 39.31 198 GLU A CA 1
ATOM 1569 C C . GLU A 1 198 ? 8.278 -36.560 40.846 1.00 39.31 198 GLU A C 1
ATOM 1571 O O . GLU A 1 198 ? 9.215 -37.306 41.134 1.00 39.31 198 GLU A O 1
ATOM 1576 N N . GLY A 1 199 ? 8.467 -35.382 40.248 1.00 27.97 199 GLY A N 1
ATOM 1577 C CA . GLY A 1 199 ? 9.782 -34.834 39.924 1.00 27.97 199 GLY A CA 1
ATOM 1578 C C . GLY A 1 199 ? 9.699 -33.347 39.593 1.00 27.97 199 GLY A C 1
ATOM 1579 O O . GLY A 1 199 ? 9.257 -32.953 38.523 1.00 27.97 199 GLY A O 1
ATOM 1580 N N . SER A 1 200 ? 10.080 -32.535 40.569 1.00 27.98 200 SER A N 1
ATOM 1581 C CA . SER A 1 200 ? 10.053 -31.072 40.643 1.00 27.98 200 SER A CA 1
ATOM 1582 C C . SER A 1 200 ? 11.145 -30.349 39.822 1.00 27.98 200 SER A C 1
ATOM 1584 O O . SER A 1 200 ? 12.143 -30.977 39.481 1.00 27.98 200 SER A O 1
ATOM 1586 N N . ILE A 1 201 ? 11.024 -28.999 39.748 1.00 28.14 201 ILE A N 1
ATOM 1587 C CA . ILE A 1 201 ? 12.074 -27.954 39.527 1.00 28.14 201 ILE A CA 1
ATOM 1588 C C . ILE A 1 201 ? 12.203 -27.467 38.051 1.00 28.14 201 ILE A C 1
ATOM 1590 O O . ILE A 1 201 ? 12.281 -28.299 37.163 1.00 28.14 201 ILE A O 1
ATOM 1594 N N . HIS A 1 202 ? 12.253 -26.181 37.643 1.00 28.17 202 HIS A N 1
ATOM 1595 C CA . HIS A 1 202 ? 12.292 -24.843 38.269 1.00 28.17 202 HIS A CA 1
ATOM 1596 C C . HIS A 1 202 ? 11.627 -23.802 37.333 1.00 28.17 202 HIS A C 1
ATOM 1598 O O . HIS A 1 202 ? 11.749 -23.883 36.113 1.00 28.17 202 HIS A O 1
ATOM 1604 N N . GLN A 1 203 ? 10.997 -22.783 37.926 1.00 32.03 203 GLN A N 1
ATOM 1605 C CA . GLN A 1 203 ? 10.665 -21.503 37.291 1.00 32.03 203 GLN A CA 1
ATOM 1606 C C . GLN A 1 203 ? 11.925 -20.641 37.136 1.00 32.03 203 GLN A C 1
ATOM 1608 O O . GLN A 1 203 ? 12.623 -20.416 38.123 1.00 32.03 203 GLN A O 1
ATOM 1613 N N . GLU A 1 204 ? 12.123 -20.051 35.957 1.00 27.02 204 GLU A N 1
ATOM 1614 C CA . GLU A 1 204 ? 12.887 -18.812 35.813 1.00 27.02 204 GLU A CA 1
ATOM 1615 C C . GLU A 1 204 ? 12.048 -17.745 35.107 1.00 27.02 204 GLU A C 1
ATOM 1617 O O . GLU A 1 204 ? 11.404 -17.956 34.082 1.00 27.02 204 GLU A O 1
ATOM 1622 N N . THR A 1 205 ? 12.022 -16.588 35.753 1.00 32.06 205 THR A N 1
ATOM 1623 C CA . THR A 1 205 ? 11.245 -15.395 35.451 1.00 32.06 205 THR A CA 1
ATOM 1624 C C . THR A 1 205 ? 11.891 -14.556 34.352 1.00 32.06 205 THR A C 1
ATOM 1626 O O . THR A 1 205 ? 12.990 -14.037 34.553 1.00 32.06 205 THR A O 1
ATOM 1629 N N . THR A 1 206 ? 11.162 -14.266 33.272 1.00 28.77 206 THR A N 1
ATOM 1630 C CA . THR A 1 206 ? 11.449 -13.110 32.408 1.00 28.77 206 THR A CA 1
ATOM 1631 C C . THR A 1 206 ? 10.288 -12.123 32.413 1.00 28.77 206 THR A C 1
ATOM 1633 O O . THR A 1 206 ? 9.179 -12.402 31.969 1.00 28.77 206 THR A O 1
ATOM 1636 N N . LYS A 1 207 ? 10.623 -10.969 32.988 1.00 28.17 207 LYS A N 1
ATOM 1637 C CA . LYS A 1 207 ? 9.951 -9.671 33.068 1.00 28.17 207 LYS A CA 1
ATOM 1638 C C . LYS A 1 207 ? 8.927 -9.359 31.967 1.00 28.17 207 LYS A C 1
ATOM 1640 O O . LYS A 1 207 ? 9.179 -9.517 30.779 1.00 28.17 207 LYS A O 1
ATOM 1645 N N . SER A 1 208 ? 7.820 -8.789 32.438 1.00 33.56 208 SER A N 1
ATOM 1646 C CA . SER A 1 208 ? 6.698 -8.218 31.699 1.00 33.56 208 SER A CA 1
ATOM 1647 C C . SER A 1 208 ? 7.100 -7.342 30.506 1.00 33.56 208 SER A C 1
ATOM 1649 O O . SER A 1 208 ? 7.693 -6.276 30.683 1.00 33.56 208 SER A O 1
ATOM 1651 N N . PHE A 1 209 ? 6.636 -7.733 29.322 1.00 29.86 209 PHE A N 1
ATOM 1652 C CA . PHE A 1 209 ? 6.239 -6.804 28.271 1.00 29.86 209 PHE A CA 1
ATOM 1653 C C . PHE A 1 209 ? 4.703 -6.820 28.169 1.00 29.86 209 PHE A C 1
ATOM 1655 O O . PHE A 1 209 ? 4.069 -7.858 28.334 1.00 29.86 209 PHE A O 1
ATOM 1662 N N . SER A 1 210 ? 4.136 -5.626 27.997 1.00 29.97 210 SER A N 1
ATOM 1663 C CA . SER A 1 210 ? 2.707 -5.268 28.005 1.00 29.97 210 SER A CA 1
ATOM 1664 C C . SER A 1 210 ? 1.802 -6.180 27.145 1.00 29.97 210 SER A C 1
ATOM 1666 O O . SER A 1 210 ? 2.231 -6.584 26.062 1.00 29.97 210 SER A O 1
ATOM 1668 N N . PRO A 1 211 ? 0.543 -6.461 27.552 1.00 29.92 211 PRO A N 1
ATOM 1669 C CA . PRO A 1 211 ? -0.368 -7.332 26.818 1.00 29.92 211 PRO A CA 1
ATOM 1670 C C . PRO A 1 211 ? -0.998 -6.575 25.642 1.00 29.92 211 PRO A C 1
ATOM 1672 O O . PRO A 1 211 ? -2.105 -6.051 25.741 1.00 29.92 211 PRO A O 1
ATOM 1675 N N . TYR A 1 212 ? -0.320 -6.532 24.498 1.00 30.98 212 TYR A N 1
ATOM 1676 C CA . TYR A 1 212 ? -1.047 -6.398 23.237 1.00 30.98 212 TYR A CA 1
ATOM 1677 C C . TYR A 1 212 ? -1.571 -7.786 22.882 1.00 30.98 212 TYR A C 1
ATOM 1679 O O . TYR A 1 212 ? -0.826 -8.652 22.437 1.00 30.98 212 TYR A O 1
ATOM 1687 N N . VAL A 1 213 ? -2.843 -7.979 23.227 1.00 32.94 213 VAL A N 1
ATOM 1688 C CA . VAL A 1 213 ? -3.751 -9.078 22.886 1.00 32.94 213 VAL A CA 1
ATOM 1689 C C . VAL A 1 213 ? -3.248 -9.931 21.716 1.00 32.94 213 VAL A C 1
ATOM 1691 O O . VAL A 1 213 ? -3.104 -9.447 20.594 1.00 32.94 213 VAL A O 1
ATOM 1694 N N . ALA A 1 214 ? -3.028 -11.220 21.983 1.00 27.78 214 ALA A N 1
ATOM 1695 C CA . ALA A 1 214 ? -3.074 -12.244 20.953 1.00 27.78 214 ALA A CA 1
ATOM 1696 C C . ALA A 1 214 ? -4.472 -12.181 20.326 1.00 27.78 214 ALA A C 1
ATOM 1698 O O . ALA A 1 214 ? -5.449 -12.608 20.939 1.00 27.78 214 ALA A O 1
ATOM 1699 N N . ILE A 1 215 ? -4.581 -11.560 19.151 1.00 33.25 215 ILE A N 1
ATOM 1700 C CA . ILE A 1 215 ? -5.810 -11.585 18.366 1.00 33.25 215 ILE A CA 1
ATOM 1701 C C . ILE A 1 215 ? -5.957 -13.028 17.893 1.00 33.25 215 ILE A C 1
ATOM 1703 O O . ILE A 1 215 ? -5.220 -13.500 17.031 1.00 33.25 215 ILE A O 1
ATOM 1707 N N . THR A 1 216 ? -6.870 -13.754 18.522 1.00 24.80 216 THR A N 1
ATOM 1708 C CA . THR A 1 216 ? -7.391 -15.021 18.021 1.00 24.80 216 THR A CA 1
ATOM 1709 C C . THR A 1 216 ? -8.010 -14.770 16.644 1.00 24.80 216 THR A C 1
ATOM 1711 O O . THR A 1 216 ? -8.987 -14.032 16.551 1.00 24.80 216 THR A O 1
ATOM 1714 N N . PHE A 1 217 ? -7.471 -15.382 15.584 1.00 35.72 217 PHE A N 1
ATOM 1715 C CA . PHE A 1 217 ? -8.002 -15.317 14.209 1.00 35.72 217 PHE A CA 1
ATOM 1716 C C . PHE A 1 217 ? -9.353 -16.040 14.023 1.00 35.72 217 PHE A C 1
ATOM 1718 O O . PHE A 1 217 ? -9.848 -16.157 12.909 1.00 35.72 217 PHE A O 1
ATOM 1725 N N . ASP A 1 218 ? -9.999 -16.466 15.108 1.00 28.14 218 ASP A N 1
ATOM 1726 C CA . ASP A 1 218 ? -11.291 -17.166 15.106 1.00 28.14 218 ASP A CA 1
ATOM 1727 C C . ASP A 1 218 ? -12.494 -16.279 14.721 1.00 28.14 218 ASP A C 1
ATOM 1729 O O . ASP A 1 218 ? -13.637 -16.738 14.718 1.00 28.14 218 ASP A O 1
ATOM 1733 N N . LYS A 1 219 ? -12.275 -14.995 14.403 1.00 31.02 219 LYS A N 1
ATOM 1734 C CA . LYS A 1 219 ? -13.324 -14.058 13.974 1.00 31.02 219 LYS A CA 1
ATOM 1735 C C . LYS A 1 219 ? -12.811 -13.035 12.956 1.00 31.02 219 LYS A C 1
ATOM 1737 O O . LYS A 1 219 ? -12.790 -11.841 13.238 1.00 31.02 219 LYS A O 1
ATOM 1742 N N . MET A 1 220 ? -12.443 -13.452 11.743 1.00 36.53 220 MET A N 1
ATOM 1743 C CA . MET A 1 220 ? -12.529 -12.511 10.616 1.00 36.53 220 MET A CA 1
ATOM 1744 C C . MET A 1 220 ? -14.007 -12.354 10.256 1.00 36.53 220 MET A C 1
ATOM 1746 O O . MET A 1 220 ? -14.553 -13.073 9.425 1.00 36.53 220 MET A O 1
ATOM 1750 N N . THR A 1 221 ? -14.693 -11.429 10.928 1.00 37.53 221 THR A N 1
ATOM 1751 C CA . THR A 1 221 ? -15.916 -10.852 10.372 1.00 37.53 221 THR A CA 1
ATOM 1752 C C . THR A 1 221 ? -15.543 -10.222 9.040 1.00 37.53 221 THR A C 1
ATOM 1754 O O . THR A 1 221 ? -14.788 -9.253 9.013 1.00 37.53 221 THR A O 1
ATOM 1757 N N . GLN A 1 222 ? -16.047 -10.774 7.939 1.00 42.34 222 GLN A N 1
ATOM 1758 C CA . GLN A 1 222 ? -16.020 -10.108 6.643 1.00 42.34 222 GLN A CA 1
ATOM 1759 C C . GLN A 1 222 ? -16.780 -8.782 6.820 1.00 42.34 222 GLN A C 1
ATOM 1761 O O . GLN A 1 222 ? -18.002 -8.784 6.966 1.00 42.34 222 GLN A O 1
ATOM 1766 N N . TYR A 1 223 ? -16.058 -7.661 6.933 1.00 48.78 223 TYR A N 1
ATOM 1767 C CA . TYR A 1 223 ? -16.659 -6.355 7.235 1.00 48.78 223 TYR A CA 1
ATOM 1768 C C . TYR A 1 223 ? -17.545 -5.857 6.082 1.00 48.78 223 TYR A C 1
ATOM 1770 O O . TYR A 1 223 ? -18.450 -5.053 6.313 1.00 48.78 223 TYR A O 1
ATOM 1778 N N . GLY A 1 224 ? -17.303 -6.354 4.861 1.00 51.12 224 GLY A N 1
ATOM 1779 C CA . GLY A 1 224 ? -17.838 -5.768 3.636 1.00 51.12 224 GLY A CA 1
ATOM 1780 C C . GLY A 1 224 ? -17.177 -4.413 3.341 1.00 51.12 224 GLY A C 1
ATOM 1781 O O . GLY A 1 224 ? -16.484 -3.870 4.207 1.00 51.12 224 GLY A O 1
ATOM 1782 N N . PRO A 1 225 ? -17.369 -3.855 2.131 1.00 69.69 225 PRO A N 1
ATOM 1783 C CA . PRO A 1 225 ? -16.803 -2.556 1.786 1.00 69.69 225 PRO A CA 1
ATOM 1784 C C . PRO A 1 225 ? -17.227 -1.498 2.811 1.00 69.69 225 PRO A C 1
ATOM 1786 O O . PRO A 1 225 ? -18.362 -1.484 3.297 1.00 69.69 225 PRO A O 1
ATOM 1789 N N . VAL A 1 226 ? -16.304 -0.602 3.152 1.00 75.94 226 VAL A N 1
ATOM 1790 C CA . VAL A 1 226 ? -16.582 0.506 4.068 1.00 75.94 226 VAL A CA 1
ATOM 1791 C C . VAL A 1 226 ? -17.470 1.515 3.339 1.00 75.94 226 VAL A C 1
ATOM 1793 O O . VAL A 1 226 ? -17.011 2.247 2.462 1.00 75.94 226 VAL A O 1
ATOM 1796 N N . ASP A 1 227 ? -18.743 1.545 3.725 1.00 84.44 227 ASP A N 1
ATOM 1797 C CA . ASP A 1 227 ? -19.778 2.439 3.193 1.00 84.44 227 ASP A CA 1
ATOM 1798 C C . ASP A 1 227 ? -19.569 3.898 3.699 1.00 84.44 227 ASP A C 1
ATOM 1800 O O . ASP A 1 227 ? -18.450 4.328 4.012 1.00 84.44 227 ASP A O 1
ATOM 1804 N N . ASP A 1 228 ? -20.635 4.694 3.776 1.00 91.56 228 ASP A N 1
ATOM 1805 C CA . ASP A 1 228 ? -20.602 6.073 4.259 1.00 91.56 228 ASP A CA 1
ATOM 1806 C C . ASP A 1 228 ? -20.026 6.165 5.691 1.00 91.56 228 ASP A C 1
ATOM 1808 O O . ASP A 1 228 ? -20.540 5.572 6.645 1.00 91.56 228 ASP A O 1
ATOM 1812 N N . PHE A 1 229 ? -18.972 6.969 5.870 1.00 93.88 229 PHE A N 1
ATOM 1813 C CA . PHE A 1 229 ? -18.169 7.022 7.098 1.00 93.88 229 PHE A CA 1
ATOM 1814 C C . PHE A 1 229 ? -18.226 8.401 7.771 1.00 93.88 229 PHE A C 1
ATOM 1816 O O . PHE A 1 229 ? -17.309 9.213 7.668 1.00 93.88 229 PHE A O 1
ATOM 1823 N N . LYS A 1 230 ? -19.325 8.688 8.479 1.00 96.81 230 LYS A N 1
ATOM 1824 C CA . LYS A 1 230 ? -19.546 9.993 9.134 1.00 96.81 230 LYS A CA 1
ATOM 1825 C C . LYS A 1 230 ? -18.456 10.318 10.159 1.00 96.81 230 LYS A C 1
ATOM 1827 O O . LYS A 1 230 ? -18.197 9.513 11.052 1.00 96.81 230 LYS A O 1
ATOM 1832 N N . LEU A 1 231 ? -17.901 11.530 10.091 1.00 97.81 231 LEU A N 1
ATOM 1833 C CA . LEU A 1 231 ? -16.831 11.986 10.994 1.00 97.81 231 LEU A CA 1
ATOM 1834 C C . LEU A 1 231 ? -17.304 12.317 12.418 1.00 97.81 231 LEU A C 1
ATOM 1836 O O . LEU A 1 231 ? -16.506 12.301 13.354 1.00 97.81 231 LEU A O 1
ATOM 1840 N N . SER A 1 232 ? -18.591 12.609 12.609 1.00 97.62 232 SER A N 1
ATOM 1841 C CA . SER A 1 232 ? -19.127 12.973 13.925 1.00 97.62 232 SER A CA 1
ATOM 1842 C C . SER A 1 232 ? -18.900 11.858 14.954 1.00 97.62 232 SER A C 1
ATOM 1844 O O . SER A 1 232 ? -19.290 10.710 14.742 1.00 97.62 232 SER A O 1
ATOM 1846 N N . GLY A 1 233 ? -18.245 12.193 16.071 1.00 96.56 233 GLY A N 1
ATOM 1847 C CA . GLY A 1 233 ? -17.902 11.252 17.141 1.00 96.56 233 GLY A CA 1
ATOM 1848 C C . GLY A 1 233 ? -16.703 10.339 16.849 1.00 96.56 233 GLY A C 1
ATOM 1849 O O . GLY A 1 233 ? -16.303 9.573 17.730 1.00 96.56 233 GLY A O 1
ATOM 1850 N N . LYS A 1 234 ? -16.106 10.420 15.653 1.00 98.31 234 LYS A N 1
ATOM 1851 C CA . LYS A 1 234 ? -14.903 9.664 15.281 1.00 98.31 234 LYS A CA 1
ATOM 1852 C C . LYS A 1 234 ? -13.641 10.308 15.839 1.00 98.31 234 LYS A C 1
ATOM 1854 O O . LYS A 1 234 ? -13.634 11.474 16.228 1.00 98.31 234 LYS A O 1
ATOM 1859 N N . THR A 1 235 ? -12.562 9.541 15.867 1.00 98.69 235 THR A N 1
ATOM 1860 C CA . THR A 1 235 ? -11.225 10.028 16.205 1.00 98.69 235 THR A CA 1
ATOM 1861 C C . THR A 1 235 ? -10.333 10.013 14.965 1.00 98.69 235 THR A C 1
ATOM 1863 O O . THR A 1 235 ? -10.246 9.004 14.271 1.00 98.69 235 THR A O 1
ATOM 1866 N N . VAL A 1 236 ? -9.652 11.123 14.688 1.00 98.81 236 VAL A N 1
ATOM 1867 C CA . VAL A 1 236 ? -8.799 11.323 13.510 1.00 98.81 236 VAL A CA 1
ATOM 1868 C C . VAL A 1 236 ? -7.357 11.540 13.953 1.00 98.81 236 VAL A C 1
ATOM 1870 O O . VAL A 1 236 ? -7.101 12.388 14.802 1.00 98.81 236 VAL A O 1
ATOM 1873 N N . ALA A 1 237 ? -6.409 10.815 13.366 1.00 98.81 237 ALA A N 1
ATOM 1874 C CA . ALA A 1 237 ? -4.978 11.048 13.543 1.00 98.81 237 ALA A CA 1
ATOM 1875 C C . ALA A 1 237 ? -4.363 11.587 12.244 1.00 98.81 237 ALA A C 1
ATOM 1877 O O . ALA A 1 237 ? -4.421 10.929 11.205 1.00 98.81 237 ALA A O 1
ATOM 1878 N N . VAL A 1 238 ? -3.754 12.773 12.299 1.00 98.81 238 VAL A N 1
ATOM 1879 C CA . VAL A 1 238 ? -3.179 13.458 11.129 1.00 98.81 238 VAL A CA 1
ATOM 1880 C C . VAL A 1 238 ? -1.696 13.710 11.363 1.00 98.81 238 VAL A C 1
ATOM 1882 O O . VAL A 1 238 ? -1.346 14.408 12.312 1.00 98.81 238 VAL A O 1
ATOM 1885 N N . THR A 1 239 ? -0.817 13.191 10.502 1.00 98.81 239 THR A N 1
ATOM 1886 C CA . THR A 1 239 ? 0.599 13.600 10.496 1.00 98.81 239 THR A CA 1
ATOM 1887 C C . THR A 1 239 ? 0.811 14.748 9.518 1.00 98.81 239 THR A C 1
ATOM 1889 O O . THR A 1 239 ? 0.151 14.796 8.485 1.00 98.81 239 THR A O 1
ATOM 1892 N N . GLY A 1 240 ? 1.726 15.675 9.803 1.00 98.06 240 GLY A N 1
ATOM 1893 C CA . GLY A 1 240 ? 1.841 16.908 9.012 1.00 98.06 240 GLY A CA 1
ATOM 1894 C C . GLY A 1 240 ? 0.663 17.858 9.254 1.00 98.06 240 GLY A C 1
ATOM 1895 O O . GLY A 1 240 ? 0.326 18.670 8.394 1.00 98.06 240 GLY A O 1
ATOM 1896 N N . GLY A 1 241 ? -0.028 17.691 10.388 1.00 97.81 241 GLY A N 1
ATOM 1897 C CA . GLY A 1 241 ? -1.219 18.457 10.746 1.00 97.81 241 GLY A CA 1
ATOM 1898 C C . GLY A 1 241 ? -0.920 19.804 11.407 1.00 97.81 241 GLY A C 1
ATOM 1899 O O . GLY A 1 241 ? -1.847 20.494 11.817 1.00 97.81 241 GLY A O 1
ATOM 1900 N N . GLY A 1 242 ? 0.353 20.180 11.541 1.00 97.00 242 GLY A N 1
ATOM 1901 C CA . GLY A 1 242 ? 0.771 21.440 12.145 1.00 97.00 242 GLY A CA 1
ATOM 1902 C C . GLY A 1 242 ? 0.642 22.646 11.220 1.00 97.00 242 GLY A C 1
ATOM 1903 O O . GLY A 1 242 ? 0.717 23.774 11.698 1.00 97.00 242 GLY A O 1
ATOM 1904 N N . GLY A 1 243 ? 0.417 22.441 9.919 1.00 95.19 243 GLY A N 1
ATOM 1905 C CA . GLY A 1 243 ? 0.149 23.508 8.955 1.00 95.19 243 GLY A CA 1
ATOM 1906 C C . GLY A 1 243 ? -0.369 22.991 7.611 1.00 95.19 243 GLY A C 1
ATOM 1907 O O . GLY A 1 243 ? -0.512 21.788 7.397 1.00 95.19 243 GLY A O 1
ATOM 1908 N N . GLY A 1 244 ? -0.648 23.912 6.683 1.00 96.06 244 GLY A N 1
ATOM 1909 C CA . GLY A 1 244 ? -1.032 23.586 5.306 1.00 96.06 244 GLY A CA 1
ATOM 1910 C C . GLY A 1 244 ? -2.234 22.638 5.205 1.00 96.06 244 GLY A C 1
ATOM 1911 O O . GLY A 1 244 ? -3.208 22.775 5.943 1.00 96.06 244 GLY A O 1
ATOM 1912 N N . ILE A 1 245 ? -2.159 21.677 4.277 1.00 98.12 245 ILE A N 1
ATOM 1913 C CA . ILE A 1 245 ? -3.242 20.717 3.989 1.00 98.12 245 ILE A CA 1
ATOM 1914 C C . ILE A 1 245 ? -3.621 19.908 5.235 1.00 98.12 245 ILE A C 1
ATOM 1916 O O . ILE A 1 245 ? -4.803 19.730 5.512 1.00 98.12 245 ILE A O 1
ATOM 1920 N N . GLY A 1 246 ? -2.632 19.431 5.998 1.00 98.38 246 GLY A N 1
ATOM 1921 C CA . GLY A 1 246 ? -2.892 18.594 7.166 1.00 98.38 246 GLY A CA 1
ATOM 1922 C C . GLY A 1 246 ? -3.636 19.353 8.262 1.00 98.38 246 GLY A C 1
ATOM 1923 O O . GLY A 1 246 ? -4.588 18.819 8.824 1.00 98.38 246 GLY A O 1
ATOM 1924 N N . PHE A 1 247 ? -3.254 20.607 8.531 1.00 98.56 247 PHE A N 1
ATOM 1925 C CA . PHE A 1 247 ? -3.970 21.438 9.504 1.00 98.56 247 PHE A CA 1
ATOM 1926 C C . PHE A 1 247 ? -5.396 21.765 9.047 1.00 98.56 247 PHE A C 1
ATOM 1928 O O . PHE A 1 247 ? -6.329 21.663 9.839 1.00 98.56 247 PHE A O 1
ATOM 1935 N N . SER A 1 248 ? -5.580 22.100 7.767 1.00 98.62 248 SER A N 1
ATOM 1936 C CA . SER A 1 248 ? -6.911 22.333 7.197 1.00 98.62 248 SER A CA 1
ATOM 1937 C C . SER A 1 248 ? -7.817 21.107 7.358 1.00 98.62 248 SER A C 1
ATOM 1939 O O . SER A 1 248 ? -8.910 21.210 7.913 1.00 98.62 248 SER A O 1
ATOM 1941 N N . PHE A 1 249 ? -7.330 19.919 6.983 1.00 98.81 249 PHE A N 1
ATOM 1942 C CA . PHE A 1 249 ? -8.064 18.667 7.161 1.00 98.81 249 PHE A CA 1
ATOM 1943 C C . PHE A 1 249 ? -8.386 18.383 8.637 1.00 98.81 249 PHE A C 1
ATOM 1945 O O . PHE A 1 249 ? -9.523 18.042 8.964 1.00 98.81 249 PHE A O 1
ATOM 1952 N N . ALA A 1 250 ? -7.415 18.573 9.537 1.00 98.75 250 ALA A N 1
ATOM 1953 C CA . ALA A 1 250 ? -7.600 18.421 10.979 1.00 98.75 250 ALA A CA 1
ATOM 1954 C C . ALA A 1 250 ? -8.702 19.352 11.518 1.00 98.75 250 ALA A C 1
ATOM 1956 O O . ALA A 1 250 ? -9.614 18.900 12.211 1.00 98.75 250 ALA A O 1
ATOM 1957 N N . ARG A 1 251 ? -8.658 20.638 11.153 1.00 98.62 251 ARG A N 1
ATOM 1958 C CA . ARG A 1 251 ? -9.664 21.637 11.531 1.00 98.62 251 ARG A CA 1
ATOM 1959 C C . ARG A 1 251 ? -11.057 21.264 11.017 1.00 98.62 251 ARG A C 1
ATOM 1961 O O . ARG A 1 251 ? -11.998 21.251 11.804 1.00 98.62 251 ARG A O 1
ATOM 1968 N N . LEU A 1 252 ? -11.187 20.918 9.735 1.00 98.81 252 LEU A N 1
ATOM 1969 C CA . LEU A 1 252 ? -12.469 20.546 9.124 1.00 98.81 252 LEU A CA 1
ATOM 1970 C C . LEU A 1 252 ? -13.068 19.277 9.756 1.00 98.81 252 LEU A C 1
ATOM 1972 O O . LEU A 1 252 ? -14.279 19.199 9.966 1.00 98.81 252 LEU A O 1
ATOM 1976 N N . CYS A 1 253 ? -12.236 18.293 10.112 1.00 98.75 253 CYS A N 1
ATOM 1977 C CA . CYS A 1 253 ? -12.689 17.109 10.846 1.00 98.75 253 CYS A CA 1
ATOM 1978 C C . CYS A 1 253 ? -13.226 17.471 12.237 1.00 98.75 253 CYS A C 1
ATOM 1980 O O . CYS A 1 253 ? -14.286 16.984 12.635 1.00 98.75 253 CYS A O 1
ATOM 1982 N N . HIS A 1 254 ? -12.524 18.344 12.964 1.00 98.69 254 HIS A N 1
ATOM 1983 C CA . HIS A 1 254 ? -12.966 18.810 14.278 1.00 98.69 254 HIS A CA 1
ATOM 1984 C C . HIS A 1 254 ? -14.273 19.616 14.192 1.00 98.69 254 HIS A C 1
ATOM 1986 O O . HIS A 1 254 ? -15.196 19.373 14.966 1.00 98.69 254 HIS A O 1
ATOM 1992 N N . GLU A 1 255 ? -14.413 20.499 13.199 1.00 98.25 255 GLU A N 1
ATOM 1993 C CA . GLU A 1 255 ? -15.653 21.248 12.929 1.00 98.25 255 GLU A CA 1
ATOM 1994 C C . GLU A 1 255 ? -16.846 20.328 12.606 1.00 98.25 255 GLU A C 1
ATOM 1996 O O . GLU A 1 255 ? -17.992 20.668 12.901 1.00 98.25 255 GLU A O 1
ATOM 2001 N N . LYS A 1 256 ? -16.587 19.127 12.073 1.00 98.31 256 LYS A N 1
ATOM 2002 C CA . LYS A 1 256 ? -17.585 18.062 11.859 1.00 98.31 256 LYS A CA 1
ATOM 2003 C C . LYS A 1 256 ? -17.861 17.196 13.095 1.00 98.31 256 LYS A C 1
ATOM 2005 O O . LYS A 1 256 ? -18.636 16.239 13.022 1.00 98.31 256 LYS A O 1
ATOM 2010 N N . GLY A 1 257 ? -17.281 17.540 14.242 1.00 98.00 257 GLY A N 1
ATOM 2011 C CA . GLY A 1 257 ? -17.502 16.867 15.520 1.00 98.00 257 GLY A CA 1
ATOM 2012 C C . GLY A 1 257 ? -16.629 15.633 15.741 1.00 98.00 257 GLY A C 1
ATOM 2013 O O . GLY A 1 257 ? -16.990 14.785 16.560 1.00 98.00 257 GLY A O 1
ATOM 2014 N N . ALA A 1 258 ? -15.518 15.498 15.014 1.00 98.62 258 ALA A N 1
ATOM 2015 C CA . ALA A 1 258 ? -14.505 14.493 15.310 1.00 98.62 258 ALA A CA 1
ATOM 2016 C C . ALA A 1 258 ? -13.543 14.980 16.407 1.00 98.62 258 ALA A C 1
ATOM 2018 O O . ALA A 1 258 ? -13.332 16.177 16.584 1.00 98.62 258 ALA A O 1
ATOM 2019 N N . ARG A 1 259 ? -12.902 14.045 17.107 1.00 98.75 259 ARG A N 1
ATOM 2020 C CA . ARG A 1 259 ? -11.711 14.322 17.923 1.00 98.75 259 ARG A CA 1
ATOM 2021 C C . ARG A 1 259 ? -10.476 14.208 17.049 1.00 98.75 259 ARG A C 1
ATOM 2023 O O . ARG A 1 259 ? -10.422 13.315 16.207 1.00 98.75 259 ARG A O 1
ATOM 2030 N N . VAL A 1 260 ? -9.483 15.068 17.238 1.00 98.75 260 VAL A N 1
ATOM 2031 C CA . VAL A 1 260 ? -8.348 15.163 16.315 1.00 98.75 260 VAL A CA 1
ATOM 2032 C C . VAL A 1 260 ? -7.016 15.156 17.054 1.00 98.75 260 VAL A C 1
ATOM 2034 O O . VAL A 1 260 ? -6.727 16.030 17.867 1.00 98.75 260 VAL A O 1
ATOM 2037 N N . LEU A 1 261 ? -6.180 14.169 16.738 1.00 98.75 261 LEU A N 1
ATOM 2038 C CA . LEU A 1 261 ? -4.783 14.112 17.141 1.00 98.75 261 LEU A CA 1
ATOM 2039 C C . LEU A 1 261 ? -3.901 14.631 16.003 1.00 98.75 261 LEU A C 1
ATOM 2041 O O . LEU A 1 261 ? -3.836 14.033 14.927 1.00 98.75 261 LEU A O 1
ATOM 2045 N N . ILE A 1 262 ? -3.192 15.724 16.264 1.00 98.81 262 ILE A N 1
ATOM 2046 C CA . ILE A 1 262 ? -2.249 16.347 15.341 1.00 98.81 262 ILE A CA 1
ATOM 2047 C C . ILE A 1 262 ? -0.834 15.876 15.681 1.00 98.81 262 ILE A C 1
ATOM 2049 O O . ILE A 1 262 ? -0.307 16.192 16.747 1.00 98.81 262 ILE A O 1
ATOM 2053 N N . GLY A 1 263 ? -0.218 15.146 14.755 1.00 98.69 263 GLY A N 1
ATOM 2054 C CA . GLY A 1 263 ? 1.191 14.774 14.771 1.00 98.69 263 GLY A CA 1
ATOM 2055 C C . GLY A 1 263 ? 2.010 15.672 13.848 1.00 98.69 263 GLY A C 1
ATOM 2056 O O . GLY A 1 263 ? 1.780 15.694 12.640 1.00 98.69 263 GLY A O 1
ATOM 2057 N N . ASP A 1 264 ? 2.980 16.406 14.380 1.00 98.56 264 ASP A N 1
ATOM 2058 C CA . ASP A 1 264 ? 3.923 17.177 13.558 1.00 98.56 264 ASP A CA 1
ATOM 2059 C C . ASP A 1 264 ? 5.193 17.514 14.349 1.00 98.56 264 ASP A C 1
ATOM 2061 O O . ASP A 1 264 ? 5.245 17.351 15.568 1.00 98.56 264 ASP A O 1
ATOM 2065 N N . LEU A 1 265 ? 6.218 18.036 13.683 1.00 97.38 265 LEU A N 1
ATOM 2066 C CA . LEU A 1 265 ? 7.414 18.561 14.339 1.00 97.38 265 LEU A CA 1
ATOM 2067 C C . LEU A 1 265 ? 7.108 19.832 15.144 1.00 97.38 265 LEU A C 1
ATOM 2069 O O . LEU A 1 265 ? 7.714 20.054 16.196 1.00 97.38 265 LEU A O 1
ATOM 2073 N N . LYS A 1 266 ? 6.196 20.667 14.633 1.00 96.69 266 LYS A N 1
ATOM 2074 C CA . LYS A 1 266 ? 5.754 21.939 15.223 1.00 96.69 266 LYS A CA 1
ATOM 2075 C C . LYS A 1 266 ? 4.385 22.347 14.670 1.00 96.69 266 LYS A C 1
ATOM 2077 O O . LYS A 1 266 ? 3.990 21.888 13.603 1.00 96.69 266 LYS A O 1
ATOM 2082 N N . LEU A 1 267 ? 3.709 23.261 15.360 1.00 97.25 267 LEU A N 1
ATOM 2083 C CA . LEU A 1 267 ? 2.514 23.943 14.861 1.00 97.25 267 LEU A CA 1
ATOM 2084 C C . LEU A 1 267 ? 2.901 25.281 14.210 1.00 97.25 267 LEU A C 1
ATOM 2086 O O . LEU A 1 267 ? 3.850 25.938 14.643 1.00 97.25 267 LEU A O 1
ATOM 2090 N N . THR A 1 268 ? 2.174 25.703 13.176 1.00 95.31 268 THR A N 1
ATOM 2091 C CA . THR A 1 268 ? 2.175 27.107 12.741 1.00 95.31 268 THR A CA 1
ATOM 2092 C C . THR A 1 268 ? 1.438 27.964 13.769 1.00 95.31 268 THR A C 1
ATOM 2094 O O . THR A 1 268 ? 0.653 27.456 14.569 1.00 95.31 268 THR A O 1
ATOM 2097 N N . SER A 1 269 ? 1.632 29.285 13.731 1.00 95.00 269 SER A N 1
ATOM 2098 C CA . SER A 1 269 ? 0.940 30.196 14.655 1.00 95.00 269 SER A CA 1
ATOM 2099 C C . SER A 1 269 ? -0.585 30.096 14.559 1.00 95.00 269 SER A C 1
ATOM 2101 O O . SER A 1 269 ? -1.272 30.217 15.567 1.00 95.00 269 SER A O 1
ATOM 2103 N N . GLU A 1 270 ? -1.118 29.850 13.362 1.00 94.75 270 GLU A N 1
ATOM 2104 C CA . GLU A 1 270 ? -2.548 29.618 13.152 1.00 94.75 270 GLU A CA 1
ATOM 2105 C C . GLU A 1 270 ? -3.011 28.318 13.823 1.00 94.75 270 GLU A C 1
ATOM 2107 O O . GLU A 1 270 ? -3.982 28.324 14.583 1.00 94.75 270 GLU A O 1
ATOM 2112 N N . ALA A 1 271 ? -2.281 27.218 13.608 1.00 96.88 271 ALA A N 1
ATOM 2113 C CA . ALA A 1 271 ? -2.611 25.929 14.202 1.00 96.88 271 ALA A CA 1
ATOM 2114 C C . ALA A 1 271 ? -2.503 25.953 15.730 1.00 96.88 271 ALA A C 1
ATOM 2116 O O . ALA A 1 271 ? -3.362 25.417 16.425 1.00 96.88 271 ALA A O 1
ATOM 2117 N N . GLU A 1 272 ? -1.504 26.642 16.274 1.00 97.75 272 GLU A N 1
ATOM 2118 C CA . GLU A 1 272 ? -1.331 26.806 17.716 1.00 97.75 272 GLU A CA 1
ATOM 2119 C C . GLU A 1 272 ? -2.460 27.635 18.349 1.00 97.75 272 GLU A C 1
ATOM 2121 O O . GLU A 1 272 ? -2.999 27.276 19.401 1.00 97.75 272 GLU A O 1
ATOM 2126 N N . GLN A 1 273 ? -2.906 28.704 17.680 1.00 97.75 273 GLN A N 1
ATOM 2127 C CA . GLN A 1 273 ? -4.077 29.472 18.115 1.00 97.75 273 GLN A CA 1
ATOM 2128 C C . GLN A 1 273 ? -5.368 28.649 18.076 1.00 97.75 273 GLN A C 1
ATOM 2130 O O . GLN A 1 273 ? -6.253 28.864 18.902 1.00 97.75 273 GLN A O 1
ATOM 2135 N N . TYR A 1 274 ? -5.497 27.727 17.124 1.00 97.69 274 TYR A N 1
ATOM 2136 C CA . TYR A 1 274 ? -6.659 26.850 17.035 1.00 97.69 274 TYR A CA 1
ATOM 2137 C C . TYR A 1 274 ? -6.647 25.792 18.144 1.00 97.69 274 TYR A C 1
ATOM 2139 O O . TYR A 1 274 ? -7.607 25.685 18.907 1.00 97.69 274 TYR A O 1
ATOM 2147 N N . VAL A 1 275 ? -5.532 25.067 18.286 1.00 97.25 275 VAL A N 1
ATOM 2148 C CA . VAL A 1 275 ? -5.352 24.018 19.304 1.00 97.25 275 VAL A CA 1
ATOM 2149 C C . VAL A 1 275 ? -5.513 24.582 20.717 1.00 97.25 275 VAL A C 1
ATOM 2151 O O . VAL A 1 275 ? -6.154 23.950 21.547 1.00 97.25 275 VAL A O 1
ATOM 2154 N N . SER A 1 276 ? -5.008 25.789 20.992 1.00 96.88 276 SER A N 1
ATOM 2155 C CA . SER A 1 276 ? -5.139 26.421 22.318 1.00 96.88 276 SER A CA 1
ATOM 2156 C C . SER A 1 276 ? -6.570 26.827 22.693 1.00 96.88 276 SER A C 1
ATOM 2158 O O . SER A 1 276 ? -6.864 26.978 23.879 1.00 96.88 276 SER A O 1
ATOM 2160 N N . LYS A 1 277 ? -7.465 27.005 21.712 1.00 96.81 277 LYS A N 1
ATOM 2161 C CA . LYS A 1 277 ? -8.888 27.315 21.943 1.00 96.81 277 LYS A CA 1
ATOM 2162 C C . LYS A 1 277 ? -9.759 26.065 22.058 1.00 96.81 277 LYS A C 1
ATOM 2164 O O . LYS A 1 277 ? -10.825 26.133 22.669 1.00 96.81 277 LYS A O 1
ATOM 2169 N N . ALA A 1 278 ? -9.340 24.956 21.457 1.00 95.81 278 ALA A N 1
ATOM 2170 C CA . ALA A 1 278 ? -10.036 23.680 21.551 1.00 95.81 278 ALA A CA 1
ATOM 2171 C C . ALA A 1 278 ? -9.791 23.024 22.917 1.00 95.81 278 ALA A C 1
ATOM 2173 O O . ALA A 1 278 ? -8.761 23.239 23.561 1.00 95.81 278 ALA A O 1
ATOM 2174 N N . LYS A 1 279 ? -10.724 22.185 23.382 1.00 93.62 279 LYS A N 1
ATOM 2175 C CA . LYS A 1 279 ? -10.438 21.371 24.567 1.00 93.62 279 LYS A CA 1
ATOM 2176 C C . LYS A 1 279 ? -9.417 20.306 24.193 1.00 93.62 279 LYS A C 1
ATOM 2178 O O . LYS A 1 279 ? -9.543 19.668 23.154 1.00 93.62 279 LYS A O 1
ATOM 2183 N N . ASN A 1 280 ? -8.480 20.016 25.091 1.00 88.31 280 ASN A N 1
ATOM 2184 C CA . ASN A 1 280 ? -7.480 18.962 24.868 1.00 88.31 280 ASN A CA 1
ATOM 2185 C C . ASN A 1 280 ? -8.101 17.552 24.704 1.00 88.31 280 ASN A C 1
ATOM 2187 O O . ASN A 1 280 ? -7.467 16.640 24.188 1.00 88.31 280 ASN A O 1
ATOM 2191 N N . SER A 1 281 ? -9.350 17.363 25.145 1.00 90.00 281 SER A N 1
ATOM 2192 C CA . SER A 1 281 ? -10.150 16.148 24.918 1.00 90.00 281 SER A CA 1
ATOM 2193 C C . SER A 1 281 ? -10.791 16.075 23.524 1.00 90.00 281 SER A C 1
ATOM 2195 O O . SER A 1 281 ? -11.380 15.056 23.173 1.00 90.00 281 SER A O 1
ATOM 2197 N N . GLU A 1 282 ? -10.732 17.165 22.760 1.00 95.81 282 GLU A N 1
ATOM 2198 C CA . GLU A 1 282 ? -11.303 17.318 21.419 1.00 95.81 282 GLU A CA 1
ATOM 2199 C C . GLU A 1 282 ? -10.183 17.445 20.378 1.00 95.81 282 GLU A C 1
ATOM 2201 O O . GLU A 1 282 ? -10.206 16.740 19.373 1.00 95.81 282 GLU A O 1
ATOM 2206 N N . VAL A 1 283 ? -9.161 18.266 20.640 1.00 98.31 283 VAL A N 1
ATOM 2207 C CA . VAL A 1 283 ? -7.985 18.420 19.774 1.00 98.31 283 VAL A CA 1
ATOM 2208 C C . VAL A 1 283 ? -6.715 18.361 20.612 1.00 98.31 283 VAL A C 1
ATOM 2210 O O . VAL A 1 283 ? -6.569 19.114 21.571 1.00 98.31 283 VAL A O 1
ATOM 2213 N N . ALA A 1 284 ? -5.780 17.494 20.229 1.00 98.00 284 ALA A N 1
ATOM 2214 C CA . ALA A 1 284 ? -4.500 17.331 20.910 1.00 98.00 284 ALA A CA 1
ATOM 2215 C C . ALA A 1 284 ? -3.340 17.418 19.915 1.00 98.00 284 ALA A C 1
ATOM 2217 O O . ALA A 1 284 ? -3.429 16.908 18.799 1.00 98.00 284 ALA A O 1
ATOM 2218 N N . PHE A 1 285 ? -2.233 18.028 20.335 1.00 98.44 285 PHE A N 1
ATOM 2219 C CA . PHE A 1 285 ? -0.975 18.022 19.591 1.00 98.44 285 PHE A CA 1
ATOM 2220 C C . PHE A 1 285 ? 0.024 17.067 20.245 1.00 98.44 285 PHE A C 1
ATOM 2222 O O . PHE A 1 285 ? 0.226 17.103 21.459 1.00 98.44 285 PHE A O 1
ATOM 2229 N N . GLN A 1 286 ? 0.678 16.251 19.424 1.00 98.00 286 GLN A N 1
ATOM 2230 C CA . GLN A 1 286 ? 1.776 15.378 19.810 1.00 98.00 286 GLN A CA 1
ATOM 2231 C C . GLN A 1 286 ? 2.945 15.629 18.862 1.00 98.00 286 GLN A C 1
ATOM 2233 O O . GLN A 1 286 ? 2.824 15.458 17.648 1.00 98.00 286 GLN A O 1
ATOM 2238 N N . LYS A 1 287 ? 4.103 16.000 19.414 1.00 98.31 287 LYS A N 1
ATOM 2239 C CA . LYS A 1 287 ? 5.314 16.122 18.601 1.00 98.31 287 LYS A CA 1
ATOM 2240 C C . LYS A 1 287 ? 5.636 14.764 17.970 1.00 98.31 287 LYS A C 1
ATOM 2242 O O . LYS A 1 287 ? 5.686 13.764 18.688 1.00 98.31 287 LYS A O 1
ATOM 2247 N N . CYS A 1 288 ? 5.829 14.746 16.654 1.00 98.06 288 CYS A N 1
ATOM 2248 C CA . CYS A 1 288 ? 6.047 13.536 15.868 1.00 98.06 288 CYS A CA 1
ATOM 2249 C C . CYS A 1 288 ? 7.004 13.816 14.702 1.00 98.06 288 CYS A C 1
ATOM 2251 O O . CYS A 1 288 ? 6.681 14.583 13.793 1.00 98.06 288 CYS A O 1
ATOM 2253 N N . ASP A 1 289 ? 8.175 13.179 14.716 1.00 97.81 289 ASP A N 1
ATOM 2254 C CA . ASP A 1 289 ? 9.017 13.010 13.535 1.00 97.81 289 ASP A CA 1
ATOM 2255 C C . ASP A 1 289 ? 8.576 11.750 12.786 1.00 97.81 289 ASP A C 1
ATOM 2257 O O . ASP A 1 289 ? 8.818 10.624 13.212 1.00 97.81 289 ASP A O 1
ATOM 2261 N N . VAL A 1 290 ? 7.953 11.931 11.624 1.00 97.75 290 VAL A N 1
ATOM 2262 C CA . VAL A 1 290 ? 7.411 10.820 10.833 1.00 97.75 290 VAL A CA 1
ATOM 2263 C C . VAL A 1 290 ? 8.469 9.853 10.283 1.00 97.75 290 VAL A C 1
ATOM 2265 O O . VAL A 1 290 ? 8.125 8.766 9.819 1.00 97.75 290 VAL A O 1
ATOM 2268 N N . SER A 1 291 ? 9.756 10.210 10.334 1.00 93.75 291 SER A N 1
ATOM 2269 C CA . SER A 1 291 ? 10.849 9.292 9.996 1.00 93.75 291 SER A CA 1
ATOM 2270 C C . SER A 1 291 ? 11.181 8.299 11.127 1.00 93.75 291 SER A C 1
ATOM 2272 O O . SER A 1 291 ? 11.787 7.251 10.853 1.00 93.75 291 SER A O 1
ATOM 2274 N N . SER A 1 292 ? 10.727 8.589 12.356 1.00 95.06 292 SER A N 1
ATOM 2275 C CA . SER A 1 292 ? 10.807 7.747 13.556 1.00 95.06 292 SER A CA 1
ATOM 2276 C C . SER A 1 292 ? 9.592 6.821 13.647 1.00 95.06 292 SER A C 1
ATOM 2278 O O . SER A 1 292 ? 8.445 7.258 13.713 1.00 95.06 292 SER A O 1
ATOM 2280 N N . TRP A 1 293 ? 9.825 5.507 13.671 1.00 89.94 293 TRP A N 1
ATOM 2281 C CA . TRP A 1 293 ? 8.733 4.545 13.851 1.00 89.94 293 TRP A CA 1
ATOM 2282 C C . TRP A 1 293 ? 8.128 4.602 15.252 1.00 89.94 293 TRP A C 1
ATOM 2284 O O . TRP A 1 293 ? 6.924 4.386 15.382 1.00 89.94 293 TRP A O 1
ATOM 2294 N N . ASP A 1 294 ? 8.931 4.925 16.264 1.00 94.69 294 ASP A N 1
ATOM 2295 C CA . ASP A 1 294 ? 8.458 5.057 17.640 1.00 94.69 294 ASP A CA 1
ATOM 2296 C C . ASP A 1 294 ? 7.483 6.229 17.764 1.00 94.69 294 ASP A C 1
ATOM 2298 O O . ASP A 1 294 ? 6.429 6.086 18.377 1.00 94.69 294 ASP A O 1
ATOM 2302 N N . ASP A 1 295 ? 7.750 7.351 17.093 1.00 97.31 295 ASP A N 1
ATOM 2303 C CA . ASP A 1 295 ? 6.848 8.507 17.082 1.00 97.31 295 ASP A CA 1
ATOM 2304 C C . ASP A 1 295 ? 5.500 8.166 16.427 1.00 97.31 295 ASP A C 1
ATOM 2306 O O . ASP A 1 295 ? 4.449 8.558 16.935 1.00 97.31 295 ASP A O 1
ATOM 2310 N N . LEU A 1 296 ? 5.507 7.389 15.335 1.00 95.44 296 LEU A N 1
ATOM 2311 C CA . LEU A 1 296 ? 4.275 6.918 14.690 1.00 95.44 296 LEU A CA 1
ATOM 2312 C C . LEU A 1 296 ? 3.478 5.960 15.591 1.00 95.44 296 LEU A C 1
ATOM 2314 O O . LEU A 1 296 ? 2.250 6.031 15.629 1.00 95.44 296 LEU A O 1
ATOM 2318 N N . HIS A 1 297 ? 4.161 5.078 16.329 1.00 90.25 297 HIS A N 1
ATOM 2319 C CA . HIS A 1 297 ? 3.528 4.221 17.335 1.00 90.25 297 HIS A CA 1
ATOM 2320 C C . HIS A 1 297 ? 2.939 5.044 18.488 1.00 90.25 297 HIS A C 1
ATOM 2322 O O . HIS A 1 297 ? 1.810 4.794 18.915 1.00 90.25 297 HIS A O 1
ATOM 2328 N N . ASN A 1 298 ? 3.674 6.054 18.955 1.00 94.31 298 ASN A N 1
ATOM 2329 C CA . ASN A 1 298 ? 3.262 6.916 20.054 1.00 94.31 298 ASN A CA 1
ATOM 2330 C C . ASN A 1 298 ? 1.979 7.683 19.734 1.00 94.31 298 ASN A C 1
ATOM 2332 O O . ASN A 1 298 ? 1.141 7.801 20.618 1.00 94.31 298 ASN A O 1
ATOM 2336 N N . LEU A 1 299 ? 1.756 8.115 18.486 1.00 96.00 299 LEU A N 1
ATOM 2337 C CA . LEU A 1 299 ? 0.490 8.755 18.101 1.00 96.00 299 LEU A CA 1
ATOM 2338 C C . LEU A 1 299 ? -0.735 7.881 18.416 1.00 96.00 299 LEU A C 1
ATOM 2340 O O . LEU A 1 299 ? -1.745 8.380 18.910 1.00 96.00 299 LEU A O 1
ATOM 2344 N N . ILE A 1 300 ? -0.658 6.570 18.187 1.00 91.50 300 ILE A N 1
ATOM 2345 C CA . ILE A 1 300 ? -1.778 5.662 18.477 1.00 91.50 300 ILE A CA 1
ATOM 2346 C C . ILE A 1 300 ? -2.003 5.574 19.990 1.00 91.50 300 ILE A C 1
ATOM 2348 O O . ILE A 1 300 ? -3.133 5.733 20.454 1.00 91.50 300 ILE A O 1
ATOM 2352 N N . SER A 1 301 ? -0.929 5.396 20.761 1.00 93.06 301 SER A N 1
ATOM 2353 C CA . SER A 1 301 ? -0.983 5.368 22.227 1.00 93.06 301 SER A CA 1
ATOM 2354 C C . SER A 1 301 ? -1.538 6.676 22.806 1.00 93.06 301 SER A C 1
ATOM 2356 O O . SER A 1 301 ? -2.415 6.646 23.668 1.00 93.06 301 SER A O 1
ATOM 2358 N N . THR A 1 302 ? -1.101 7.828 22.291 1.00 95.31 302 THR A N 1
ATOM 2359 C CA . THR A 1 302 ? -1.588 9.150 22.704 1.00 95.31 302 THR A CA 1
ATOM 2360 C C . THR A 1 302 ? -3.070 9.328 22.387 1.00 95.31 302 THR A C 1
ATOM 2362 O O . THR A 1 302 ? -3.796 9.893 23.199 1.00 95.31 302 THR A O 1
ATOM 2365 N N . SER A 1 303 ? -3.558 8.821 21.251 1.00 96.00 303 SER A N 1
ATOM 2366 C CA . SER A 1 303 ? -4.993 8.851 20.944 1.00 96.00 303 SER A CA 1
ATOM 2367 C C . SER A 1 303 ? -5.810 8.093 21.992 1.00 96.00 303 SER A C 1
ATOM 2369 O O . SER A 1 303 ? -6.831 8.591 22.468 1.00 96.00 303 SER A O 1
ATOM 2371 N N . VAL A 1 304 ? -5.346 6.909 22.399 1.00 93.94 304 VAL A N 1
ATOM 2372 C CA . VAL A 1 304 ? -6.003 6.128 23.455 1.00 93.94 304 VAL A CA 1
ATOM 2373 C C . VAL A 1 304 ? -5.965 6.881 24.786 1.00 93.94 304 VAL A C 1
ATOM 2375 O O . VAL A 1 304 ? -6.988 6.970 25.456 1.00 93.94 304 VAL A O 1
ATOM 2378 N N . GLU A 1 305 ? -4.839 7.494 25.146 1.00 95.06 305 GLU A N 1
ATOM 2379 C CA . GLU A 1 305 ? -4.713 8.282 26.378 1.00 95.06 305 GLU A CA 1
ATOM 2380 C C . GLU A 1 305 ? -5.648 9.505 26.396 1.00 95.06 305 GLU A C 1
ATOM 2382 O O . GLU A 1 305 ? -6.362 9.730 27.371 1.00 95.06 305 GLU A O 1
ATOM 2387 N N . LYS A 1 306 ? -5.658 10.305 25.322 1.00 94.69 306 LYS A N 1
ATOM 2388 C CA . LYS A 1 306 ? -6.394 11.580 25.274 1.00 94.69 306 LYS A CA 1
ATOM 2389 C C . LYS A 1 306 ? -7.880 11.404 25.007 1.00 94.69 306 LYS A C 1
ATOM 2391 O O . LYS 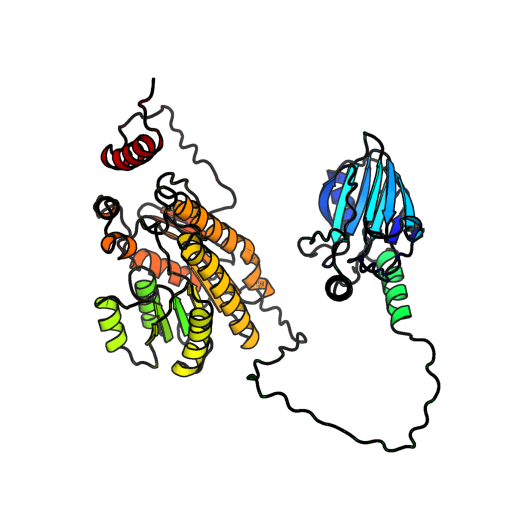A 1 306 ? -8.692 12.152 25.547 1.00 94.69 306 LYS A O 1
ATOM 2396 N N . PHE A 1 307 ? -8.237 10.436 24.168 1.00 96.06 307 PHE A N 1
ATOM 2397 C CA . PHE A 1 307 ? -9.596 10.287 23.648 1.00 96.06 307 PHE A CA 1
ATOM 2398 C C . PHE A 1 307 ? -10.265 8.979 24.067 1.00 96.06 307 PHE A C 1
ATOM 2400 O O . PHE A 1 307 ? -11.426 8.758 23.715 1.00 96.06 307 PHE A O 1
ATOM 2407 N N . SER A 1 308 ? -9.561 8.111 24.806 1.00 94.00 308 SER A N 1
ATOM 2408 C CA . SER A 1 308 ? -10.047 6.773 25.180 1.00 94.00 308 SER A CA 1
ATOM 2409 C C . SER A 1 308 ? -10.478 5.950 23.961 1.00 94.00 308 SER A C 1
ATOM 2411 O O . SER A 1 308 ? -11.402 5.143 24.031 1.00 94.00 308 SER A O 1
ATOM 2413 N N . ALA A 1 309 ? -9.841 6.195 22.812 1.00 91.81 309 ALA A N 1
ATOM 2414 C CA . ALA A 1 309 ? -10.194 5.577 21.546 1.00 91.81 309 ALA A CA 1
ATOM 2415 C C . ALA A 1 309 ? -8.974 5.451 20.628 1.00 91.81 309 ALA A C 1
ATOM 2417 O O . ALA A 1 309 ? -8.217 6.406 20.436 1.00 91.81 309 ALA A O 1
ATOM 2418 N N . VAL A 1 310 ? -8.840 4.279 20.007 1.00 92.88 310 VAL A N 1
ATOM 2419 C CA . VAL A 1 310 ? -8.030 4.108 18.794 1.00 92.88 310 VAL A CA 1
ATOM 2420 C C . VAL A 1 310 ? -8.636 4.973 17.678 1.00 92.88 310 VAL A C 1
ATOM 2422 O O . VAL A 1 310 ? -9.872 4.984 17.576 1.00 92.88 310 VAL A O 1
ATOM 2425 N N . PRO A 1 311 ? -7.819 5.692 16.878 1.00 98.19 311 PRO A N 1
ATOM 2426 C CA . PRO A 1 311 ? -8.317 6.479 15.757 1.00 98.19 311 PRO A CA 1
ATOM 2427 C C . PRO A 1 311 ? -9.123 5.638 14.766 1.00 98.19 311 PRO A C 1
ATOM 2429 O O . PRO A 1 311 ? -8.783 4.496 14.477 1.00 98.19 311 PRO A O 1
ATOM 2432 N N . ASP A 1 312 ? -10.187 6.230 14.242 1.00 98.44 312 ASP A N 1
ATOM 2433 C CA . ASP A 1 312 ? -11.030 5.670 13.189 1.00 98.44 312 ASP A CA 1
ATOM 2434 C C . ASP A 1 312 ? -10.547 6.120 11.796 1.00 98.44 312 ASP A C 1
ATOM 2436 O O . ASP A 1 312 ? -10.735 5.417 10.805 1.00 98.44 312 ASP A O 1
ATOM 2440 N N . VAL A 1 313 ? -9.919 7.302 11.721 1.00 98.81 313 VAL A N 1
ATOM 2441 C CA . VAL A 1 313 ? -9.392 7.888 10.482 1.00 98.81 313 VAL A CA 1
ATOM 2442 C C . VAL A 1 313 ? -7.919 8.236 10.643 1.00 98.81 313 VAL A C 1
ATOM 2444 O O . VAL A 1 313 ? -7.522 8.855 11.631 1.00 98.81 313 VAL A O 1
ATOM 2447 N N . TYR A 1 314 ? -7.114 7.890 9.644 1.00 98.81 314 TYR A N 1
ATOM 2448 C CA . TYR A 1 314 ? -5.688 8.193 9.595 1.00 98.81 314 TYR A CA 1
ATOM 2449 C C . TYR A 1 314 ? -5.358 8.990 8.333 1.00 98.81 314 TYR A C 1
ATOM 2451 O O . TYR A 1 314 ? -5.720 8.603 7.224 1.00 98.81 314 TYR A O 1
ATOM 2459 N N . ALA A 1 315 ? -4.636 10.096 8.483 1.00 98.81 315 ALA A N 1
ATOM 2460 C CA . ALA A 1 315 ? -4.208 10.934 7.369 1.00 98.81 315 ALA A CA 1
ATOM 2461 C C . ALA A 1 315 ? -2.690 11.159 7.426 1.00 98.81 315 ALA A C 1
ATOM 2463 O O . ALA A 1 315 ? -2.220 12.066 8.122 1.00 98.81 315 ALA A O 1
ATOM 2464 N N . PRO A 1 316 ? -1.898 10.333 6.719 1.00 98.62 316 PRO A N 1
ATOM 2465 C CA . PRO A 1 316 ? -0.468 10.550 6.580 1.00 98.62 316 PRO A CA 1
ATOM 2466 C C . PRO A 1 316 ? -0.202 11.697 5.582 1.00 98.62 316 PRO A C 1
ATOM 2468 O O . PRO A 1 316 ? -0.070 11.463 4.378 1.00 98.62 316 PRO A O 1
ATOM 2471 N N . VAL A 1 317 ? -0.166 12.949 6.056 1.00 98.62 317 VAL A N 1
ATOM 2472 C CA . VAL A 1 317 ? -0.057 14.145 5.186 1.00 98.62 317 VAL A CA 1
ATOM 2473 C C . VAL A 1 317 ? 1.367 14.699 5.119 1.00 98.62 317 VAL A C 1
ATOM 2475 O O . VAL A 1 317 ? 1.736 15.309 4.113 1.00 98.62 317 VAL A O 1
ATOM 2478 N N . ALA A 1 318 ? 2.190 14.473 6.149 1.00 97.75 318 ALA A N 1
ATOM 2479 C CA . ALA A 1 318 ? 3.564 14.976 6.186 1.00 97.75 318 ALA A CA 1
ATOM 2480 C C . ALA A 1 318 ? 4.365 14.567 4.935 1.00 97.75 318 ALA A C 1
ATOM 2482 O O . ALA A 1 318 ? 4.401 13.395 4.553 1.00 97.75 318 ALA A O 1
ATOM 2483 N N . GLY A 1 319 ? 5.039 15.539 4.318 1.00 94.94 319 GLY A N 1
ATOM 2484 C CA . GLY A 1 319 ? 5.855 15.328 3.128 1.00 94.94 319 GLY A CA 1
ATOM 2485 C C . GLY A 1 319 ? 6.761 16.517 2.821 1.00 94.94 319 GLY A C 1
ATOM 2486 O O . GLY A 1 319 ? 6.499 17.639 3.247 1.00 94.94 319 GLY A O 1
ATOM 2487 N N . ILE A 1 320 ? 7.827 16.271 2.059 1.00 93.38 320 ILE A N 1
ATOM 2488 C CA . ILE A 1 320 ? 8.829 17.272 1.667 1.00 93.38 320 ILE A CA 1
ATOM 2489 C C . ILE A 1 320 ? 9.071 17.264 0.157 1.00 93.38 320 ILE A C 1
ATOM 2491 O O . ILE A 1 320 ? 8.998 16.218 -0.478 1.00 93.38 320 ILE A O 1
ATOM 2495 N N . TYR A 1 321 ? 9.382 18.420 -0.430 1.00 90.00 321 TYR A N 1
ATOM 2496 C CA . TYR A 1 321 ? 9.621 18.575 -1.872 1.00 90.00 321 TYR A CA 1
ATOM 2497 C C . TYR A 1 321 ? 11.126 18.684 -2.167 1.00 90.00 321 TYR A C 1
ATOM 2499 O O . TYR A 1 321 ? 11.624 19.775 -2.419 1.00 90.00 321 TYR A O 1
ATOM 2507 N N . GLU A 1 322 ? 11.872 17.583 -2.037 1.00 86.69 322 GLU A N 1
ATOM 2508 C CA . GLU A 1 322 ? 13.326 17.521 -2.308 1.00 86.69 322 GLU A CA 1
ATOM 2509 C C . GLU A 1 322 ? 14.135 18.747 -1.831 1.00 86.69 322 GLU A C 1
ATOM 2511 O O . GLU A 1 322 ? 14.663 19.524 -2.638 1.00 86.69 322 GLU A O 1
ATOM 2516 N N . PRO A 1 323 ? 14.193 18.985 -0.513 1.00 85.12 323 PRO A N 1
ATOM 2517 C CA . PRO A 1 323 ? 15.023 20.046 0.048 1.00 85.12 323 PRO A CA 1
ATOM 2518 C C . PRO A 1 323 ? 16.504 19.777 -0.238 1.00 85.12 323 PRO A C 1
ATOM 2520 O O . PRO A 1 323 ? 16.887 18.629 -0.431 1.00 85.12 323 PRO A O 1
ATOM 2523 N N . ALA A 1 324 ? 17.349 20.813 -0.218 1.00 80.38 324 ALA A N 1
ATOM 2524 C CA . ALA A 1 324 ? 18.766 20.711 -0.593 1.00 80.38 324 ALA A CA 1
ATOM 2525 C C . ALA A 1 324 ? 19.522 19.556 0.096 1.00 80.38 324 ALA A C 1
ATOM 2527 O O . ALA A 1 324 ? 20.306 18.880 -0.553 1.00 80.38 324 ALA A O 1
ATOM 2528 N N . TRP A 1 325 ? 19.222 19.284 1.370 1.00 82.69 325 TRP A N 1
ATOM 2529 C CA . TRP A 1 325 ? 19.832 18.214 2.170 1.00 82.69 325 TRP A CA 1
ATOM 2530 C C . TRP A 1 325 ? 19.318 16.792 1.862 1.00 82.69 325 TRP A C 1
ATOM 2532 O O . TRP A 1 325 ? 19.782 15.825 2.461 1.00 82.69 325 TRP A O 1
ATOM 2542 N N . SER A 1 326 ? 18.321 16.640 0.988 1.00 86.50 326 SER A N 1
ATOM 2543 C CA . SER A 1 326 ? 17.857 15.350 0.463 1.00 86.50 326 SER A CA 1
ATOM 2544 C C . SER A 1 326 ? 17.221 15.554 -0.916 1.00 86.50 326 SER A C 1
ATOM 2546 O O . SER A 1 326 ? 16.001 15.482 -1.094 1.00 86.50 326 SER A O 1
ATOM 2548 N N . ASN A 1 327 ? 18.080 15.851 -1.887 1.00 84.94 327 ASN A N 1
ATOM 2549 C CA . ASN A 1 327 ? 17.739 16.232 -3.255 1.00 84.94 327 ASN A CA 1
ATOM 2550 C C . ASN A 1 327 ? 18.553 15.390 -4.239 1.00 84.94 327 ASN A C 1
ATOM 2552 O O . ASN A 1 327 ? 19.734 15.183 -4.001 1.00 84.94 327 ASN A O 1
ATOM 2556 N N . PHE A 1 328 ? 17.968 14.965 -5.359 1.00 85.94 328 PHE A N 1
ATOM 2557 C CA . PHE A 1 328 ? 18.679 14.117 -6.327 1.00 85.94 328 PHE A CA 1
ATOM 2558 C C . PHE A 1 328 ? 19.940 14.771 -6.907 1.00 85.94 328 PHE A C 1
ATOM 2560 O O . PHE A 1 328 ? 20.940 14.108 -7.152 1.00 85.94 328 PHE A O 1
ATOM 2567 N N . TRP A 1 329 ? 19.878 16.080 -7.149 1.00 84.06 329 TRP A N 1
ATOM 2568 C CA . TRP A 1 329 ? 20.894 16.819 -7.896 1.00 84.06 329 TRP A CA 1
ATOM 2569 C C . TRP A 1 329 ? 22.028 17.361 -7.027 1.00 84.06 329 TRP A C 1
ATOM 2571 O O . TRP A 1 329 ? 23.014 17.837 -7.571 1.00 84.06 329 TRP A O 1
ATOM 2581 N N . ASN A 1 330 ? 21.860 17.381 -5.703 1.00 76.19 330 ASN A N 1
ATOM 2582 C CA . ASN A 1 330 ? 22.835 17.951 -4.766 1.00 76.19 330 ASN A CA 1
ATOM 2583 C C . ASN A 1 330 ? 22.975 17.060 -3.525 1.00 76.19 330 ASN A C 1
ATOM 2585 O O . ASN A 1 330 ? 23.124 17.566 -2.416 1.00 76.19 330 ASN A O 1
ATOM 2589 N N . ASP A 1 331 ? 22.816 15.745 -3.688 1.00 70.50 331 ASP A N 1
ATOM 2590 C CA . ASP A 1 331 ? 22.980 14.818 -2.574 1.00 70.50 331 ASP A CA 1
ATOM 2591 C C . ASP A 1 331 ? 24.456 14.712 -2.202 1.00 70.50 331 ASP A C 1
ATOM 2593 O O . ASP A 1 331 ? 25.265 14.152 -2.936 1.00 70.50 331 ASP A O 1
ATOM 2597 N N . GLU A 1 332 ? 24.792 15.264 -1.045 1.00 67.75 332 GLU A N 1
ATOM 2598 C CA . GLU A 1 332 ? 26.126 15.169 -0.452 1.00 67.75 332 GLU A CA 1
ATOM 2599 C C . GLU A 1 332 ? 26.209 14.026 0.579 1.00 67.75 332 GLU A C 1
ATOM 2601 O O . GLU A 1 332 ? 27.244 13.835 1.221 1.00 67.75 332 GLU A O 1
ATOM 2606 N N . SER A 1 333 ? 25.121 13.268 0.785 1.00 64.88 333 SER A N 1
ATOM 2607 C CA . SER A 1 333 ? 25.042 12.224 1.807 1.00 64.88 333 SER A CA 1
ATOM 2608 C C . SER A 1 333 ? 25.496 10.850 1.296 1.00 64.88 333 SER A C 1
ATOM 2610 O O . SER A 1 333 ? 25.283 10.483 0.148 1.00 64.88 333 SER A O 1
ATOM 2612 N N . SER A 1 334 ? 26.104 10.046 2.176 1.00 65.62 334 SER A N 1
ATOM 2613 C CA . SER A 1 334 ? 26.475 8.646 1.900 1.00 65.62 334 SER A CA 1
ATOM 2614 C C . SER A 1 334 ? 25.400 7.629 2.321 1.00 65.62 334 SER A C 1
ATOM 2616 O O . SER A 1 334 ? 25.645 6.422 2.305 1.00 65.62 334 SER A O 1
ATOM 2618 N N . GLY A 1 335 ? 24.231 8.109 2.759 1.00 73.75 335 GLY A N 1
ATOM 2619 C CA . GLY A 1 335 ? 23.146 7.303 3.320 1.00 73.75 335 GLY A CA 1
ATOM 2620 C C . GLY A 1 335 ? 21.926 7.206 2.402 1.00 73.75 335 GLY A C 1
ATOM 2621 O O . GLY A 1 335 ? 21.968 7.534 1.225 1.00 73.75 335 GLY A O 1
ATOM 2622 N N . SER A 1 336 ? 20.799 6.748 2.947 1.00 82.38 336 SER A N 1
ATOM 2623 C CA . SER A 1 336 ? 19.525 6.709 2.218 1.00 82.38 336 SER A CA 1
ATOM 2624 C C . SER A 1 336 ? 18.886 8.097 2.092 1.00 82.38 336 SER A C 1
ATOM 2626 O O . SER A 1 336 ? 18.908 8.878 3.047 1.00 82.38 336 SER A O 1
ATOM 2628 N N . TYR A 1 337 ? 18.179 8.352 0.988 1.00 88.81 337 TYR A N 1
ATOM 2629 C CA . TYR A 1 337 ? 17.398 9.577 0.806 1.00 88.81 337 TYR A CA 1
ATOM 2630 C C . TYR A 1 337 ? 16.307 9.742 1.876 1.00 88.81 337 TYR A C 1
ATOM 2632 O O . TYR A 1 337 ? 15.271 9.071 1.846 1.00 88.81 337 TYR A O 1
ATOM 2640 N N . LYS A 1 338 ? 16.482 10.716 2.778 1.00 89.75 338 LYS A N 1
ATOM 2641 C CA . LYS A 1 338 ? 15.454 11.115 3.757 1.00 89.75 338 LYS A CA 1
ATOM 2642 C C . LYS A 1 338 ? 14.128 11.520 3.098 1.00 89.75 338 LYS A C 1
ATOM 2644 O O . LYS A 1 338 ? 13.074 11.253 3.666 1.00 89.75 338 LYS A O 1
ATOM 2649 N N . THR A 1 339 ? 14.157 12.091 1.890 1.00 91.75 339 THR A N 1
ATOM 2650 C CA . THR A 1 339 ? 12.952 12.354 1.082 1.00 91.75 339 THR A CA 1
ATOM 2651 C C . THR A 1 339 ? 12.118 11.097 0.861 1.00 91.75 339 THR A C 1
ATOM 2653 O O . THR A 1 339 ? 10.901 11.156 1.012 1.00 91.75 339 THR A O 1
ATOM 2656 N N . LEU A 1 340 ? 12.736 9.944 0.589 1.00 94.38 340 LEU A N 1
ATOM 2657 C CA . LEU A 1 340 ? 11.999 8.686 0.440 1.00 94.38 340 LEU A CA 1
ATOM 2658 C C . LEU A 1 340 ? 11.489 8.174 1.790 1.00 94.38 340 LEU A C 1
ATOM 2660 O O . LEU A 1 340 ? 10.342 7.752 1.885 1.00 94.38 340 LEU A O 1
ATOM 2664 N N . ARG A 1 341 ? 12.277 8.308 2.863 1.00 93.56 341 ARG A N 1
ATOM 2665 C CA . ARG A 1 341 ? 11.837 7.944 4.220 1.00 93.56 341 ARG A CA 1
ATOM 2666 C C . ARG A 1 341 ? 10.574 8.709 4.648 1.00 93.56 341 ARG A C 1
ATOM 2668 O O . ARG A 1 341 ? 9.644 8.120 5.188 1.00 93.56 341 ARG A O 1
ATOM 2675 N N . ILE A 1 342 ? 10.530 10.014 4.388 1.00 96.38 342 ILE A N 1
ATOM 2676 C CA . ILE A 1 342 ? 9.417 10.889 4.787 1.00 96.38 342 ILE A CA 1
ATOM 2677 C C . ILE A 1 342 ? 8.219 10.761 3.835 1.00 96.38 342 ILE A C 1
ATOM 2679 O O . ILE A 1 342 ? 7.075 10.763 4.284 1.00 96.38 342 ILE A O 1
ATOM 2683 N N . ASN A 1 343 ? 8.454 10.648 2.527 1.00 97.62 343 ASN A N 1
ATOM 2684 C CA . ASN A 1 343 ? 7.366 10.651 1.547 1.00 97.62 343 ASN A CA 1
ATOM 2685 C C . ASN A 1 343 ? 6.846 9.255 1.181 1.00 97.62 343 ASN A C 1
ATOM 2687 O O . ASN A 1 343 ? 5.770 9.185 0.594 1.00 97.62 343 ASN A O 1
ATOM 2691 N N . VAL A 1 344 ? 7.593 8.179 1.465 1.00 98.12 344 VAL A N 1
ATOM 2692 C CA . VAL A 1 344 ? 7.249 6.791 1.098 1.00 98.12 344 VAL A CA 1
ATOM 2693 C C . VAL A 1 344 ? 7.103 5.909 2.332 1.00 98.12 344 VAL A C 1
ATOM 2695 O O . VAL A 1 344 ? 6.010 5.410 2.595 1.00 98.12 344 VAL A O 1
ATOM 2698 N N . ASP A 1 345 ? 8.163 5.743 3.126 1.00 97.81 345 ASP A N 1
ATOM 2699 C CA . ASP A 1 345 ? 8.114 4.811 4.261 1.00 97.81 345 ASP A CA 1
ATOM 2700 C C . ASP A 1 345 ? 7.088 5.248 5.309 1.00 97.81 345 ASP A C 1
ATOM 2702 O O . ASP A 1 345 ? 6.353 4.410 5.821 1.00 97.81 345 ASP A O 1
ATOM 2706 N N . HIS A 1 346 ? 7.023 6.544 5.628 1.00 98.00 346 HIS A N 1
ATOM 2707 C CA . HIS A 1 346 ? 6.066 7.102 6.588 1.00 98.00 346 HIS A CA 1
ATOM 2708 C C . HIS A 1 346 ? 4.602 6.763 6.249 1.00 98.00 346 HIS A C 1
ATOM 2710 O O . HIS A 1 346 ? 3.967 6.102 7.075 1.00 98.00 346 HIS A O 1
ATOM 2716 N N . PRO A 1 347 ? 4.032 7.162 5.093 1.00 98.44 347 PRO A N 1
ATOM 2717 C CA . PRO A 1 347 ? 2.631 6.873 4.791 1.00 98.44 347 PRO A CA 1
ATOM 2718 C C . PRO A 1 347 ? 2.341 5.369 4.739 1.00 98.44 347 PRO A C 1
ATOM 2720 O O . PRO A 1 347 ? 1.311 4.939 5.256 1.00 98.44 347 PRO A O 1
ATOM 2723 N N . ILE A 1 348 ? 3.260 4.548 4.215 1.00 97.94 348 ILE A N 1
ATOM 2724 C CA . ILE A 1 348 ? 3.102 3.084 4.183 1.00 97.94 348 ILE A CA 1
ATOM 2725 C C . ILE A 1 348 ? 3.115 2.503 5.603 1.00 97.94 348 ILE A C 1
ATOM 2727 O O . ILE A 1 348 ? 2.238 1.722 5.981 1.00 97.94 348 ILE A O 1
ATOM 2731 N N . LYS A 1 349 ? 4.092 2.898 6.425 1.00 96.50 349 LYS A N 1
ATOM 2732 C CA . LYS A 1 349 ? 4.226 2.427 7.806 1.00 96.50 349 LYS A CA 1
ATOM 2733 C C . LYS A 1 349 ? 3.029 2.854 8.643 1.00 96.50 349 LYS A C 1
ATOM 2735 O O . LYS A 1 349 ? 2.490 2.015 9.359 1.00 96.50 349 LYS A O 1
ATOM 2740 N N . PHE A 1 350 ? 2.611 4.115 8.559 1.00 98.19 350 PHE A N 1
ATOM 2741 C CA . PHE A 1 350 ? 1.495 4.619 9.353 1.00 98.19 350 PHE A CA 1
ATOM 2742 C C . PHE A 1 350 ? 0.171 3.968 8.935 1.00 98.19 350 PHE A C 1
ATOM 2744 O O . PHE A 1 350 ? -0.595 3.578 9.808 1.00 98.19 350 PHE A O 1
ATOM 2751 N N . THR A 1 351 ? -0.030 3.699 7.639 1.00 96.88 351 THR A N 1
ATOM 2752 C CA . THR A 1 351 ? -1.159 2.889 7.139 1.00 96.88 351 THR A CA 1
ATOM 2753 C C . THR A 1 351 ? -1.143 1.474 7.727 1.00 96.88 351 THR A C 1
ATOM 2755 O O . THR A 1 351 ? -2.146 1.009 8.258 1.00 96.88 351 THR A O 1
ATOM 2758 N N . ARG A 1 352 ? 0.012 0.793 7.732 1.00 89.94 352 ARG A N 1
ATOM 2759 C CA . ARG A 1 352 ? 0.138 -0.539 8.353 1.00 89.94 352 ARG A CA 1
ATOM 2760 C C . ARG A 1 352 ? -0.171 -0.516 9.855 1.00 89.94 352 ARG A C 1
ATOM 2762 O O . ARG A 1 352 ? -0.760 -1.463 10.373 1.00 89.94 352 ARG A O 1
ATOM 2769 N N . LEU A 1 353 ? 0.262 0.525 10.568 1.00 89.19 353 LEU A N 1
ATOM 2770 C CA . LEU A 1 353 ? -0.041 0.692 11.991 1.00 89.19 353 LEU A CA 1
ATOM 2771 C C . LEU A 1 353 ? -1.529 0.971 12.226 1.00 89.19 353 LEU A C 1
ATOM 2773 O O . LEU A 1 353 ? -2.100 0.386 13.143 1.00 89.19 353 LEU A O 1
ATOM 2777 N N . ALA A 1 354 ? -2.151 1.787 11.373 1.00 92.94 354 ALA A N 1
ATOM 2778 C CA . ALA A 1 354 ? -3.584 2.050 11.382 1.00 92.94 354 ALA A CA 1
ATOM 2779 C C . ALA A 1 354 ? -4.392 0.759 11.234 1.00 92.94 354 ALA A C 1
ATOM 2781 O O . ALA A 1 354 ? -5.199 0.448 12.102 1.00 92.94 354 ALA A O 1
ATOM 2782 N N . MET A 1 355 ? -4.105 -0.042 10.203 1.00 87.44 355 MET A N 1
ATOM 2783 C CA . MET A 1 355 ? -4.797 -1.315 9.967 1.00 87.44 355 MET A CA 1
ATOM 2784 C C . MET A 1 355 ? -4.691 -2.259 11.167 1.00 87.44 355 MET A C 1
ATOM 2786 O O . MET A 1 355 ? -5.684 -2.841 11.587 1.00 87.44 355 MET A O 1
ATOM 2790 N N . ARG A 1 356 ? -3.503 -2.374 11.774 1.00 81.12 356 ARG A N 1
ATOM 2791 C CA . ARG A 1 356 ? -3.302 -3.209 12.970 1.00 81.12 356 ARG A CA 1
ATOM 2792 C C . ARG A 1 356 ? -4.086 -2.708 14.178 1.00 81.12 356 ARG A C 1
ATOM 2794 O O . ARG A 1 356 ? -4.644 -3.515 14.913 1.00 81.12 356 ARG A O 1
ATOM 2801 N N . ALA A 1 357 ? -4.098 -1.397 14.396 1.00 80.12 357 ALA A N 1
ATOM 2802 C CA . ALA A 1 357 ? -4.804 -0.798 15.519 1.00 80.12 357 ALA A CA 1
ATOM 2803 C C . ALA A 1 357 ? -6.328 -0.917 15.358 1.00 80.12 357 ALA A C 1
ATOM 2805 O O . ALA A 1 357 ? -7.011 -1.245 16.324 1.00 80.12 357 ALA A O 1
ATOM 2806 N N . LEU A 1 358 ? -6.843 -0.706 14.144 1.00 84.12 358 LEU A N 1
ATOM 2807 C CA . LEU A 1 358 ? -8.254 -0.877 13.793 1.00 84.12 358 LEU A CA 1
ATOM 2808 C C . LEU A 1 358 ? -8.700 -2.336 13.941 1.00 84.12 358 LEU A C 1
ATOM 2810 O O . LEU A 1 358 ? -9.698 -2.593 14.610 1.00 84.12 358 LEU A O 1
ATOM 2814 N N . ALA A 1 359 ? -7.915 -3.284 13.417 1.00 73.25 359 ALA A N 1
ATOM 2815 C CA . ALA A 1 359 ? -8.186 -4.714 13.554 1.00 73.25 359 ALA A CA 1
ATOM 2816 C C . ALA A 1 359 ? -8.210 -5.155 15.025 1.00 73.25 359 ALA A C 1
ATOM 2818 O O . ALA A 1 359 ? -9.156 -5.801 15.459 1.00 73.25 359 ALA A O 1
ATOM 2819 N N . GLY A 1 360 ? -7.214 -4.748 15.823 1.00 67.19 360 GLY A N 1
ATOM 2820 C CA . GLY A 1 360 ? -7.175 -5.060 17.256 1.00 67.19 360 GLY A CA 1
ATOM 2821 C C . GLY A 1 360 ? -8.275 -4.386 18.082 1.00 67.19 360 GLY A C 1
ATOM 2822 O O . GLY A 1 360 ? -8.553 -4.827 19.193 1.00 67.19 360 GLY A O 1
ATOM 2823 N N . ALA A 1 361 ? -8.895 -3.329 17.555 1.00 77.06 361 ALA A N 1
ATOM 2824 C CA . ALA A 1 361 ? -10.050 -2.670 18.156 1.00 77.06 361 ALA A CA 1
ATOM 2825 C C . ALA A 1 361 ? -11.394 -3.166 17.591 1.00 77.06 361 ALA A C 1
ATOM 2827 O O . ALA A 1 361 ? -12.426 -2.650 18.017 1.00 77.06 361 ALA A O 1
ATOM 2828 N N . GLU A 1 362 ? -11.379 -4.111 16.642 1.00 77.69 362 GLU A N 1
ATOM 2829 C CA . GLU A 1 362 ? -12.554 -4.609 15.912 1.00 77.69 362 GLU A CA 1
ATOM 2830 C C . GLU A 1 362 ? -13.379 -3.473 15.268 1.00 77.69 362 GLU A C 1
ATOM 2832 O O . GLU A 1 362 ? -14.605 -3.407 15.383 1.00 77.69 362 GLU A O 1
ATOM 2837 N N . LYS A 1 363 ? -12.695 -2.520 14.616 1.00 84.25 363 LYS A N 1
ATOM 2838 C CA . LYS A 1 363 ? -13.314 -1.347 13.980 1.00 84.25 363 LYS A CA 1
ATOM 2839 C C . LYS A 1 363 ? -13.028 -1.279 12.488 1.00 84.25 363 LYS A C 1
ATOM 2841 O O . LYS A 1 363 ? -11.893 -1.471 12.063 1.00 84.25 363 LYS A O 1
ATOM 2846 N N . GLN A 1 364 ? -14.028 -0.837 11.727 1.00 87.50 364 GLN A N 1
ATOM 2847 C CA . GLN A 1 364 ? -13.785 -0.265 10.405 1.00 87.50 364 GLN A CA 1
ATOM 2848 C C . GLN A 1 364 ? -13.096 1.098 10.521 1.00 87.50 364 GLN A C 1
ATOM 2850 O O . GLN A 1 364 ? -13.322 1.843 11.482 1.00 87.50 364 GLN A O 1
ATOM 2855 N N . GLY A 1 365 ? -12.312 1.457 9.510 1.00 95.25 365 GLY A N 1
ATOM 2856 C CA . GLY A 1 365 ? -11.649 2.753 9.461 1.00 95.25 365 GLY A CA 1
ATOM 2857 C C . GLY A 1 365 ? -11.305 3.223 8.058 1.00 95.25 365 GLY A C 1
ATOM 2858 O O . GLY A 1 365 ? -11.530 2.530 7.066 1.00 95.25 365 GLY A O 1
ATOM 2859 N N . VAL A 1 366 ? -10.756 4.433 7.987 1.00 98.31 366 VAL A N 1
ATOM 2860 C CA . VAL A 1 366 ? -10.383 5.072 6.721 1.00 98.31 366 VAL A CA 1
ATOM 2861 C C . VAL A 1 366 ? -8.970 5.638 6.798 1.00 98.31 366 VAL A C 1
ATOM 2863 O O . VAL A 1 366 ? -8.601 6.305 7.763 1.00 98.31 366 VAL A O 1
ATOM 2866 N N . VAL A 1 367 ? -8.180 5.420 5.754 1.00 98.75 367 VAL A N 1
ATOM 2867 C CA . VAL A 1 367 ? -6.892 6.070 5.533 1.00 98.75 367 VAL A CA 1
ATOM 2868 C C . VAL A 1 367 ? -6.986 6.943 4.288 1.00 98.75 367 VAL A C 1
ATOM 2870 O O . VAL A 1 367 ? -7.327 6.467 3.208 1.00 98.75 367 VAL A O 1
ATOM 2873 N N . VAL A 1 368 ? -6.658 8.228 4.425 1.00 98.62 368 VAL A N 1
ATOM 2874 C CA . VAL A 1 368 ? -6.604 9.169 3.299 1.00 98.62 368 VAL A CA 1
ATOM 2875 C C . VAL A 1 368 ? -5.171 9.654 3.088 1.00 98.62 368 VAL A C 1
ATOM 2877 O O . VAL A 1 368 ? -4.598 10.388 3.893 1.00 98.62 368 VAL A O 1
ATOM 2880 N N . LEU A 1 369 ? -4.568 9.196 1.995 1.00 98.75 369 LEU A N 1
ATOM 2881 C CA . LEU A 1 369 ? -3.188 9.473 1.610 1.00 98.75 369 LEU A CA 1
ATOM 2882 C C . LEU A 1 369 ? -3.094 10.758 0.786 1.00 98.75 369 LEU A C 1
ATOM 2884 O O . LEU A 1 369 ? -3.967 11.048 -0.032 1.00 98.75 369 LEU A O 1
ATOM 2888 N N . VAL A 1 370 ? -1.982 11.486 0.913 1.00 98.56 370 VAL A N 1
ATOM 2889 C CA . VAL A 1 370 ? -1.716 12.689 0.107 1.00 98.56 370 VAL A CA 1
ATOM 2890 C C . VAL A 1 370 ? -0.511 12.471 -0.808 1.00 98.56 370 VAL A C 1
ATOM 2892 O O . VAL A 1 370 ? 0.651 12.487 -0.387 1.00 98.56 370 VAL A O 1
ATOM 2895 N N . ALA A 1 371 ? -0.781 12.301 -2.100 1.00 97.19 371 ALA A N 1
ATOM 2896 C CA . ALA A 1 371 ? 0.230 12.217 -3.142 1.00 97.19 371 ALA A CA 1
ATOM 2897 C C . ALA A 1 371 ? 0.525 13.611 -3.740 1.00 97.19 371 ALA A C 1
ATOM 2899 O O . ALA A 1 371 ? 0.942 14.514 -3.015 1.00 97.19 371 ALA A O 1
ATOM 2900 N N . SER A 1 372 ? 0.414 13.762 -5.064 1.00 95.75 372 SER A N 1
ATOM 2901 C CA . SER A 1 372 ? 0.599 15.008 -5.826 1.00 95.75 372 SER A CA 1
ATOM 2902 C C . SER A 1 372 ? 0.253 14.758 -7.299 1.00 95.75 372 SER A C 1
ATOM 2904 O O . SER A 1 372 ? 0.309 13.616 -7.754 1.00 95.75 372 SER A O 1
ATOM 2906 N N . THR A 1 373 ? 0.039 15.810 -8.094 1.00 92.44 373 THR A N 1
ATOM 2907 C CA . THR A 1 373 ? 0.136 15.731 -9.564 1.00 92.44 373 THR A CA 1
ATOM 2908 C C . THR A 1 373 ? 1.445 15.100 -10.042 1.00 92.44 373 THR A C 1
ATOM 2910 O O . THR A 1 373 ? 1.466 14.450 -11.084 1.00 92.44 373 THR A O 1
ATOM 2913 N N . ALA A 1 374 ? 2.536 15.251 -9.281 1.00 90.56 374 ALA A N 1
ATOM 2914 C CA . ALA A 1 374 ? 3.817 14.598 -9.557 1.00 90.56 374 ALA A CA 1
ATOM 2915 C C . ALA A 1 374 ? 3.768 13.065 -9.405 1.00 90.56 374 ALA A C 1
ATOM 2917 O O . ALA A 1 374 ? 4.715 12.396 -9.789 1.00 90.56 374 ALA A O 1
ATOM 2918 N N . GLY A 1 375 ? 2.686 12.499 -8.859 1.00 92.25 375 GLY A N 1
ATOM 2919 C CA . GLY A 1 375 ? 2.461 11.053 -8.803 1.00 92.25 375 GLY A CA 1
ATOM 2920 C C . GLY A 1 375 ? 1.944 10.440 -10.105 1.00 92.25 375 GLY A C 1
ATOM 2921 O O . GLY A 1 375 ? 1.828 9.224 -10.190 1.00 92.25 375 GLY A O 1
ATOM 2922 N N . ILE A 1 376 ? 1.624 11.273 -11.102 1.00 88.50 376 ILE A N 1
ATOM 2923 C CA . ILE A 1 376 ? 1.152 10.845 -12.433 1.00 88.50 376 ILE A CA 1
ATOM 2924 C C . ILE A 1 376 ? 1.769 11.653 -13.584 1.00 88.50 376 ILE A C 1
ATOM 2926 O O . ILE A 1 376 ? 1.430 11.447 -14.748 1.00 88.50 376 ILE A O 1
ATOM 2930 N N . ARG A 1 377 ? 2.632 12.625 -13.273 1.00 84.25 377 ARG A N 1
ATOM 2931 C CA . ARG A 1 377 ? 3.337 13.464 -14.247 1.00 84.25 377 ARG A CA 1
ATOM 2932 C C . ARG A 1 377 ? 4.823 13.436 -13.937 1.00 84.25 377 ARG A C 1
ATOM 2934 O O . ARG A 1 377 ? 5.216 13.519 -12.777 1.00 84.25 377 ARG A O 1
ATOM 2941 N N . ALA A 1 378 ? 5.642 13.379 -14.980 1.00 78.31 378 ALA A N 1
ATOM 2942 C CA . ALA A 1 378 ? 7.080 13.524 -14.832 1.00 78.31 378 ALA A CA 1
ATOM 2943 C C . ALA A 1 378 ? 7.430 14.954 -14.395 1.00 78.31 378 ALA A C 1
ATOM 2945 O O . ALA A 1 378 ? 6.948 15.928 -14.976 1.00 78.31 378 ALA A O 1
ATOM 2946 N N . ASN A 1 379 ? 8.317 15.078 -13.414 1.00 79.50 379 ASN A N 1
ATOM 2947 C CA . ASN A 1 379 ? 8.933 16.344 -13.053 1.00 79.50 379 ASN A CA 1
ATOM 2948 C C . ASN A 1 379 ? 10.438 16.134 -12.888 1.00 79.50 379 ASN A C 1
ATOM 2950 O O . ASN A 1 379 ? 10.926 15.702 -11.847 1.00 79.50 379 ASN A O 1
ATOM 2954 N N . TYR A 1 380 ? 11.168 16.439 -13.960 1.00 77.06 380 TYR A N 1
ATOM 2955 C CA . TYR A 1 380 ? 12.613 16.245 -14.040 1.00 77.06 380 TYR A CA 1
ATOM 2956 C C . TYR A 1 380 ? 13.377 17.004 -12.945 1.00 77.06 380 TYR A C 1
ATOM 2958 O O . TYR A 1 380 ? 14.394 16.525 -12.465 1.00 77.06 380 TYR A O 1
ATOM 2966 N N . LEU A 1 381 ? 12.881 18.166 -12.507 1.00 79.38 381 LEU A N 1
ATOM 2967 C CA . LEU A 1 381 ? 13.574 18.980 -11.504 1.00 79.38 381 LEU A CA 1
ATOM 2968 C C . LEU A 1 381 ? 13.445 18.429 -10.079 1.00 79.38 381 LEU A C 1
ATOM 2970 O O . LEU A 1 381 ? 14.237 18.807 -9.221 1.00 79.38 381 LEU A O 1
ATOM 2974 N N . ALA A 1 382 ? 12.477 17.545 -9.838 1.00 84.88 382 ALA A N 1
ATOM 2975 C CA . ALA A 1 382 ? 12.243 16.906 -8.550 1.00 84.88 382 ALA A CA 1
ATOM 2976 C C . ALA A 1 382 ? 11.963 15.407 -8.766 1.00 84.88 382 ALA A C 1
ATOM 2978 O O . ALA A 1 382 ? 10.827 14.937 -8.634 1.00 84.88 382 ALA A O 1
ATOM 2979 N N . SER A 1 383 ? 12.997 14.664 -9.168 1.00 88.62 383 SER A N 1
ATOM 2980 C CA . SER A 1 383 ? 12.916 13.246 -9.528 1.00 88.62 383 SER A CA 1
ATOM 2981 C C . SER A 1 383 ? 12.623 12.315 -8.341 1.00 88.62 383 SER A C 1
ATOM 2983 O O . SER A 1 383 ? 11.771 11.440 -8.481 1.00 88.62 383 SER A O 1
ATOM 2985 N N . LEU A 1 384 ? 13.236 12.508 -7.168 1.00 92.44 384 LEU A N 1
ATOM 2986 C CA . LEU A 1 384 ? 12.918 11.759 -5.940 1.00 92.44 384 LEU A CA 1
ATOM 2987 C C . LEU A 1 384 ? 11.514 12.085 -5.425 1.00 92.44 384 LEU A C 1
ATOM 2989 O O . LEU A 1 384 ? 10.802 11.184 -4.988 1.00 92.44 384 LEU A O 1
ATOM 2993 N N . TYR A 1 385 ? 11.081 13.346 -5.494 1.00 92.94 385 TYR A N 1
ATOM 2994 C CA . TYR A 1 385 ? 9.719 13.732 -5.139 1.00 92.94 385 TYR A CA 1
ATOM 2995 C C . TYR A 1 385 ? 8.724 13.050 -6.076 1.00 92.94 385 TYR A C 1
ATOM 2997 O O . TYR A 1 385 ? 7.796 12.395 -5.610 1.00 92.94 385 TYR A O 1
ATOM 3005 N N . THR A 1 386 ? 8.962 13.128 -7.387 1.00 92.75 386 THR A N 1
ATOM 3006 C CA . THR A 1 386 ? 8.157 12.452 -8.416 1.00 92.75 386 THR A CA 1
ATOM 3007 C C . THR A 1 386 ? 8.081 10.952 -8.160 1.00 92.75 386 THR A C 1
ATOM 3009 O O . THR A 1 386 ? 6.980 10.406 -8.105 1.00 92.75 386 THR A O 1
ATOM 3012 N N . ALA A 1 387 ? 9.222 10.293 -7.939 1.00 95.00 387 ALA A N 1
ATOM 3013 C CA . ALA A 1 387 ? 9.282 8.869 -7.624 1.00 95.00 387 ALA A CA 1
ATOM 3014 C C . ALA A 1 387 ? 8.489 8.548 -6.350 1.00 95.00 387 ALA A C 1
ATOM 3016 O O . ALA A 1 387 ? 7.659 7.641 -6.353 1.00 95.00 387 ALA A O 1
ATOM 3017 N N . SER A 1 388 ? 8.665 9.343 -5.289 1.00 96.81 388 SER A N 1
ATOM 3018 C CA . SER A 1 388 ? 7.947 9.147 -4.028 1.00 96.81 388 SER A CA 1
ATOM 3019 C C . SER A 1 388 ? 6.433 9.287 -4.189 1.00 96.81 388 SER A C 1
ATOM 3021 O O . SER A 1 388 ? 5.678 8.477 -3.663 1.00 96.81 388 SER A O 1
ATOM 3023 N N . LYS A 1 389 ? 5.959 10.264 -4.970 1.00 96.56 389 LYS A N 1
ATOM 3024 C CA . LYS A 1 389 ? 4.525 10.471 -5.186 1.00 96.56 389 LYS A CA 1
ATOM 3025 C C . LYS A 1 389 ? 3.916 9.431 -6.126 1.00 96.56 389 LYS A C 1
ATOM 3027 O O . LYS A 1 389 ? 2.769 9.061 -5.903 1.00 96.56 389 LYS A O 1
ATOM 3032 N N . HIS A 1 390 ? 4.669 8.897 -7.093 1.00 96.06 390 HIS A N 1
ATOM 3033 C CA . HIS A 1 390 ? 4.235 7.719 -7.859 1.00 96.06 390 HIS A CA 1
ATOM 3034 C C . HIS A 1 390 ? 4.115 6.489 -6.954 1.00 96.06 390 HIS A C 1
ATOM 3036 O O . HIS A 1 390 ? 3.144 5.745 -7.070 1.00 96.06 390 HIS A O 1
ATOM 3042 N N . ALA A 1 391 ? 5.053 6.302 -6.018 1.00 97.50 391 ALA A N 1
ATOM 3043 C CA . ALA A 1 391 ? 4.998 5.201 -5.061 1.00 97.50 391 ALA A CA 1
ATOM 3044 C C . ALA A 1 391 ? 3.728 5.257 -4.199 1.00 97.50 391 ALA A C 1
ATOM 3046 O O . ALA A 1 391 ? 3.094 4.227 -4.006 1.00 97.50 391 ALA A O 1
ATOM 3047 N N . ILE A 1 392 ? 3.299 6.444 -3.750 1.00 98.25 392 ILE A N 1
ATOM 3048 C CA . ILE A 1 392 ? 2.054 6.588 -2.971 1.00 98.25 392 ILE A CA 1
ATOM 3049 C C . ILE A 1 392 ? 0.802 6.328 -3.806 1.00 98.25 392 ILE A C 1
ATOM 3051 O O . ILE A 1 392 ? -0.117 5.683 -3.312 1.00 98.25 392 ILE A O 1
ATOM 3055 N N . VAL A 1 393 ? 0.770 6.761 -5.068 1.00 96.62 393 VAL A N 1
ATOM 3056 C CA . VAL A 1 393 ? -0.342 6.432 -5.978 1.00 96.62 393 VAL A CA 1
ATOM 3057 C C . VAL A 1 393 ? -0.419 4.921 -6.210 1.00 96.62 393 VAL A C 1
ATOM 3059 O O . VAL A 1 393 ? -1.495 4.340 -6.109 1.00 96.62 393 VAL A O 1
ATOM 3062 N N . GLY A 1 394 ? 0.718 4.273 -6.480 1.00 93.81 394 GLY A N 1
ATOM 3063 C CA . GLY A 1 394 ? 0.783 2.820 -6.645 1.00 93.81 394 GLY A CA 1
ATOM 3064 C C . GLY A 1 394 ? 0.396 2.067 -5.371 1.00 93.81 394 GLY A C 1
ATOM 3065 O O . GLY A 1 394 ? -0.349 1.097 -5.441 1.00 93.81 394 GLY A O 1
ATOM 3066 N N . PHE A 1 395 ? 0.845 2.546 -4.209 1.00 96.25 395 PHE A N 1
ATOM 3067 C CA . PHE A 1 395 ? 0.496 1.973 -2.912 1.00 96.25 395 PHE A CA 1
ATOM 3068 C C . PHE A 1 395 ? -1.002 2.083 -2.620 1.00 96.25 395 PHE A C 1
ATOM 3070 O O . PHE A 1 395 ? -1.603 1.086 -2.247 1.00 96.25 395 PHE A O 1
ATOM 3077 N N . ALA A 1 396 ? -1.616 3.250 -2.838 1.00 95.25 396 ALA A N 1
ATOM 3078 C CA . ALA A 1 396 ? -3.055 3.426 -2.648 1.00 95.25 396 ALA A CA 1
ATOM 3079 C C . ALA A 1 396 ? -3.850 2.418 -3.488 1.00 95.25 396 ALA A C 1
ATOM 3081 O O . ALA A 1 396 ? -4.667 1.685 -2.945 1.00 95.25 396 ALA A O 1
ATOM 3082 N N . LYS A 1 397 ? -3.534 2.312 -4.785 1.00 88.88 397 LYS A N 1
ATOM 3083 C CA . LYS A 1 397 ? -4.183 1.361 -5.702 1.00 88.88 397 LYS A CA 1
ATOM 3084 C C . LYS A 1 397 ? -3.989 -0.095 -5.282 1.00 88.88 397 LYS A C 1
ATOM 3086 O O . LYS A 1 397 ? -4.932 -0.872 -5.323 1.00 88.88 397 LYS A O 1
ATOM 3091 N N . ALA A 1 398 ? -2.787 -0.458 -4.831 1.00 82.50 398 ALA A N 1
ATOM 3092 C CA . ALA A 1 398 ? -2.497 -1.809 -4.353 1.00 82.50 398 ALA A CA 1
ATOM 3093 C C . ALA A 1 398 ? -3.284 -2.192 -3.087 1.00 82.50 398 ALA A C 1
ATOM 3095 O O . ALA A 1 398 ? -3.440 -3.376 -2.808 1.00 82.50 398 ALA A O 1
ATOM 3096 N N . MET A 1 399 ? -3.771 -1.207 -2.330 1.00 83.69 399 MET A N 1
ATOM 3097 C CA . MET A 1 399 ? -4.570 -1.400 -1.121 1.00 83.69 399 MET A CA 1
ATOM 3098 C C . MET A 1 399 ? -6.084 -1.334 -1.386 1.00 83.69 399 MET A C 1
ATOM 3100 O O . MET A 1 399 ? -6.849 -1.194 -0.435 1.00 83.69 399 MET A O 1
ATOM 3104 N N . GLY A 1 400 ? -6.513 -1.411 -2.653 1.00 79.69 400 GLY A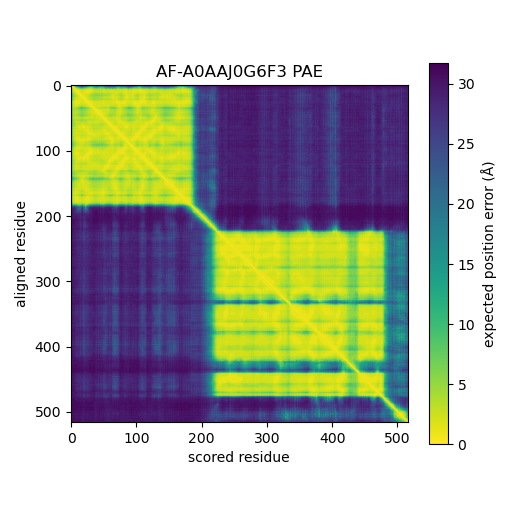 N 1
ATOM 3105 C CA . GLY A 1 400 ? -7.905 -1.207 -3.055 1.00 79.69 400 GLY A CA 1
ATOM 3106 C C . GLY A 1 400 ? -8.910 -2.111 -2.346 1.00 79.69 400 GLY A C 1
ATOM 3107 O O . GLY A 1 400 ? -9.893 -1.617 -1.821 1.00 79.69 400 GLY A O 1
ATOM 3108 N N . GLU A 1 401 ? -8.596 -3.398 -2.217 1.00 74.00 401 GLU A N 1
ATOM 3109 C CA . GLU A 1 401 ? -9.481 -4.403 -1.600 1.00 74.00 401 GLU A CA 1
ATOM 3110 C C . GLU A 1 401 ? -9.457 -4.392 -0.057 1.00 74.00 401 GLU A C 1
ATOM 3112 O O . GLU A 1 401 ? -10.119 -5.197 0.600 1.00 74.00 401 GLU A O 1
ATOM 3117 N N . ALA A 1 402 ? -8.670 -3.508 0.569 1.00 71.25 402 ALA A N 1
ATOM 3118 C CA . ALA A 1 402 ? -8.495 -3.520 2.022 1.00 71.25 402 ALA A CA 1
ATOM 3119 C C . ALA A 1 402 ? -9.771 -3.145 2.796 1.00 71.25 402 ALA A C 1
ATOM 3121 O O . ALA A 1 402 ? -9.907 -3.511 3.967 1.00 71.25 402 ALA A O 1
ATOM 3122 N N . ASP A 1 403 ? -10.712 -2.435 2.177 1.00 70.94 403 ASP A N 1
ATOM 3123 C CA . ASP A 1 403 ? -12.017 -2.170 2.777 1.00 70.94 403 ASP A CA 1
ATOM 3124 C C . ASP A 1 403 ? -12.878 -3.429 2.834 1.00 70.94 403 ASP A C 1
ATOM 3126 O O . ASP A 1 403 ? -13.441 -3.713 3.889 1.00 70.94 403 ASP A O 1
ATOM 3130 N N . VAL A 1 404 ? -12.919 -4.208 1.754 1.00 61.97 404 VAL A N 1
ATOM 3131 C CA . VAL A 1 404 ? -13.645 -5.479 1.673 1.00 61.97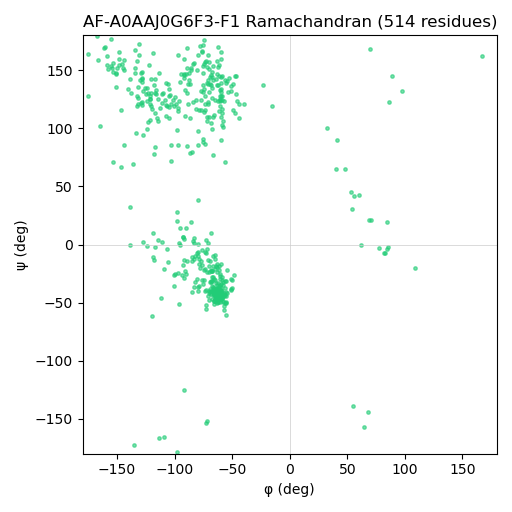 404 VAL A CA 1
ATOM 3132 C C . VAL A 1 404 ? -13.052 -6.514 2.628 1.00 61.97 404 VAL A C 1
ATOM 3134 O O . VAL A 1 404 ? -13.786 -7.127 3.409 1.00 61.97 404 VAL A O 1
ATOM 3137 N N . ASP A 1 405 ? -11.728 -6.679 2.599 1.00 59.69 405 ASP A N 1
ATOM 3138 C CA . ASP A 1 405 ? -11.046 -7.762 3.311 1.00 59.69 405 ASP A CA 1
ATOM 3139 C C . ASP A 1 405 ? -10.793 -7.447 4.787 1.00 59.69 405 ASP A C 1
ATOM 3141 O O . ASP A 1 405 ? -10.833 -8.335 5.639 1.00 59.69 405 ASP A O 1
ATOM 3145 N N . GLN A 1 406 ? -10.481 -6.187 5.100 1.00 69.12 406 GLN A N 1
ATOM 3146 C CA . GLN A 1 406 ? -9.987 -5.780 6.420 1.00 69.12 406 GLN A CA 1
ATOM 3147 C C . GLN A 1 406 ? -10.843 -4.688 7.069 1.00 69.12 406 GLN A C 1
ATOM 3149 O O . GLN A 1 406 ? -10.534 -4.259 8.180 1.00 69.12 406 GLN A O 1
ATOM 3154 N N . GLY A 1 407 ? -11.898 -4.209 6.401 1.00 77.25 407 GLY A N 1
ATOM 3155 C CA . GLY A 1 407 ? -12.709 -3.099 6.898 1.00 77.25 407 GLY A CA 1
ATOM 3156 C C . GLY A 1 407 ? -11.971 -1.756 6.899 1.00 77.25 407 GLY A C 1
ATOM 3157 O O . GLY A 1 407 ? -12.353 -0.858 7.651 1.00 77.25 407 GLY A O 1
ATOM 3158 N N . VAL A 1 408 ? -10.903 -1.597 6.104 1.00 87.31 408 VAL A N 1
ATOM 3159 C CA . VAL A 1 408 ? -10.100 -0.364 6.056 1.00 87.31 408 VAL A CA 1
ATOM 3160 C C . VAL A 1 408 ? -10.063 0.237 4.652 1.00 87.31 408 VAL A C 1
ATOM 3162 O O . VAL A 1 408 ? -9.334 -0.232 3.785 1.00 87.31 408 VAL A O 1
ATOM 3165 N N . LYS A 1 409 ? -10.779 1.347 4.452 1.00 93.69 409 LYS A N 1
ATOM 3166 C CA . LYS A 1 409 ? -10.805 2.094 3.182 1.00 93.69 409 LYS A CA 1
ATOM 3167 C C . LYS A 1 409 ? -9.555 2.929 3.006 1.00 93.69 409 LYS A C 1
ATOM 3169 O O . LYS A 1 409 ? -9.261 3.754 3.866 1.00 93.69 409 LYS A O 1
ATOM 3174 N N . ILE A 1 410 ? -8.827 2.752 1.905 1.00 95.38 410 ILE A N 1
ATOM 3175 C CA . ILE A 1 410 ? -7.556 3.450 1.665 1.00 95.38 410 ILE A CA 1
ATOM 3176 C C . ILE A 1 410 ? -7.633 4.224 0.352 1.00 95.38 410 ILE A C 1
ATOM 3178 O O . ILE A 1 410 ? -7.517 3.644 -0.720 1.00 95.38 410 ILE A O 1
ATOM 3182 N N . ASN A 1 411 ? -7.768 5.548 0.438 1.00 95.88 411 ASN A N 1
ATOM 3183 C CA . ASN A 1 411 ? -7.908 6.424 -0.728 1.00 95.88 411 ASN A CA 1
ATOM 3184 C C . ASN A 1 411 ? -6.757 7.430 -0.813 1.00 95.88 411 ASN A C 1
ATOM 3186 O O . ASN A 1 411 ? -6.029 7.649 0.157 1.00 95.88 411 ASN A O 1
ATOM 3190 N N . CYS A 1 412 ? -6.583 8.078 -1.967 1.00 98.19 412 CYS A N 1
ATOM 3191 C CA . CYS A 1 412 ? -5.490 9.023 -2.180 1.00 98.19 412 CYS A CA 1
ATOM 3192 C C . CYS A 1 412 ? -5.920 10.290 -2.922 1.00 98.19 412 CYS A C 1
ATOM 3194 O O . CYS A 1 412 ? -6.496 10.227 -4.003 1.00 98.19 412 CYS A O 1
ATOM 3196 N N . VAL A 1 413 ? -5.567 11.459 -2.388 1.00 98.31 413 VAL A N 1
ATOM 3197 C CA . VAL A 1 413 ? -5.686 12.736 -3.100 1.00 98.31 413 VAL A CA 1
ATOM 3198 C C . VAL A 1 413 ? -4.359 13.101 -3.767 1.00 98.31 413 VAL A C 1
ATOM 3200 O O . VAL A 1 413 ? -3.282 12.916 -3.197 1.00 98.31 413 VAL A O 1
ATOM 3203 N N . LEU A 1 414 ? -4.418 13.639 -4.985 1.00 97.50 414 LEU A N 1
ATOM 3204 C CA . LEU A 1 414 ? -3.279 14.104 -5.777 1.00 97.50 414 LEU A CA 1
ATOM 3205 C C . LEU A 1 414 ? -3.412 15.619 -6.014 1.00 97.50 414 LEU A C 1
ATOM 3207 O O . LEU A 1 414 ? -3.916 16.034 -7.063 1.00 97.50 414 LEU A O 1
ATOM 3211 N N . PRO A 1 415 ? -2.967 16.464 -5.066 1.00 95.75 415 PRO A N 1
ATOM 3212 C CA . PRO A 1 415 ? -3.046 17.911 -5.218 1.00 95.75 415 PRO A CA 1
ATOM 3213 C C . PRO A 1 415 ? -2.119 18.449 -6.310 1.00 95.75 415 PRO A C 1
ATOM 3215 O O . PRO A 1 415 ? -0.995 17.963 -6.490 1.00 95.75 415 PRO A O 1
ATOM 3218 N N . GLY A 1 416 ? -2.578 19.501 -6.989 1.00 90.56 416 GLY A N 1
ATOM 3219 C CA . GLY A 1 416 ? -1.746 20.437 -7.740 1.00 90.56 416 GLY A CA 1
ATOM 3220 C C . GLY A 1 416 ? -0.922 21.343 -6.820 1.00 90.56 416 GLY A C 1
ATOM 3221 O O . GLY A 1 416 ? -0.569 20.971 -5.703 1.00 90.56 416 GLY A O 1
ATOM 3222 N N . LEU A 1 417 ? -0.594 22.547 -7.289 1.00 87.88 417 LEU A N 1
ATOM 3223 C CA . LEU A 1 417 ? 0.110 23.526 -6.462 1.00 87.88 417 LEU A CA 1
ATOM 3224 C C . LEU A 1 417 ? -0.834 24.058 -5.373 1.00 87.88 417 LEU A C 1
ATOM 3226 O O . LEU A 1 417 ? -1.897 24.584 -5.696 1.00 87.88 417 LEU A O 1
ATOM 3230 N N . VAL A 1 418 ? -0.441 23.914 -4.105 1.00 88.69 418 VAL A N 1
ATOM 3231 C CA . VAL A 1 418 ? -1.212 24.375 -2.939 1.00 88.69 418 VAL A CA 1
ATOM 3232 C C . VAL A 1 418 ? -0.389 25.377 -2.137 1.00 88.69 418 VAL A C 1
ATOM 3234 O O . VAL A 1 418 ? 0.762 25.082 -1.792 1.00 88.69 418 VAL A O 1
ATOM 3237 N N . SER A 1 419 ? -0.987 26.522 -1.809 1.00 88.12 419 SER A N 1
ATOM 3238 C CA . SER A 1 419 ? -0.369 27.566 -0.985 1.00 88.12 419 SER A CA 1
ATOM 3239 C C . SER A 1 419 ? -0.184 27.065 0.453 1.00 88.12 419 SER A C 1
ATOM 3241 O O . SER A 1 419 ? -1.134 26.955 1.227 1.00 88.12 419 SER A O 1
ATOM 3243 N N . THR A 1 420 ? 1.035 26.635 0.791 1.00 85.19 420 THR A N 1
ATOM 3244 C CA . THR A 1 420 ? 1.360 25.955 2.056 1.00 85.19 420 THR A CA 1
ATOM 3245 C C . THR A 1 420 ? 2.789 26.274 2.506 1.00 85.19 420 THR A C 1
ATOM 3247 O O . THR A 1 420 ? 3.642 26.587 1.667 1.00 85.19 420 THR A O 1
ATOM 3250 N N . PRO A 1 421 ? 3.112 26.102 3.807 1.00 81.81 421 PRO A N 1
ATOM 3251 C CA . PRO A 1 421 ? 4.479 26.264 4.316 1.00 81.81 421 PRO A CA 1
ATOM 3252 C C . PRO A 1 421 ? 5.536 25.418 3.590 1.00 81.81 421 PRO A C 1
ATOM 3254 O O . PRO A 1 421 ? 6.701 25.801 3.569 1.00 81.81 421 PRO A O 1
ATOM 3257 N N . LEU A 1 422 ? 5.138 24.326 2.917 1.00 78.56 422 LEU A N 1
ATOM 3258 C CA . LEU A 1 422 ? 6.012 23.501 2.069 1.00 78.56 422 LEU A CA 1
ATOM 3259 C C . LEU A 1 422 ? 6.819 24.329 1.051 1.00 78.56 422 LEU A C 1
ATOM 3261 O O . LEU A 1 422 ? 7.931 23.943 0.681 1.00 78.56 422 LEU A O 1
ATOM 3265 N N . TRP A 1 423 ? 6.258 25.454 0.601 1.00 75.25 423 TRP A N 1
ATOM 3266 C CA . TRP A 1 423 ? 6.897 26.382 -0.327 1.00 75.25 423 TRP A CA 1
ATOM 3267 C C . TRP A 1 423 ? 7.490 27.615 0.353 1.00 75.25 423 TRP A C 1
ATOM 3269 O O . TRP A 1 423 ? 8.528 28.110 -0.085 1.00 75.25 423 TRP A O 1
ATOM 3279 N N . HIS A 1 424 ? 6.832 28.117 1.399 1.00 64.62 424 HIS A N 1
ATOM 3280 C CA . HIS A 1 424 ? 7.187 29.385 2.040 1.00 64.62 424 HIS A CA 1
ATOM 3281 C C . HIS A 1 424 ? 8.364 29.264 3.016 1.00 64.62 424 HIS A C 1
ATOM 3283 O O . HIS A 1 424 ? 9.152 30.201 3.118 1.00 64.62 424 HIS A O 1
ATOM 3289 N N . ASP A 1 425 ? 8.545 28.101 3.647 1.00 66.31 425 ASP A N 1
ATOM 3290 C CA . ASP A 1 425 ? 9.600 27.857 4.642 1.00 66.31 425 ASP A CA 1
ATOM 3291 C C . ASP A 1 425 ? 10.901 27.332 4.003 1.00 66.31 425 ASP A C 1
ATOM 3293 O O . ASP A 1 425 ? 11.787 26.809 4.682 1.00 66.31 425 ASP A O 1
ATOM 3297 N N . ARG A 1 426 ? 11.032 27.442 2.674 1.00 66.81 426 ARG A N 1
ATOM 3298 C CA . ARG A 1 426 ? 12.227 27.005 1.948 1.00 66.81 426 ARG A CA 1
ATOM 3299 C C . ARG A 1 426 ? 13.283 28.100 1.910 1.00 66.81 426 ARG A C 1
ATOM 3301 O O . ARG A 1 426 ? 13.008 29.259 1.602 1.00 66.81 426 ARG A O 1
ATOM 3308 N N . GLU A 1 427 ? 14.531 27.700 2.111 1.00 64.19 427 GLU A N 1
ATOM 3309 C CA . GLU A 1 427 ? 15.685 28.597 1.986 1.00 64.19 427 GLU A CA 1
ATOM 3310 C C . GLU A 1 427 ? 16.193 28.712 0.536 1.00 64.19 427 GLU A C 1
ATOM 3312 O O . GLU A 1 427 ? 16.922 29.648 0.205 1.00 64.19 427 GLU A O 1
ATOM 3317 N N . ASP A 1 428 ? 15.768 27.811 -0.357 1.00 65.44 428 ASP A N 1
ATOM 3318 C CA . ASP A 1 428 ? 16.215 27.751 -1.750 1.00 65.44 428 ASP A CA 1
ATOM 3319 C C . ASP A 1 428 ? 15.369 28.601 -2.722 1.00 65.44 428 ASP A C 1
ATOM 3321 O O . ASP A 1 428 ? 14.293 29.106 -2.400 1.00 65.44 428 ASP A O 1
ATOM 3325 N N . LYS A 1 429 ? 15.866 28.759 -3.959 1.00 61.88 429 LYS A N 1
ATOM 3326 C CA . LYS A 1 429 ? 15.198 29.534 -5.026 1.00 61.88 429 LYS A CA 1
ATOM 3327 C C . LYS A 1 429 ? 13.852 28.937 -5.475 1.00 61.88 429 LYS A C 1
ATOM 3329 O O . LYS A 1 429 ? 13.123 29.592 -6.213 1.00 61.88 429 LYS A O 1
ATOM 3334 N N . LEU A 1 430 ? 13.485 27.726 -5.032 1.00 60.69 430 LEU A N 1
ATOM 3335 C CA . LEU A 1 430 ? 12.168 27.147 -5.332 1.00 60.69 430 LEU A CA 1
ATOM 3336 C C . LEU A 1 430 ? 11.040 27.881 -4.592 1.00 60.69 430 LEU A C 1
ATOM 3338 O O . LEU A 1 430 ? 9.900 27.829 -5.043 1.00 60.69 430 LEU A O 1
ATOM 3342 N N . LYS A 1 431 ? 11.335 28.644 -3.531 1.00 59.22 431 LYS A N 1
ATOM 3343 C CA . LYS A 1 431 ? 10.350 29.555 -2.921 1.00 59.22 431 LYS A CA 1
ATOM 3344 C C . LYS A 1 431 ? 9.821 30.611 -3.901 1.00 59.22 431 LYS A C 1
ATOM 3346 O O . LYS A 1 431 ? 8.687 31.060 -3.769 1.00 59.22 431 LYS A O 1
ATOM 3351 N N . ASP A 1 432 ? 10.618 30.990 -4.906 1.00 59.84 432 ASP A N 1
ATOM 3352 C CA . ASP A 1 432 ? 10.214 31.957 -5.931 1.00 59.84 432 ASP A CA 1
ATOM 3353 C C . ASP A 1 432 ? 9.299 31.327 -6.994 1.00 59.84 432 ASP A C 1
ATOM 3355 O O . ASP A 1 432 ? 8.532 32.036 -7.638 1.00 59.84 432 ASP A O 1
ATOM 3359 N N . TRP A 1 433 ? 9.302 29.996 -7.140 1.00 55.56 433 TRP A N 1
ATOM 3360 C CA . TRP A 1 433 ? 8.334 29.289 -7.987 1.00 55.56 433 TRP A CA 1
ATOM 3361 C C . TRP A 1 433 ? 6.915 29.336 -7.419 1.00 55.56 433 TRP A C 1
ATOM 3363 O O . TRP A 1 433 ? 5.961 29.417 -8.186 1.00 55.56 433 TRP A O 1
ATOM 3373 N N . ALA A 1 434 ? 6.761 29.357 -6.094 1.00 52.31 434 ALA A N 1
ATOM 3374 C CA . ALA A 1 434 ? 5.459 29.532 -5.450 1.00 52.31 434 ALA A CA 1
ATOM 3375 C C . ALA A 1 434 ? 4.922 30.971 -5.529 1.00 52.31 434 ALA A C 1
ATOM 3377 O O . ALA A 1 434 ? 3.777 31.211 -5.163 1.00 52.31 434 ALA A O 1
ATOM 3378 N N . LYS A 1 435 ? 5.711 31.925 -6.044 1.00 50.97 435 LYS A N 1
ATOM 3379 C CA . LYS A 1 435 ? 5.244 33.283 -6.373 1.00 50.97 435 LYS A CA 1
ATOM 3380 C C . LYS A 1 435 ? 4.564 33.365 -7.748 1.00 50.97 435 LYS A C 1
ATOM 3382 O O . LYS A 1 435 ? 4.179 34.455 -8.167 1.00 50.97 435 LYS A O 1
ATOM 3387 N N . PHE A 1 436 ? 4.434 32.253 -8.482 1.00 49.50 436 PHE A N 1
ATOM 3388 C CA . PHE A 1 436 ? 3.663 32.229 -9.725 1.00 49.50 436 PHE A CA 1
ATOM 3389 C C . PHE A 1 436 ? 2.155 32.270 -9.434 1.00 49.50 436 PHE A C 1
ATOM 3391 O O . PHE A 1 436 ? 1.611 31.326 -8.868 1.00 49.50 436 PHE A O 1
ATOM 3398 N N . ASP A 1 437 ? 1.539 33.373 -9.879 1.00 54.38 437 ASP A N 1
ATOM 3399 C CA . ASP A 1 437 ? 0.107 33.666 -10.062 1.00 54.38 437 ASP A CA 1
ATOM 3400 C C . ASP A 1 437 ? -0.844 32.986 -9.063 1.00 54.38 437 ASP A C 1
ATOM 3402 O O . ASP A 1 437 ? -1.239 31.836 -9.259 1.00 54.38 437 ASP A O 1
ATOM 3406 N N . ASP A 1 438 ? -1.289 33.739 -8.053 1.00 54.81 438 ASP A N 1
ATOM 3407 C CA . ASP A 1 438 ? -2.285 33.325 -7.051 1.00 54.81 438 ASP A CA 1
ATOM 3408 C C . ASP A 1 438 ? -3.540 32.683 -7.677 1.00 54.81 438 ASP A C 1
ATOM 3410 O O . ASP A 1 438 ? -4.174 31.823 -7.074 1.00 54.81 438 ASP A O 1
ATOM 3414 N N . ARG A 1 439 ? -3.871 33.019 -8.935 1.00 55.59 439 ARG A N 1
ATOM 3415 C CA . ARG A 1 439 ? -5.001 32.438 -9.686 1.00 55.59 439 ARG A CA 1
ATOM 3416 C C . ARG A 1 439 ? -4.778 30.988 -10.137 1.00 55.59 439 ARG A C 1
ATOM 3418 O O . ARG A 1 439 ? -5.660 30.410 -10.771 1.00 55.59 439 ARG A O 1
ATOM 3425 N N . LYS A 1 440 ? -3.599 30.408 -9.893 1.00 67.62 440 LYS A N 1
ATOM 3426 C CA . LYS A 1 440 ? -3.218 29.045 -10.309 1.00 67.62 440 LYS A CA 1
ATOM 3427 C C . LYS A 1 440 ? -2.900 28.117 -9.138 1.00 67.62 440 LYS A C 1
ATOM 3429 O O . LYS A 1 440 ? -2.394 27.016 -9.369 1.00 67.62 440 LYS A O 1
ATOM 3434 N N . GLN A 1 441 ? -3.183 28.539 -7.909 1.00 79.81 441 GLN A N 1
ATOM 3435 C CA . GLN A 1 441 ? -2.937 27.752 -6.704 1.00 79.81 441 GLN A CA 1
ATOM 3436 C C . GLN A 1 441 ? -4.252 27.367 -6.039 1.00 79.81 441 GLN A C 1
ATOM 3438 O O . GLN A 1 441 ? -5.233 28.101 -6.103 1.00 79.81 441 GLN A O 1
ATOM 3443 N N . LEU A 1 442 ? -4.257 26.198 -5.411 1.00 89.06 442 LEU A N 1
ATOM 3444 C CA . LEU A 1 442 ? -5.297 25.801 -4.474 1.00 89.06 442 LEU A CA 1
ATOM 3445 C C . LEU A 1 442 ? -4.956 26.335 -3.083 1.00 89.06 442 LEU A C 1
ATOM 3447 O O . LEU A 1 442 ? -3.782 26.457 -2.713 1.00 89.06 442 LEU A O 1
ATOM 3451 N N . MET A 1 443 ? -5.985 26.580 -2.291 1.00 92.88 443 MET A N 1
ATOM 3452 C CA . MET A 1 443 ? -5.862 26.778 -0.858 1.00 92.88 443 MET A CA 1
ATOM 3453 C C . MET A 1 443 ? -5.840 25.420 -0.143 1.00 92.88 443 MET A C 1
ATOM 3455 O O . MET A 1 443 ? -6.361 24.432 -0.667 1.00 92.88 443 MET A O 1
ATOM 3459 N N . PRO A 1 444 ? -5.253 25.332 1.063 1.00 95.12 444 PRO A N 1
ATOM 3460 C CA . PRO A 1 444 ? -5.288 24.107 1.861 1.00 95.12 444 PRO A CA 1
ATOM 3461 C C . PRO A 1 444 ? -6.698 23.529 2.039 1.00 95.12 444 PRO A C 1
ATOM 3463 O O . PRO A 1 444 ? -6.862 22.314 1.943 1.00 95.12 444 PRO A O 1
ATOM 3466 N N . ASP A 1 445 ? -7.697 24.399 2.213 1.00 96.56 445 ASP A N 1
ATOM 3467 C CA . ASP A 1 445 ? -9.109 24.028 2.367 1.00 96.56 445 ASP A CA 1
ATOM 3468 C C . ASP A 1 445 ? -9.687 23.327 1.134 1.00 96.56 445 ASP A C 1
ATOM 3470 O O . ASP A 1 445 ? -10.422 22.359 1.301 1.00 96.56 445 ASP A O 1
ATOM 3474 N N . ASP A 1 446 ? -9.270 23.683 -0.088 1.00 96.56 446 ASP A N 1
ATOM 3475 C CA . ASP A 1 446 ? -9.730 22.991 -1.303 1.00 96.56 446 ASP A CA 1
ATOM 3476 C C . ASP A 1 446 ? -9.365 21.496 -1.284 1.00 96.56 446 ASP A C 1
ATOM 3478 O O . ASP A 1 446 ? -10.088 20.648 -1.816 1.00 96.56 446 ASP A O 1
ATOM 3482 N N . ILE A 1 447 ? -8.214 21.162 -0.686 1.00 98.19 447 ILE A N 1
ATOM 3483 C CA . ILE A 1 447 ? -7.766 19.777 -0.519 1.00 98.19 447 ILE A CA 1
ATOM 3484 C C . ILE A 1 447 ? -8.365 19.158 0.743 1.00 98.19 447 ILE A C 1
ATOM 3486 O O . ILE A 1 447 ? -8.791 18.006 0.692 1.00 98.19 447 ILE A O 1
ATOM 3490 N N . GLY A 1 448 ? -8.429 19.901 1.850 1.00 98.25 448 GLY A N 1
ATOM 3491 C CA . GLY A 1 448 ? -9.032 19.440 3.101 1.00 98.25 448 GLY A CA 1
ATOM 3492 C C . GLY A 1 448 ? -10.491 19.013 2.920 1.00 98.25 448 GLY A C 1
ATOM 3493 O O . GLY A 1 448 ? -10.873 17.931 3.363 1.00 98.25 448 GLY A O 1
ATOM 3494 N N . GLU A 1 449 ? -11.287 19.793 2.188 1.00 98.50 449 GLU A N 1
ATOM 3495 C CA . GLU A 1 449 ? -12.679 19.469 1.859 1.00 98.50 449 GLU A CA 1
ATOM 3496 C C . GLU A 1 449 ? -12.797 18.214 0.988 1.00 98.50 449 GLU A C 1
ATOM 3498 O O . GLU A 1 449 ? -13.674 17.378 1.216 1.00 98.50 449 GLU A O 1
ATOM 3503 N N . LEU A 1 450 ? -11.912 18.040 -0.001 1.00 98.56 450 LEU A N 1
ATOM 3504 C CA . LEU A 1 450 ? -11.874 16.816 -0.803 1.00 98.56 450 LEU A CA 1
ATOM 3505 C C . LEU A 1 450 ? -11.489 15.603 0.051 1.00 98.56 450 LEU A C 1
ATOM 3507 O O . LEU A 1 450 ? -12.149 14.573 -0.040 1.00 98.56 450 LEU A O 1
ATOM 3511 N N . MET A 1 451 ? -10.482 15.720 0.918 1.00 98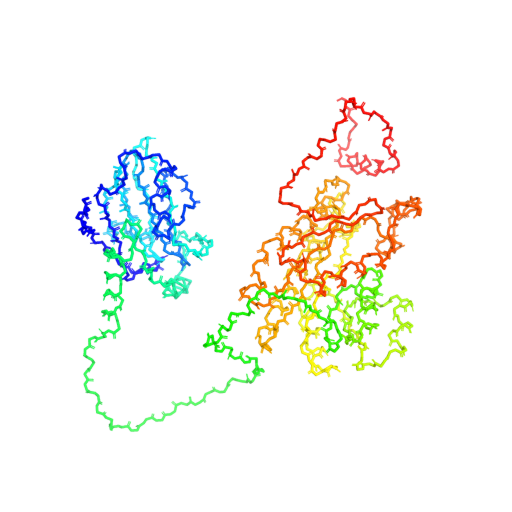.75 451 MET A N 1
ATOM 3512 C CA . MET A 1 451 ? -10.102 14.642 1.834 1.00 98.75 451 MET A CA 1
ATOM 3513 C C . MET A 1 451 ? -11.267 14.250 2.749 1.00 98.75 451 MET A C 1
ATOM 3515 O O . MET A 1 451 ? -11.535 13.064 2.913 1.00 98.75 451 MET A O 1
ATOM 3519 N N . VAL A 1 452 ? -12.006 15.224 3.289 1.00 98.75 452 VAL A N 1
ATOM 3520 C CA . VAL A 1 452 ? -13.215 14.970 4.086 1.00 98.75 452 VAL A CA 1
ATOM 3521 C C . VAL A 1 452 ? -14.286 14.249 3.264 1.00 98.75 452 VAL A C 1
ATOM 3523 O O . VAL A 1 452 ? -14.821 13.244 3.730 1.00 98.75 452 VAL A O 1
ATOM 3526 N N . ARG A 1 453 ? -14.562 14.688 2.026 1.00 98.19 453 ARG A N 1
ATOM 3527 C CA . ARG A 1 453 ? -15.506 13.996 1.125 1.00 98.19 453 ARG A CA 1
ATOM 3528 C C . ARG A 1 453 ? -15.082 12.554 0.843 1.00 98.19 453 ARG A C 1
ATOM 3530 O O . ARG A 1 453 ? -15.928 11.668 0.868 1.00 98.19 453 ARG A O 1
ATOM 3537 N N . MET A 1 454 ? -13.792 12.321 0.608 1.00 97.75 454 MET A N 1
ATOM 3538 C CA . MET A 1 454 ? -13.237 10.988 0.349 1.00 97.75 454 MET A CA 1
ATOM 3539 C C . MET A 1 454 ? -13.293 10.067 1.569 1.00 97.75 454 MET A C 1
ATOM 3541 O O . MET A 1 454 ? -13.367 8.851 1.408 1.00 97.75 454 MET A O 1
ATOM 3545 N N . VAL A 1 455 ? -13.264 10.631 2.779 1.00 98.12 455 VAL A N 1
ATOM 3546 C CA . VAL A 1 455 ? -13.495 9.872 4.010 1.00 98.12 455 VAL A CA 1
ATOM 3547 C C . VAL A 1 455 ? -14.971 9.510 4.139 1.00 98.12 455 VAL A C 1
ATOM 3549 O O . VAL A 1 455 ? -15.295 8.327 4.242 1.00 98.12 455 VAL A O 1
ATOM 3552 N N . GLU A 1 456 ? -15.858 10.506 4.098 1.00 97.62 456 GLU A N 1
ATOM 3553 C CA . GLU A 1 456 ? -17.270 10.321 4.445 1.00 97.62 456 GLU A CA 1
ATOM 3554 C C . GLU A 1 456 ? -18.088 9.592 3.376 1.00 97.62 456 GLU A C 1
ATOM 3556 O O . GLU A 1 456 ? -18.997 8.857 3.745 1.00 97.62 456 GLU A O 1
ATOM 3561 N N . SER A 1 457 ? -17.791 9.777 2.087 1.00 94.44 457 SER A N 1
ATOM 3562 C CA . SER A 1 457 ? -18.597 9.218 0.994 1.00 94.44 457 SER A CA 1
ATOM 3563 C C . SER A 1 457 ? -18.151 7.808 0.611 1.00 94.44 457 SER A C 1
ATOM 3565 O O . SER A 1 457 ? -16.954 7.529 0.469 1.00 94.44 457 SER A O 1
ATOM 3567 N N . LYS A 1 458 ? -19.125 6.927 0.380 1.00 87.25 458 LYS A N 1
ATOM 3568 C CA . LYS A 1 458 ? -18.914 5.610 -0.240 1.00 87.25 458 LYS A CA 1
ATOM 3569 C C . LYS A 1 458 ? -18.575 5.645 -1.728 1.00 87.25 458 LYS A C 1
ATOM 3571 O O . LYS A 1 458 ? -18.150 4.638 -2.271 1.00 87.25 458 LYS A O 1
ATOM 3576 N N . GLU A 1 459 ? -18.765 6.784 -2.396 1.00 88.44 459 GLU A N 1
ATOM 3577 C CA . GLU A 1 459 ? -18.477 6.928 -3.834 1.00 88.44 459 GLU A CA 1
ATOM 3578 C C . GLU A 1 459 ? -16.986 6.761 -4.159 1.00 88.44 459 GLU A C 1
ATOM 3580 O O . GLU A 1 459 ? -16.621 6.536 -5.310 1.00 88.44 459 GLU A O 1
ATOM 3585 N N . TYR A 1 460 ? -16.122 6.894 -3.152 1.00 89.06 460 TYR A N 1
ATOM 3586 C CA . TYR A 1 460 ? -14.690 6.658 -3.268 1.00 89.06 460 TYR A CA 1
ATOM 3587 C C . TYR A 1 460 ? -14.359 5.303 -2.648 1.00 89.06 460 TYR A C 1
ATOM 3589 O O . TYR A 1 460 ? -13.997 5.238 -1.474 1.00 89.06 460 TYR A O 1
ATOM 3597 N N . GLU A 1 461 ? -14.494 4.240 -3.434 1.00 86.00 461 GLU A N 1
ATOM 3598 C CA . GLU A 1 461 ? -14.093 2.875 -3.063 1.00 86.00 461 GLU A CA 1
ATOM 3599 C C . GLU A 1 461 ? -12.591 2.805 -2.745 1.00 86.00 461 GLU A C 1
ATOM 3601 O O . GLU A 1 461 ? -11.820 3.674 -3.180 1.00 86.00 461 GLU A O 1
ATOM 3606 N N . GLY A 1 462 ? -12.164 1.779 -2.004 1.00 85.62 462 GLY A N 1
ATOM 3607 C CA . GLY A 1 462 ? -10.754 1.555 -1.711 1.00 85.62 462 GLY A CA 1
ATOM 3608 C C . GLY A 1 462 ? -9.868 1.620 -2.962 1.00 85.62 462 GLY A C 1
ATOM 3609 O O . GLY A 1 462 ? -10.197 1.150 -4.048 1.00 85.62 462 GLY A O 1
ATOM 3610 N N . GLY A 1 463 ? -8.709 2.264 -2.830 1.00 87.50 463 GLY A N 1
ATOM 3611 C CA . GLY A 1 463 ? -7.743 2.455 -3.913 1.00 87.50 463 GLY A CA 1
ATOM 3612 C C . GLY A 1 463 ? -8.030 3.656 -4.815 1.00 87.50 463 GLY A C 1
ATOM 3613 O O . GLY A 1 463 ? -7.199 4.003 -5.667 1.00 87.50 463 GLY A O 1
ATOM 3614 N N . THR A 1 464 ? -9.146 4.360 -4.600 1.00 93.44 464 THR A N 1
ATOM 3615 C CA . THR A 1 464 ? -9.501 5.535 -5.396 1.00 93.44 464 THR A CA 1
ATOM 3616 C C . THR A 1 464 ? -8.464 6.650 -5.245 1.00 93.44 464 THR A C 1
ATOM 3618 O O . THR A 1 464 ? -8.192 7.157 -4.154 1.00 93.44 464 THR A O 1
ATOM 3621 N N . CYS A 1 465 ? -7.905 7.076 -6.380 1.00 96.19 465 CYS A N 1
ATOM 3622 C CA . CYS A 1 465 ? -6.976 8.198 -6.484 1.00 96.19 465 CYS A CA 1
ATOM 3623 C C . CYS A 1 465 ? -7.666 9.399 -7.145 1.00 96.19 465 CYS A C 1
ATOM 3625 O O . CYS A 1 465 ? -8.066 9.293 -8.301 1.00 96.19 465 CYS A O 1
ATOM 3627 N N . VAL A 1 466 ? -7.771 10.549 -6.473 1.00 96.44 466 VAL A N 1
ATOM 3628 C CA . VAL A 1 466 ? -8.443 11.750 -7.005 1.00 96.44 466 VAL A CA 1
ATOM 3629 C C . VAL A 1 466 ? -7.440 12.868 -7.263 1.00 96.44 466 VAL A C 1
ATOM 3631 O O . VAL A 1 466 ? -6.806 13.387 -6.348 1.00 96.44 466 VAL A O 1
ATOM 3634 N N . LEU A 1 467 ? -7.315 13.271 -8.523 1.00 95.50 467 LEU A N 1
ATOM 3635 C CA . LEU A 1 467 ? -6.578 14.456 -8.949 1.00 95.50 467 LEU A CA 1
ATOM 3636 C C . LEU A 1 467 ? -7.387 15.713 -8.634 1.00 95.50 467 LEU A C 1
ATOM 3638 O O . LEU A 1 467 ? -8.544 15.795 -9.038 1.00 95.50 467 LEU A O 1
ATOM 3642 N N . LYS A 1 468 ? -6.759 16.710 -7.999 1.00 94.62 468 LYS A N 1
ATOM 3643 C CA . LYS A 1 468 ? -7.353 18.032 -7.762 1.00 94.62 468 LYS A CA 1
ATOM 3644 C C . LYS A 1 468 ? -6.385 19.143 -8.142 1.00 94.62 468 LYS A C 1
ATOM 3646 O O . LYS A 1 468 ? -5.304 19.272 -7.572 1.00 94.62 468 LYS A O 1
ATOM 3651 N N . THR A 1 469 ? -6.787 19.968 -9.098 1.00 91.38 469 THR A N 1
ATOM 3652 C CA . THR A 1 469 ? -6.108 21.210 -9.495 1.00 91.38 469 THR A CA 1
ATOM 3653 C C . THR A 1 469 ? -7.141 22.344 -9.551 1.00 91.38 469 THR A C 1
ATOM 3655 O O . THR A 1 469 ? -8.338 22.061 -9.480 1.00 91.38 469 THR A O 1
ATOM 3658 N N . PRO A 1 470 ? -6.740 23.614 -9.737 1.00 84.62 470 PRO A N 1
ATOM 3659 C CA . PRO A 1 470 ? -7.703 24.699 -9.954 1.00 84.62 470 PRO A CA 1
ATOM 3660 C C . PRO A 1 470 ? -8.599 24.514 -11.191 1.00 84.62 470 PRO A C 1
ATOM 3662 O O . PRO A 1 470 ? -9.614 25.189 -11.318 1.00 84.62 470 PRO A O 1
ATOM 3665 N N . TYR A 1 471 ? -8.221 23.626 -12.116 1.00 85.69 471 TYR A N 1
ATOM 3666 C CA . TYR A 1 471 ? -8.895 23.445 -13.405 1.00 85.69 471 TYR A CA 1
ATOM 3667 C C . TYR A 1 471 ? -9.682 22.138 -13.514 1.00 85.69 471 TYR A C 1
ATOM 3669 O O . TYR A 1 471 ? -10.546 22.022 -14.378 1.00 85.69 471 TYR A O 1
ATOM 3677 N N . GLU A 1 472 ? -9.363 21.138 -12.691 1.00 87.88 472 GLU A N 1
ATOM 3678 C CA . GLU A 1 472 ? -9.976 19.812 -12.775 1.00 87.88 472 GLU A CA 1
ATOM 3679 C C . GLU A 1 472 ? -10.013 19.107 -11.414 1.00 87.88 472 GLU A C 1
ATOM 3681 O O . GLU A 1 472 ? -9.095 19.234 -10.600 1.00 87.88 472 GLU A O 1
ATOM 3686 N N . GLU A 1 473 ? -11.070 18.322 -11.212 1.00 93.69 473 GLU A N 1
ATOM 3687 C CA . GLU A 1 473 ? -11.193 17.291 -10.183 1.00 93.69 473 GLU A CA 1
ATOM 3688 C C . GLU A 1 473 ? -11.625 16.001 -10.889 1.00 93.69 473 GLU A C 1
ATOM 3690 O O . GLU A 1 473 ? -12.652 16.001 -11.567 1.00 93.69 473 GLU A O 1
ATOM 3695 N N . ARG A 1 474 ? -10.835 14.925 -10.802 1.00 93.50 474 ARG A N 1
ATOM 3696 C CA . ARG A 1 474 ? -11.201 13.638 -11.421 1.00 93.50 474 ARG A CA 1
ATOM 3697 C C . ARG A 1 474 ? -10.567 12.442 -10.728 1.00 93.50 474 ARG A C 1
ATOM 3699 O O . ARG A 1 474 ? -9.472 12.550 -10.177 1.00 93.50 474 ARG A O 1
ATOM 3706 N N . ILE A 1 475 ? -11.190 11.279 -10.883 1.00 89.88 475 ILE A N 1
ATOM 3707 C CA . ILE A 1 475 ? -10.588 9.991 -10.529 1.00 89.88 475 ILE A CA 1
ATOM 3708 C C . ILE A 1 475 ? -9.481 9.637 -11.539 1.00 89.88 475 ILE A C 1
ATOM 3710 O O . ILE A 1 475 ? -9.583 9.891 -12.745 1.00 89.88 475 ILE A O 1
ATOM 3714 N N . VAL A 1 476 ? -8.377 9.097 -11.029 1.00 86.44 476 VAL A N 1
ATOM 3715 C CA . VAL A 1 476 ? -7.188 8.686 -11.777 1.00 86.44 476 VAL A CA 1
ATOM 3716 C C . VAL A 1 476 ? -7.235 7.181 -12.035 1.00 86.44 476 VAL A C 1
ATOM 3718 O O . VAL A 1 476 ? -6.821 6.378 -11.196 1.00 86.44 476 VAL A O 1
ATOM 3721 N N . GLU A 1 477 ? -7.678 6.816 -13.235 1.00 76.44 477 GLU A N 1
ATOM 3722 C CA . GLU A 1 477 ? -7.700 5.438 -13.749 1.00 76.44 477 GLU A CA 1
ATOM 3723 C C . GLU A 1 477 ? -6.296 4.790 -13.806 1.00 76.44 477 GLU A C 1
ATOM 3725 O O . GLU A 1 477 ? -5.267 5.455 -13.629 1.00 76.44 477 GLU A O 1
ATOM 3730 N N . GLU A 1 478 ? -6.230 3.465 -13.968 1.00 60.59 478 GLU A N 1
ATOM 3731 C CA . GLU A 1 478 ? -4.967 2.733 -14.121 1.00 60.59 478 GLU A CA 1
ATOM 3732 C C . GLU A 1 478 ? -4.183 3.129 -15.377 1.00 60.59 478 GLU A C 1
ATOM 3734 O O . GLU A 1 478 ? -4.735 3.428 -16.432 1.00 60.59 478 GLU A O 1
ATOM 3739 N N . GLY A 1 479 ? -2.854 3.091 -15.250 1.00 46.03 479 GLY A N 1
ATOM 3740 C CA . GLY A 1 479 ? -1.940 3.373 -16.347 1.00 46.03 479 GLY A CA 1
ATOM 3741 C C . GLY A 1 479 ? -1.551 4.845 -16.490 1.00 46.03 479 GLY A C 1
ATOM 3742 O O . GLY A 1 479 ? -2.310 5.787 -16.272 1.00 46.03 479 GLY A O 1
ATOM 3743 N N . HIS A 1 480 ? -0.303 5.046 -16.897 1.00 33.09 480 HIS A N 1
ATOM 3744 C CA . HIS A 1 480 ? 0.182 6.328 -17.375 1.00 33.09 480 HIS A CA 1
ATOM 3745 C C . HIS A 1 480 ? -0.364 6.540 -18.793 1.00 33.09 480 HIS A C 1
ATOM 3747 O O . HIS A 1 480 ? 0.290 6.185 -19.775 1.00 33.09 480 HIS A O 1
ATOM 3753 N N . THR A 1 481 ? -1.533 7.162 -18.958 1.00 28.14 481 THR A N 1
ATOM 3754 C CA . THR A 1 481 ? -1.832 7.777 -20.255 1.00 28.14 481 THR A CA 1
ATOM 3755 C C . THR A 1 481 ? -0.838 8.913 -20.433 1.00 28.14 481 THR A C 1
ATOM 3757 O O . THR A 1 481 ? -0.920 9.931 -19.741 1.00 28.14 481 THR A O 1
ATOM 3760 N N . LYS A 1 482 ? 0.100 8.777 -21.382 1.00 26.67 482 LYS A N 1
ATOM 3761 C CA . LYS A 1 482 ? 0.605 9.972 -22.059 1.00 26.67 482 LYS A CA 1
ATOM 3762 C C . LYS A 1 482 ? -0.651 10.743 -22.444 1.00 26.67 482 LYS A C 1
ATOM 3764 O O . LYS A 1 482 ? -1.420 10.260 -23.273 1.00 26.67 482 LYS A O 1
ATOM 3769 N N . GLN A 1 483 ? -0.874 11.915 -21.855 1.00 29.27 483 GLN A N 1
ATOM 3770 C CA . GLN A 1 483 ? -1.630 12.920 -22.573 1.00 29.27 483 GLN A CA 1
ATOM 3771 C C . GLN A 1 483 ? -0.816 13.173 -23.839 1.00 29.27 483 GLN A C 1
ATOM 3773 O O . GLN A 1 483 ? 0.070 14.019 -23.884 1.00 29.27 483 GLN A O 1
ATOM 3778 N N . VAL A 1 484 ? -1.121 12.412 -24.887 1.00 29.59 484 VAL A N 1
ATOM 3779 C CA . VAL A 1 484 ? -1.092 12.947 -26.230 1.00 29.59 484 VAL A CA 1
ATOM 3780 C C . VAL A 1 484 ? -2.227 13.963 -26.217 1.00 29.59 484 VAL A C 1
ATOM 3782 O O . VAL A 1 484 ? -3.330 13.720 -26.701 1.00 29.59 484 VAL A O 1
ATOM 3785 N N . GLN A 1 485 ? -1.968 15.123 -25.600 1.00 31.53 485 GLN A N 1
ATOM 3786 C CA . GLN A 1 485 ? -2.570 16.329 -26.117 1.00 31.53 485 GLN A CA 1
ATOM 3787 C C . GLN A 1 485 ? -2.323 16.257 -27.617 1.00 31.53 485 GLN A C 1
ATOM 3789 O O . GLN A 1 485 ? -1.205 15.989 -28.065 1.00 31.53 485 GLN A O 1
ATOM 3794 N N . LYS A 1 486 ? -3.391 16.443 -28.384 1.00 31.30 486 LYS A N 1
ATOM 3795 C CA . LYS A 1 486 ? -3.321 16.857 -29.777 1.00 31.30 486 LYS A CA 1
ATOM 3796 C C . LYS A 1 486 ? -2.537 18.179 -29.846 1.00 31.30 486 LYS A C 1
ATOM 3798 O O . LYS A 1 486 ? -3.113 19.225 -30.091 1.00 31.30 486 LYS A O 1
ATOM 3803 N N . MET A 1 487 ? -1.232 18.134 -29.618 1.00 30.66 487 MET A N 1
ATOM 3804 C CA . MET A 1 487 ? -0.272 19.129 -30.053 1.00 30.66 487 MET A CA 1
ATOM 3805 C C . MET A 1 487 ? 0.065 18.718 -31.480 1.00 30.66 487 MET A C 1
ATOM 3807 O O . MET A 1 487 ? 1.040 18.020 -31.755 1.00 30.66 487 MET A O 1
ATOM 3811 N N . LYS A 1 488 ? -0.830 19.080 -32.403 1.00 32.12 488 LYS A N 1
ATOM 3812 C CA . LYS A 1 488 ? -0.346 19.426 -33.732 1.00 32.12 488 LYS A CA 1
ATOM 3813 C C . LYS A 1 488 ? 0.563 20.629 -33.488 1.00 32.12 488 LYS A C 1
ATOM 3815 O O . LYS A 1 488 ? 0.075 21.644 -33.017 1.00 32.12 488 LYS A O 1
ATOM 3820 N N . GLU A 1 489 ? 1.846 20.432 -33.765 1.00 33.38 489 GLU A N 1
ATOM 3821 C CA . GLU A 1 489 ? 2.952 21.386 -33.627 1.00 33.38 489 GLU A CA 1
ATOM 3822 C C . GLU A 1 489 ? 3.607 21.458 -32.236 1.00 33.38 489 GLU A C 1
ATOM 3824 O O . GLU A 1 489 ? 2.995 21.686 -31.198 1.00 33.38 489 GLU A O 1
ATOM 3829 N N . TYR A 1 490 ? 4.915 21.207 -32.258 1.00 30.77 490 TYR A N 1
ATOM 3830 C CA . TYR A 1 490 ? 5.871 21.492 -31.200 1.00 30.77 490 TYR A CA 1
ATOM 3831 C C . TYR A 1 490 ? 5.885 23.006 -30.941 1.00 30.77 490 TYR A C 1
ATOM 3833 O O . TYR A 1 490 ? 6.207 23.765 -31.851 1.00 30.77 490 TYR A O 1
ATOM 3841 N N . ASP A 1 491 ? 5.539 23.426 -29.720 1.00 34.97 491 ASP A N 1
ATOM 3842 C CA . ASP A 1 491 ? 5.626 24.817 -29.253 1.00 34.97 491 ASP A CA 1
ATOM 3843 C C . ASP A 1 491 ? 7.003 25.056 -28.592 1.00 34.97 491 ASP A C 1
ATOM 3845 O O . ASP A 1 491 ? 7.273 24.498 -27.523 1.00 34.97 491 ASP A O 1
ATOM 3849 N N . PRO A 1 492 ? 7.902 25.848 -29.212 1.00 33.53 492 PRO A N 1
ATOM 3850 C CA . PRO A 1 492 ? 9.232 26.150 -28.694 1.00 33.53 492 PRO A CA 1
ATOM 3851 C C . PRO A 1 492 ? 9.263 27.331 -27.705 1.00 33.53 492 PRO A C 1
ATOM 3853 O O . PRO A 1 492 ? 10.334 27.905 -27.494 1.00 33.53 492 PRO A O 1
ATOM 3856 N N . SER A 1 493 ? 8.137 27.724 -27.099 1.00 29.31 493 SER A N 1
ATOM 3857 C CA . SER A 1 493 ? 8.105 28.809 -26.109 1.00 29.31 493 SER A CA 1
ATOM 3858 C C . SER A 1 493 ? 9.159 28.609 -24.996 1.00 29.31 493 SER A C 1
ATOM 3860 O O . SER A 1 493 ? 9.294 27.507 -24.451 1.00 29.31 493 SER A O 1
ATOM 3862 N N . PRO A 1 494 ? 9.947 29.648 -24.654 1.00 31.73 494 PRO A N 1
ATOM 3863 C CA . PRO A 1 494 ? 11.145 29.499 -23.839 1.00 31.73 494 PRO A CA 1
ATOM 3864 C C . PRO A 1 494 ? 10.798 29.090 -22.405 1.00 31.73 494 PRO A C 1
ATOM 3866 O O . PRO A 1 494 ? 10.010 29.737 -21.713 1.00 31.73 494 PRO A O 1
ATOM 3869 N N . ARG A 1 495 ? 11.421 27.996 -21.952 1.00 37.47 495 ARG A N 1
ATOM 3870 C CA . ARG A 1 495 ? 11.396 27.559 -20.549 1.00 37.47 495 ARG A CA 1
ATOM 3871 C C . ARG A 1 495 ? 11.983 28.678 -19.675 1.00 37.47 495 ARG A C 1
ATOM 3873 O O . ARG A 1 495 ? 12.942 29.306 -20.119 1.00 37.47 495 ARG A O 1
ATOM 3880 N N . PRO A 1 496 ? 11.495 28.904 -18.442 1.00 39.28 496 PRO A N 1
ATOM 3881 C CA . PRO A 1 496 ? 12.062 29.923 -17.561 1.00 39.28 496 PRO A CA 1
ATOM 3882 C C . PRO A 1 496 ? 13.558 29.654 -17.315 1.00 39.28 496 PRO A C 1
ATOM 3884 O O . PRO A 1 496 ? 13.923 28.718 -16.602 1.00 39.28 496 PRO A O 1
ATOM 3887 N N . GLU A 1 497 ? 14.421 30.463 -17.931 1.00 34.22 497 GLU A N 1
ATOM 3888 C CA . GLU A 1 497 ? 15.887 30.313 -17.949 1.00 34.22 497 GLU A CA 1
ATOM 3889 C C . GLU A 1 497 ? 16.505 30.241 -16.543 1.00 34.22 497 GLU A C 1
ATOM 3891 O O . GLU A 1 497 ? 17.451 29.488 -16.317 1.00 34.22 497 GLU A O 1
ATOM 3896 N N . ALA A 1 498 ? 15.893 30.914 -15.564 1.00 37.47 498 ALA A N 1
ATOM 3897 C CA . ALA A 1 498 ? 16.405 31.042 -14.200 1.00 37.47 498 ALA A CA 1
ATOM 3898 C C . ALA A 1 498 ? 16.525 29.718 -13.408 1.00 37.47 498 ALA A C 1
ATOM 3900 O O . ALA A 1 498 ? 17.219 29.679 -12.391 1.00 37.47 498 ALA A O 1
ATOM 3901 N N . ALA A 1 499 ? 15.865 28.633 -13.836 1.00 44.09 499 ALA A N 1
ATOM 3902 C CA . ALA A 1 499 ? 15.925 27.331 -13.157 1.00 44.09 499 ALA A CA 1
ATOM 3903 C C . ALA A 1 499 ? 17.031 26.398 -13.693 1.00 44.09 499 ALA A C 1
ATOM 3905 O O . ALA A 1 499 ? 17.349 25.394 -13.055 1.00 44.09 499 ALA A O 1
ATOM 3906 N N . LEU A 1 500 ? 17.625 26.713 -14.851 1.00 40.22 500 LEU A N 1
ATOM 3907 C CA . LEU A 1 500 ? 18.622 25.860 -15.510 1.00 40.22 500 LEU A CA 1
ATOM 3908 C C . LEU A 1 500 ? 20.062 26.183 -15.106 1.00 40.22 500 LEU A C 1
ATOM 3910 O O . LEU A 1 500 ? 20.920 25.309 -15.207 1.00 40.22 500 LEU A O 1
ATOM 3914 N N . ASP A 1 501 ? 20.332 27.396 -14.630 1.00 47.84 501 ASP A N 1
ATOM 3915 C CA . ASP A 1 501 ? 21.702 27.834 -14.337 1.00 47.84 501 ASP A CA 1
ATOM 3916 C C . ASP A 1 501 ? 22.325 27.045 -13.181 1.00 47.84 501 ASP A C 1
ATOM 3918 O O . ASP A 1 501 ? 23.456 26.594 -13.295 1.00 47.84 501 ASP A O 1
ATOM 3922 N N . ARG A 1 502 ? 21.542 26.702 -12.148 1.00 49.56 502 ARG A N 1
ATOM 3923 C CA . ARG A 1 502 ? 21.999 25.824 -11.053 1.00 49.56 502 ARG A CA 1
ATOM 3924 C C . ARG A 1 502 ? 22.438 24.443 -11.557 1.00 49.56 502 ARG A C 1
ATOM 3926 O O . ARG A 1 502 ? 23.432 23.906 -11.089 1.00 49.56 502 ARG A O 1
ATOM 3933 N N . ILE A 1 503 ? 21.694 23.868 -12.505 1.00 38.59 503 ILE A N 1
ATOM 3934 C CA . ILE A 1 503 ? 22.001 22.553 -13.090 1.00 38.59 503 ILE A CA 1
ATOM 3935 C C . ILE A 1 503 ? 23.256 22.650 -13.961 1.00 38.59 503 ILE A C 1
ATOM 3937 O O . ILE A 1 503 ? 24.099 21.759 -13.930 1.00 38.59 503 ILE A O 1
ATOM 3941 N N . LYS A 1 504 ? 23.404 23.743 -14.719 1.00 43.12 504 LYS A N 1
ATOM 3942 C CA . LYS A 1 504 ? 24.603 23.997 -15.524 1.00 43.12 504 LYS A CA 1
ATOM 3943 C C . LYS A 1 504 ? 25.837 24.174 -14.641 1.00 43.12 504 LYS A C 1
ATOM 3945 O O . LYS A 1 504 ? 26.853 23.570 -14.955 1.00 43.12 504 LYS A O 1
ATOM 3950 N N . ASP A 1 505 ? 25.736 24.903 -13.533 1.00 51.81 505 ASP A N 1
ATOM 3951 C CA . ASP A 1 505 ? 26.852 25.163 -12.617 1.00 51.81 505 ASP A CA 1
ATOM 3952 C C . ASP A 1 505 ? 27.337 23.889 -11.906 1.00 51.81 505 ASP A C 1
ATOM 3954 O O . ASP A 1 505 ? 28.541 23.640 -11.864 1.00 51.81 505 ASP A O 1
ATOM 3958 N N . VAL A 1 506 ? 26.418 23.037 -11.428 1.00 44.69 506 VAL A N 1
ATOM 3959 C CA . VAL A 1 506 ? 26.749 21.731 -10.817 1.00 44.69 506 VAL A CA 1
ATOM 3960 C C . VAL A 1 506 ? 27.423 20.811 -11.840 1.00 44.69 506 VAL A C 1
ATOM 3962 O O . VAL A 1 506 ? 28.526 20.317 -11.611 1.00 44.69 506 VAL A O 1
ATOM 3965 N N . LEU A 1 507 ? 26.826 20.664 -13.028 1.00 37.62 507 LEU A N 1
ATOM 3966 C CA . LEU A 1 507 ? 27.388 19.824 -14.091 1.00 37.62 507 LEU A CA 1
ATOM 3967 C C . LEU A 1 507 ? 28.715 20.368 -14.644 1.00 37.62 507 LEU A C 1
ATOM 3969 O O . LEU A 1 507 ? 29.530 19.602 -15.157 1.00 37.62 507 LEU A O 1
ATOM 3973 N N . GLN A 1 508 ? 28.939 21.682 -14.590 1.00 41.81 508 GLN A N 1
ATOM 3974 C CA . GLN A 1 508 ? 30.168 22.324 -15.055 1.00 41.81 508 GLN A CA 1
ATOM 3975 C C . GLN A 1 508 ? 31.285 22.251 -14.001 1.00 41.81 508 GLN A C 1
ATOM 3977 O O . GLN A 1 508 ? 32.449 22.098 -14.380 1.00 41.81 508 GLN A O 1
ATOM 3982 N N . GLY A 1 509 ? 30.936 22.277 -12.710 1.00 44.31 509 GLY A N 1
ATOM 3983 C CA . GLY A 1 509 ? 31.848 22.036 -11.589 1.00 44.31 509 GLY A CA 1
ATOM 3984 C C . GLY A 1 509 ? 32.380 20.602 -11.543 1.00 44.31 509 GLY A C 1
ATOM 3985 O O . GLY A 1 509 ? 33.580 20.406 -11.371 1.00 44.31 509 GLY A O 1
ATOM 3986 N N . GLU A 1 510 ? 31.531 19.605 -11.802 1.00 37.41 510 GLU A N 1
ATOM 3987 C CA . GLU A 1 510 ? 31.940 18.189 -11.822 1.00 37.41 510 GLU A CA 1
ATOM 3988 C C . GLU A 1 510 ? 32.762 17.796 -13.063 1.00 37.41 510 GLU A C 1
ATOM 3990 O O . GLU A 1 510 ? 33.494 16.808 -13.051 1.00 37.41 510 GLU A O 1
ATOM 3995 N N . ARG A 1 511 ? 32.669 18.563 -14.158 1.00 38.94 511 ARG A N 1
ATOM 3996 C CA . ARG A 1 511 ? 33.273 18.197 -15.454 1.00 38.94 511 ARG A CA 1
ATOM 3997 C C . ARG A 1 511 ? 34.665 18.754 -15.715 1.00 38.94 511 ARG A C 1
ATOM 3999 O O . ARG A 1 511 ? 35.377 18.216 -16.561 1.00 38.94 511 ARG A O 1
ATOM 4006 N N . GLY A 1 512 ? 35.038 19.874 -15.105 1.00 32.50 512 GLY A N 1
ATOM 4007 C CA . GLY A 1 512 ? 36.343 20.509 -15.323 1.00 32.50 512 GLY A CA 1
ATOM 4008 C C . GLY A 1 512 ? 36.652 21.004 -16.754 1.00 32.50 512 GLY A C 1
ATOM 4009 O O . GLY A 1 512 ? 37.732 21.558 -16.954 1.00 32.50 512 GLY A O 1
ATOM 4010 N N . LYS A 1 513 ? 35.762 20.841 -17.758 1.00 33.12 513 LYS A N 1
ATOM 4011 C CA . LYS A 1 513 ? 35.899 21.354 -19.148 1.00 33.12 513 LYS A CA 1
ATOM 4012 C C . LYS A 1 513 ? 34.533 21.654 -19.802 1.00 33.12 513 LYS A C 1
ATOM 4014 O O . LYS A 1 513 ? 33.533 21.018 -19.471 1.00 33.12 513 LYS A O 1
ATOM 4019 N N . LYS A 1 514 ? 34.492 22.615 -20.743 1.00 30.89 514 LYS A N 1
ATOM 4020 C CA . LYS A 1 514 ? 33.286 22.999 -21.518 1.00 30.89 514 LYS A CA 1
ATOM 4021 C C . LYS A 1 514 ? 33.017 22.042 -22.689 1.00 30.89 514 LYS A C 1
ATOM 4023 O O . LYS A 1 514 ? 33.953 21.487 -23.253 1.00 30.89 514 LYS A O 1
ATOM 4028 N N . TRP A 1 515 ? 31.740 21.896 -23.048 1.00 27.97 515 TRP A N 1
ATOM 4029 C CA . TRP A 1 515 ? 31.266 21.109 -24.195 1.00 27.97 515 TRP A CA 1
ATOM 4030 C C . TRP A 1 515 ? 31.852 21.620 -25.524 1.00 27.97 515 TRP A C 1
ATOM 4032 O O . TRP A 1 515 ? 31.814 22.826 -25.775 1.00 27.97 515 TRP A O 1
ATOM 4042 N N . THR A 1 516 ? 32.340 20.703 -26.361 1.00 34.72 516 THR A N 1
ATOM 4043 C CA . THR A 1 516 ? 32.512 20.876 -27.816 1.00 34.72 516 THR A CA 1
ATOM 4044 C C . THR A 1 516 ? 31.553 19.956 -28.530 1.00 34.72 516 THR A C 1
ATOM 4046 O O . THR A 1 516 ? 31.503 18.780 -28.096 1.00 34.72 516 THR A O 1
#